Protein AF-0000000078900947 (afdb_homodimer)

Radius of gyration: 26.21 Å; Cα contacts (8 Å, |Δi|>4): 707; chains: 2; bounding box: 52×112×57 Å

Secondary structure (DSSP, 8-state):
-------S--TT-----S-TTEEEEEEEEEEEEEPPGGGTGGGGTTTTTGGGHHHHHHHHHHHHTTSEEEEEEEETTEEEEEEEEESSSSSSTTEEEEEEEEE-GGGTTSSHHHHHHHHHHHHHHHTT--EEEEEEETT-HHHHHHHHHTT-EEEEEEEEEEEEE-TT--EEEEEEEEEEEEEEPP---S--TTSGGGSTT---/-------S--TT-----S-TTEEEEEEEEEEEEEPPGGGTGGGGTTTTTGGGHHHHHHHHHHHHTTSEEEEEEEETTEEEEEEEEESSSSSSTTEEEEEEEEE-GGGTTSSHHHHHHHHHHHHHHHTT--EEEEEEETT-HHHHHHHHHTT-EEEEEEEEEEEEE-TT--EEEEEEEEEEEEEEPP---S--TTSGGGSTT---

Solvent-accessible surface area (backbone atoms only — not comparable to full-atom values): 23082 Å² total; per-residue (Å²): 132,80,78,76,80,76,78,56,84,63,91,57,53,64,60,78,55,66,71,83,63,38,54,49,73,44,82,44,64,34,32,47,42,61,68,52,83,86,42,57,74,52,70,20,52,63,54,70,34,51,76,41,48,65,58,53,51,51,47,49,57,34,25,66,49,38,41,26,48,46,38,24,37,28,33,90,84,33,62,47,26,35,35,32,38,33,56,64,71,41,84,49,93,40,27,28,33,47,44,72,74,47,50,44,74,76,57,51,94,68,55,56,63,59,53,52,49,52,50,50,49,50,45,41,30,75,70,64,28,40,30,40,34,36,70,41,52,68,88,39,62,68,60,51,52,52,41,41,76,73,60,34,39,83,73,48,72,43,79,42,65,50,70,47,61,38,92,83,62,46,74,41,66,43,73,32,59,21,37,27,29,33,30,76,49,69,79,70,68,86,70,69,80,54,67,66,71,72,60,74,73,60,78,125,131,80,79,75,80,76,78,57,84,66,91,58,54,63,60,78,56,66,70,85,63,39,53,50,74,45,82,44,64,35,32,46,41,60,68,51,81,87,43,56,75,54,70,19,51,64,54,70,35,53,76,40,48,65,58,54,50,51,48,50,56,34,26,65,49,39,42,25,48,47,38,23,37,28,32,89,86,33,62,46,26,34,38,34,37,34,56,62,70,42,82,49,94,40,29,28,33,46,45,73,75,45,52,43,74,74,58,49,93,68,54,56,64,60,52,51,48,53,50,49,50,50,47,41,29,75,69,62,27,41,30,38,34,35,71,40,54,68,87,39,63,67,59,51,52,53,41,41,75,73,59,34,39,83,72,46,71,44,79,42,63,52,69,46,62,38,92,83,62,46,73,40,67,43,73,31,59,21,37,28,30,35,31,77,47,68,79,70,67,86,70,69,77,54,68,68,71,74,62,73,72,60,78,126

Organism: Rhodospirillum centenum (strain ATCC 51521 / SW) (NCBI:txid414684)

Sequence (408 aa):
MAAQDPSGPRPGAAIPGPAPGCRFRLDLELAIRRTGEADLDRLEWFGLYSDHREIIRAAFERQRLGEVAMLVADLDGFPVGQVWIDFRRSGEADSASLWAVRVLPPLQGQGIGARLMRAAERLAAARGREMLTLTVERSNPDARRFYERLGYRTSGAAQDCYSYRTPRGELRQIPLDQWVMTKRLAPEHAESPCEAATRGGGRAMAAQDPSGPRPGAAIPGPAPGCRFRLDLELAIRRTGEADLDRLEWFGLYSDHREIIRAAFERQRLGEVAMLVADLDGFPVGQVWIDFRRSGEADSASLWAVRVLPPLQGQGIGARLMRAAERLAAARGREMLTLTVERSNPDARRFYERLGYRTSGAAQDCYSYRTPRGELRQIPLDQWVMTKRLAPEHAESPCEAATRGGGRA

Foldseek 3Di:
DPDPPPVDPDPPPDDPPPPPDPDDDDDFDKDKDWDDPVQLVLLCPVPVNVQCSVVSVVQVVVVVVVQKTKIFIDTVNHGQWIKMWGCPPPVPNQEIEIDPGDGHVVCPPVCRSVLNVLVVLVVSLVVRHFKYKYKAAPPCVVVVVVVVVSPKDFDDFDQAWDWDQTVVGDTHTDRRRITMIMHTRDNDPPPDSPPPVVPPVPDD/DPDPPPVDPDPPPDDPPPPPDPDDDDDFDKDKDWDDPVQLVLLCPVPVNVQCSVVSVVQVVVVVVVQKTKIFIDTVNHGQWIKMWGCPPPPPNQEIEIDPGDGHVVCPPVCRSVLNVLVVLVVSLVVRHFKYKYKAAPVCVVVVVVVVVSPKDFDDFDQAWDWDQTVVGDTHTRRRRITMIMHTRDNDPPDDSPPPPVPPVPDD

Nearest PDB structures (foldseek):
  7kwj-assembly1_B  TM=7.670E-01  e=1.339E-08  Vibrio cholerae O1 biovar El Tor str. N16961
  8iym-assembly1_A  TM=7.409E-01  e=1.813E-08  Helicobacter pylori 26695
  7kwq-assembly1_A  TM=7.625E-01  e=6.889E-08  Vibrio cholerae O1 biovar El Tor str. N16961
  4ua3-assembly1_A  TM=6.741E-01  e=9.886E-09  Schizosaccharomyces pombe 972h-
  6c37-assembly1_A  TM=7.191E-01  e=1.516E-07  Mycolicibacterium smegmatis MC2 155

InterPro domains:
  IPR000182 GNAT domain [PF00583] (43-152)
  IPR000182 GNAT domain [PS51186] (30-186)
  IPR016181 Acyl-CoA N-acyltransferase [SSF55729] (44-162)
  IPR050680 YpeA/RimI acetyltransferase [PTHR43420] (48-164)

Structure (mmCIF, N/CA/C/O backbone):
data_AF-0000000078900947-model_v1
#
loop_
_entity.id
_entity.type
_entity.pdbx_description
1 polymer 'Acetyltransferase, GNAT family'
#
loop_
_atom_site.group_PDB
_atom_site.id
_atom_site.type_symbol
_atom_site.label_atom_id
_atom_site.label_alt_id
_atom_site.label_comp_id
_atom_site.label_asym_id
_atom_site.label_entity_id
_atom_site.label_seq_id
_atom_site.pdbx_PDB_ins_code
_atom_site.Cartn_x
_atom_site.Cartn_y
_atom_site.Cartn_z
_atom_site.occupancy
_atom_site.B_iso_or_equiv
_atom_site.auth_seq_id
_atom_site.auth_comp_id
_atom_site.auth_asym_id
_atom_site.auth_atom_id
_atom_site.pdbx_PDB_model_num
ATOM 1 N N . MET A 1 1 ? 8.359 -56.344 -18.969 1 22.61 1 MET A N 1
ATOM 2 C CA . MET A 1 1 ? 7.348 -55.75 -18.094 1 22.61 1 MET A CA 1
ATOM 3 C C . MET A 1 1 ? 7.957 -54.656 -17.219 1 22.61 1 MET A C 1
ATOM 5 O O . MET A 1 1 ? 8.586 -54.969 -16.203 1 22.61 1 MET A O 1
ATOM 9 N N . ALA A 1 2 ? 8.547 -53.594 -17.812 1 31.48 2 ALA A N 1
ATOM 10 C CA . ALA A 1 2 ? 9.336 -52.562 -17.125 1 31.48 2 ALA A CA 1
ATOM 11 C C . ALA A 1 2 ? 8.523 -51.906 -16.016 1 31.48 2 ALA A C 1
ATOM 13 O O . ALA A 1 2 ? 7.383 -51.5 -16.234 1 31.48 2 ALA A O 1
ATOM 14 N N . ALA A 1 3 ? 8.883 -52.25 -14.773 1 35.06 3 ALA A N 1
ATOM 15 C CA . ALA A 1 3 ? 8.312 -51.719 -13.547 1 35.06 3 ALA A CA 1
ATOM 16 C C . ALA A 1 3 ? 8.195 -50.188 -13.617 1 35.06 3 ALA A C 1
ATOM 18 O O . ALA A 1 3 ? 9.172 -49.5 -13.906 1 35.06 3 ALA A O 1
ATOM 19 N N . GLN A 1 4 ? 7.031 -49.656 -13.961 1 32.28 4 GLN A N 1
ATOM 20 C CA . GLN A 1 4 ? 6.754 -48.219 -13.977 1 32.28 4 GLN A CA 1
ATOM 21 C C . GLN A 1 4 ? 7.098 -47.562 -12.641 1 32.28 4 GLN A C 1
ATOM 23 O O . GLN A 1 4 ? 6.711 -48.062 -11.586 1 32.28 4 GLN A O 1
ATOM 28 N N . ASP A 1 5 ? 8.25 -46.938 -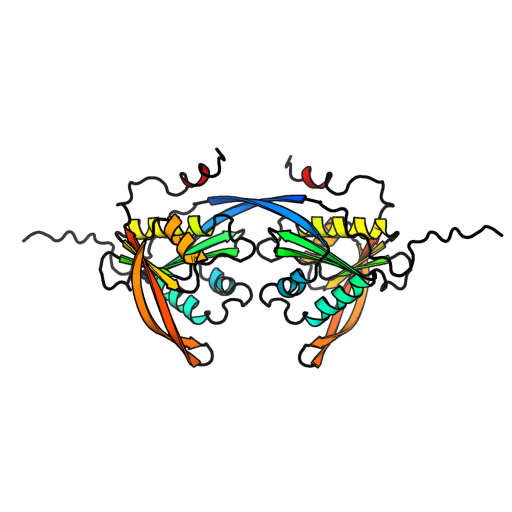12.523 1 34.62 5 ASP A N 1
ATOM 29 C CA . ASP A 1 5 ? 8.766 -46.281 -11.312 1 34.62 5 ASP A CA 1
ATOM 30 C C . ASP A 1 5 ? 7.703 -45.375 -10.68 1 34.62 5 ASP A C 1
ATOM 32 O O . ASP A 1 5 ? 7.195 -44.469 -11.328 1 34.62 5 ASP A O 1
ATOM 36 N N . PRO A 1 6 ? 6.871 -45.75 -9.703 1 37.66 6 PRO A N 1
ATOM 37 C CA . PRO A 1 6 ? 5.777 -45.156 -8.961 1 37.66 6 PRO A CA 1
ATOM 38 C C . PRO A 1 6 ? 6.176 -43.812 -8.32 1 37.66 6 PRO A C 1
ATOM 40 O O . PRO A 1 6 ? 5.395 -43.219 -7.562 1 37.66 6 PRO A O 1
ATOM 43 N N . SER A 1 7 ? 7.379 -43.469 -8.383 1 36.81 7 SER A N 1
ATOM 44 C CA . SER A 1 7 ? 7.855 -42.375 -7.512 1 36.81 7 SER A CA 1
ATOM 45 C C . SER A 1 7 ? 7.238 -41.062 -7.895 1 36.81 7 SER A C 1
ATOM 47 O O . SER A 1 7 ? 7.906 -40 -7.852 1 36.81 7 SER A O 1
ATOM 49 N N . GLY A 1 8 ? 6.301 -41.031 -8.805 1 37.44 8 GLY A N 1
ATOM 50 C CA . GLY A 1 8 ? 5.723 -39.719 -9.07 1 37.44 8 GLY A CA 1
ATOM 51 C C . GLY A 1 8 ? 5.168 -39.062 -7.828 1 37.44 8 GLY A C 1
ATOM 52 O O . GLY A 1 8 ? 4.93 -39.719 -6.816 1 37.44 8 GLY A O 1
ATOM 53 N N . PRO A 1 9 ? 5.477 -37.812 -7.531 1 40.44 9 PRO A N 1
ATOM 54 C CA . PRO A 1 9 ? 4.961 -37.25 -6.285 1 40.44 9 PRO A CA 1
ATOM 55 C C . PRO A 1 9 ? 3.512 -37.656 -6.016 1 40.44 9 PRO A C 1
ATOM 57 O O . PRO A 1 9 ? 2.738 -37.844 -6.953 1 40.44 9 PRO A O 1
ATOM 60 N N . ARG A 1 10 ? 3.158 -38.469 -4.98 1 41.22 10 ARG A N 1
ATOM 61 C CA . ARG A 1 10 ? 1.858 -38.969 -4.551 1 41.22 10 ARG A CA 1
ATOM 62 C C . ARG A 1 10 ? 0.789 -37.875 -4.648 1 41.22 10 ARG A C 1
ATOM 64 O O . ARG A 1 10 ? 1.07 -36.719 -4.422 1 41.22 10 ARG A O 1
ATOM 71 N N . PRO A 1 11 ? -0.342 -38.094 -5.168 1 43.09 11 PRO A N 1
ATOM 72 C CA . PRO A 1 11 ? -1.564 -37.312 -5.055 1 43.09 11 PRO A CA 1
ATOM 73 C C . PRO A 1 11 ? -1.904 -36.938 -3.609 1 43.09 11 PRO A C 1
ATOM 75 O O . PRO A 1 11 ? -1.88 -37.812 -2.734 1 43.09 11 PRO A O 1
ATOM 78 N N . GLY A 1 12 ? -1.691 -35.656 -3.229 1 47.19 12 GLY A N 1
ATOM 79 C CA . GLY A 1 12 ? -2.094 -35.188 -1.91 1 47.19 12 GLY A CA 1
ATOM 80 C C . GLY A 1 12 ? -0.975 -34.5 -1.151 1 47.19 12 GLY A C 1
ATOM 81 O O . GLY A 1 12 ? -1.151 -34.094 0.003 1 47.19 12 GLY A O 1
ATOM 82 N N . ALA A 1 13 ? 0.295 -34.781 -1.531 1 48.34 13 ALA A N 1
ATOM 83 C CA . ALA A 1 13 ? 1.351 -34.219 -0.696 1 48.34 13 ALA A CA 1
ATOM 84 C C . ALA A 1 13 ? 1.386 -32.688 -0.815 1 48.34 13 ALA A C 1
ATOM 86 O O . ALA A 1 13 ? 1.177 -32.156 -1.898 1 48.34 13 ALA A O 1
ATOM 87 N N . ALA A 1 14 ? 1.354 -32.062 0.377 1 52.44 14 ALA A N 1
ATOM 88 C CA . ALA A 1 14 ? 1.538 -30.625 0.476 1 52.44 14 ALA A CA 1
ATOM 89 C C . ALA A 1 14 ? 2.66 -30.156 -0.443 1 52.44 14 ALA A C 1
ATOM 91 O O . ALA A 1 14 ? 3.717 -30.781 -0.52 1 52.44 14 ALA A O 1
ATOM 92 N N . ILE A 1 15 ? 2.346 -29.594 -1.526 1 54.78 15 ILE A N 1
ATOM 93 C CA . ILE A 1 15 ? 3.318 -28.984 -2.432 1 54.78 15 ILE A CA 1
ATOM 94 C C . ILE A 1 15 ? 4.359 -28.219 -1.628 1 54.78 15 ILE A C 1
ATOM 96 O O . ILE A 1 15 ? 4.012 -27.359 -0.811 1 54.78 15 ILE A O 1
ATOM 100 N N . PRO A 1 16 ? 5.586 -28.734 -1.596 1 51.31 16 PRO A N 1
ATOM 101 C CA . PRO A 1 16 ? 6.559 -27.906 -0.881 1 51.31 16 PRO A CA 1
ATOM 102 C C . PRO A 1 16 ? 6.586 -26.453 -1.38 1 51.31 16 PRO A C 1
ATOM 104 O O . PRO A 1 16 ? 6.348 -26.203 -2.564 1 51.31 16 PRO A O 1
ATOM 107 N N . GLY A 1 17 ? 6.223 -25.516 -0.678 1 51.47 17 GLY A N 1
ATOM 108 C CA . GLY A 1 17 ? 6.336 -24.109 -1.038 1 51.47 17 GLY A CA 1
ATOM 109 C C . GLY A 1 17 ? 7.688 -23.75 -1.626 1 51.47 17 GLY A C 1
ATOM 110 O O . GLY A 1 17 ? 8.594 -24.594 -1.657 1 51.47 17 GLY A O 1
ATOM 111 N N . PRO A 1 18 ? 7.723 -22.75 -2.588 1 52.94 18 PRO A N 1
ATOM 112 C CA . PRO A 1 18 ? 9.062 -22.344 -3.01 1 52.94 18 PRO A CA 1
ATOM 113 C C . PRO A 1 18 ? 10.078 -22.391 -1.87 1 52.94 18 PRO A C 1
ATOM 115 O O . PRO A 1 18 ? 9.703 -22.281 -0.7 1 52.94 18 PRO A O 1
ATOM 118 N N . ALA A 1 19 ? 11.281 -22.891 -2.15 1 50.12 19 ALA A N 1
ATOM 119 C CA . ALA A 1 19 ? 12.328 -22.844 -1.126 1 50.12 19 ALA A CA 1
ATOM 120 C C . ALA A 1 19 ? 12.25 -21.547 -0.323 1 50.12 19 ALA A C 1
ATOM 122 O O . ALA A 1 19 ? 11.922 -20.5 -0.867 1 50.12 19 ALA A O 1
ATOM 123 N N . PRO A 1 20 ? 12.023 -21.672 0.916 1 49.75 20 PRO A N 1
ATOM 124 C CA . PRO A 1 20 ? 12.055 -20.578 1.883 1 49.75 20 PRO A CA 1
ATOM 125 C C . PRO A 1 20 ? 13.078 -19.5 1.521 1 49.75 20 PRO A C 1
ATOM 127 O O . PRO A 1 20 ? 14.211 -19.828 1.152 1 49.75 20 PRO A O 1
ATOM 130 N N . GLY A 1 21 ? 12.719 -18.312 1.103 1 59.88 21 GLY A N 1
ATOM 131 C CA . GLY A 1 21 ? 13.766 -17.344 1.396 1 59.88 21 GLY A CA 1
ATOM 132 C C . GLY A 1 21 ? 14.117 -16.469 0.21 1 59.88 21 GLY A C 1
ATOM 133 O O . GLY A 1 21 ? 15.219 -15.914 0.142 1 59.88 21 GLY A O 1
ATOM 134 N N . CYS A 1 22 ? 13.328 -16.594 -1.025 1 81.19 22 CYS A N 1
ATOM 135 C CA . CYS A 1 22 ? 13.844 -15.602 -1.96 1 81.19 22 CYS A CA 1
ATOM 136 C C . CYS A 1 22 ? 13.531 -14.188 -1.485 1 81.19 22 CYS A C 1
ATOM 138 O O . CYS A 1 22 ? 12.375 -13.758 -1.518 1 81.19 22 CYS A O 1
ATOM 140 N N . ARG A 1 23 ? 14.484 -13.742 -0.83 1 91.69 23 ARG A N 1
ATOM 141 C CA . ARG A 1 23 ? 14.398 -12.367 -0.342 1 91.69 23 ARG A CA 1
ATOM 142 C C . ARG A 1 23 ? 15 -11.391 -1.346 1 91.69 23 ARG A C 1
ATOM 144 O O . ARG A 1 23 ? 15.883 -11.758 -2.123 1 91.69 23 ARG A O 1
ATOM 151 N N . PHE A 1 24 ? 14.391 -10.297 -1.372 1 93.31 24 PHE A N 1
ATOM 152 C CA . PHE A 1 24 ? 14.922 -9.227 -2.203 1 93.31 24 PHE A CA 1
ATOM 153 C C . PHE A 1 24 ? 14.633 -7.867 -1.58 1 93.31 24 PHE A C 1
ATOM 155 O O . PHE A 1 24 ? 13.859 -7.766 -0.625 1 93.31 24 PHE A O 1
ATOM 162 N N . ARG A 1 25 ? 15.312 -6.898 -2.053 1 95.06 25 ARG A N 1
ATOM 163 C CA . ARG A 1 25 ? 15.164 -5.562 -1.488 1 95.06 25 ARG A CA 1
ATOM 164 C C . ARG A 1 25 ? 14.625 -4.582 -2.527 1 95.06 25 ARG A C 1
ATOM 166 O O . ARG A 1 25 ? 14.883 -4.734 -3.723 1 95.06 25 ARG A O 1
ATOM 173 N N . LEU A 1 26 ? 13.844 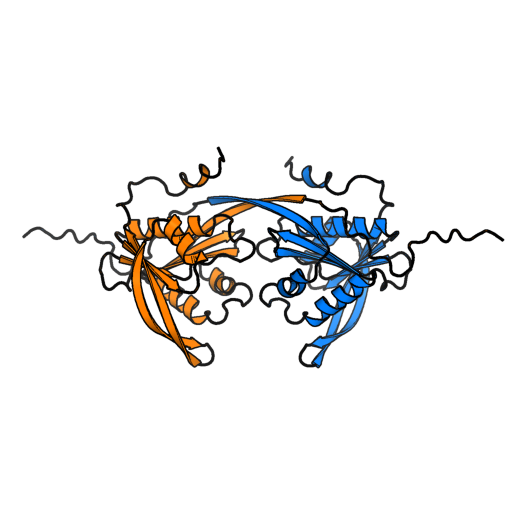-3.66 -2.086 1 95.38 26 LEU A N 1
ATOM 174 C CA . LEU A 1 26 ? 13.344 -2.559 -2.904 1 95.38 26 LEU A CA 1
ATOM 175 C C . LEU A 1 26 ? 13.898 -1.225 -2.418 1 95.38 26 LEU A C 1
ATOM 177 O O . LEU A 1 26 ? 13.938 -0.966 -1.212 1 95.38 26 LEU A O 1
ATOM 181 N N . ASP A 1 27 ? 14.375 -0.513 -3.32 1 95.31 27 ASP A N 1
ATOM 182 C CA . ASP A 1 27 ? 14.789 0.865 -3.07 1 95.31 27 ASP A CA 1
ATOM 183 C C . ASP A 1 27 ? 13.758 1.854 -3.613 1 95.31 27 ASP A C 1
ATOM 185 O O . ASP A 1 27 ? 13.711 2.109 -4.82 1 95.31 27 ASP A O 1
ATOM 189 N N . LEU A 1 28 ? 12.984 2.467 -2.713 1 96 28 LEU A N 1
ATOM 190 C CA . LEU A 1 28 ? 11.891 3.332 -3.141 1 96 28 LEU A CA 1
ATOM 191 C C . LEU A 1 28 ? 12.188 4.789 -2.816 1 96 28 LEU A C 1
ATOM 193 O O . LEU A 1 28 ? 12.719 5.098 -1.745 1 96 28 LEU A O 1
ATOM 197 N N . GLU A 1 29 ? 11.914 5.617 -3.711 1 95.75 29 GLU A N 1
ATOM 198 C CA . GLU A 1 29 ? 12.047 7.051 -3.471 1 95.75 29 GLU A CA 1
ATOM 199 C C . GLU A 1 29 ? 10.688 7.691 -3.188 1 95.75 29 GLU A C 1
ATOM 201 O O . GLU A 1 29 ? 9.742 7.512 -3.953 1 95.75 29 GLU A O 1
ATOM 206 N N . LEU A 1 30 ? 10.578 8.469 -2.1 1 96.88 30 LEU A N 1
ATOM 207 C CA . LEU A 1 30 ? 9.367 9.188 -1.733 1 96.88 30 LEU A CA 1
ATOM 208 C C . LEU A 1 30 ? 9.625 10.688 -1.639 1 96.88 30 LEU A C 1
ATOM 210 O O . LEU A 1 30 ? 10.773 11.117 -1.47 1 96.88 30 LEU A O 1
ATOM 214 N N . ALA A 1 31 ? 8.594 11.406 -1.838 1 96.31 31 ALA A N 1
ATOM 215 C CA . ALA A 1 31 ? 8.648 12.852 -1.674 1 96.31 31 ALA A CA 1
ATOM 216 C C . ALA A 1 31 ? 7.5 13.352 -0.803 1 96.31 31 ALA A C 1
ATOM 218 O O . ALA A 1 31 ? 6.367 12.883 -0.93 1 96.31 31 ALA A O 1
ATOM 219 N N . ILE A 1 32 ? 7.82 14.273 0.109 1 96.88 32 ILE A N 1
ATOM 220 C CA . ILE A 1 32 ? 6.766 14.961 0.84 1 96.88 32 ILE A CA 1
ATOM 221 C C . ILE A 1 32 ? 6.312 16.188 0.054 1 96.88 32 ILE A C 1
ATOM 223 O O . ILE A 1 32 ? 7.133 17.031 -0.329 1 96.88 32 ILE A O 1
ATOM 227 N N . ARG A 1 33 ? 5.047 16.25 -0.172 1 95.69 33 ARG A N 1
ATOM 228 C CA . ARG A 1 33 ? 4.52 17.375 -0.949 1 95.69 33 ARG A CA 1
ATOM 229 C C . ARG A 1 33 ? 3.1 17.719 -0.516 1 95.69 33 ARG A C 1
ATOM 231 O O . ARG A 1 33 ? 2.471 16.969 0.232 1 95.69 33 ARG A O 1
ATOM 238 N N . ARG A 1 34 ? 2.645 18.812 -1.017 1 95.75 34 ARG A N 1
ATOM 239 C CA . ARG A 1 34 ? 1.265 19.219 -0.767 1 95.75 34 ARG A CA 1
ATOM 240 C C . ARG A 1 34 ? 0.292 18.375 -1.588 1 95.75 34 ARG A C 1
ATOM 242 O O . ARG A 1 34 ? 0.626 17.922 -2.686 1 95.75 34 ARG A O 1
ATOM 249 N N . THR A 1 35 ? -0.883 18.281 -1.01 1 96.81 35 THR A N 1
ATOM 250 C CA . THR A 1 35 ? -1.938 17.531 -1.683 1 96.81 35 THR A CA 1
ATOM 251 C C . THR A 1 35 ? -2.488 18.312 -2.869 1 96.81 35 THR A C 1
ATOM 253 O O . THR A 1 35 ? -2.707 19.516 -2.773 1 96.81 35 THR A O 1
ATOM 256 N N . GLY A 1 36 ? -2.564 17.656 -4.023 1 95.94 36 GLY A N 1
ATOM 257 C CA . GLY A 1 36 ? -3.271 18.203 -5.172 1 95.94 36 GLY A CA 1
ATOM 258 C C . GLY A 1 36 ? -4.641 17.578 -5.379 1 95.94 36 GLY A C 1
ATOM 259 O O . GLY A 1 36 ? -4.988 16.594 -4.723 1 95.94 36 GLY A O 1
ATOM 260 N N . GLU A 1 37 ? -5.422 18.188 -6.289 1 96.12 37 GLU A N 1
ATOM 261 C CA . GLU A 1 37 ? -6.781 17.719 -6.543 1 96.12 37 GLU A CA 1
ATOM 262 C C . GLU A 1 37 ? -6.789 16.281 -7.031 1 96.12 37 GLU A C 1
ATOM 264 O O . GLU A 1 37 ? -7.684 15.508 -6.684 1 96.12 37 GLU A O 1
ATOM 269 N N . ALA A 1 38 ? -5.816 15.938 -7.746 1 95.56 38 ALA A N 1
ATOM 270 C CA . ALA A 1 38 ? -5.742 14.602 -8.336 1 95.56 38 ALA A CA 1
ATOM 271 C C . ALA A 1 38 ? -5.508 13.539 -7.262 1 95.56 38 ALA A C 1
ATOM 273 O O . ALA A 1 38 ? -5.684 12.344 -7.512 1 95.56 38 ALA A O 1
ATOM 274 N N . ASP A 1 39 ? -5.109 13.969 -6.059 1 96.94 39 ASP A N 1
ATOM 275 C CA . ASP A 1 39 ? -4.785 13.039 -4.98 1 96.94 39 ASP A CA 1
ATOM 276 C C . ASP A 1 39 ? -6.039 12.641 -4.199 1 96.94 39 ASP A C 1
ATOM 278 O O . ASP A 1 39 ? -6.023 11.664 -3.449 1 96.94 39 ASP A O 1
ATOM 282 N N . LEU A 1 40 ? -7.086 13.383 -4.336 1 96.62 40 LEU A N 1
ATOM 283 C CA . LEU A 1 40 ? -8.188 13.336 -3.385 1 96.62 40 LEU A CA 1
ATOM 284 C C . LEU A 1 40 ? -8.812 11.945 -3.338 1 96.62 40 LEU A C 1
ATOM 286 O O . LEU A 1 40 ? -9.008 11.383 -2.256 1 96.62 40 LEU A O 1
ATOM 290 N N . ASP A 1 41 ? -9.031 11.359 -4.477 1 93.62 41 ASP A N 1
ATOM 291 C CA . ASP A 1 41 ? -9.633 10.031 -4.504 1 93.62 41 ASP A CA 1
ATOM 292 C C . ASP A 1 41 ? -8.695 8.992 -3.889 1 93.62 41 ASP A C 1
ATOM 294 O O . ASP A 1 41 ? -9.148 8.047 -3.236 1 93.62 41 ASP A O 1
ATOM 298 N N . ARG A 1 42 ? -7.438 9.188 -4.059 1 94.88 42 ARG A N 1
ATOM 299 C CA . ARG A 1 42 ? -6.441 8.219 -3.611 1 94.88 42 ARG A CA 1
ATOM 300 C C . ARG A 1 42 ? -6.195 8.336 -2.111 1 94.88 42 ARG A C 1
ATOM 302 O O . ARG A 1 42 ? -5.629 7.434 -1.495 1 94.88 42 ARG A O 1
ATOM 309 N N . LEU A 1 43 ? -6.621 9.398 -1.566 1 96.12 43 LEU A N 1
ATOM 310 C CA . LEU A 1 43 ? -6.414 9.602 -0.136 1 96.12 43 LEU A CA 1
ATOM 311 C C . LEU A 1 43 ? -7.32 8.688 0.678 1 96.12 43 LEU A C 1
ATOM 313 O O . LEU A 1 43 ? -7.109 8.5 1.878 1 96.12 43 LEU A O 1
ATOM 317 N N . GLU A 1 44 ? -8.266 8.086 -0.006 1 92.75 44 GLU A N 1
ATOM 318 C CA . GLU A 1 44 ? -9.172 7.164 0.674 1 92.75 44 GLU A CA 1
ATOM 319 C C . GLU A 1 44 ? -8.562 5.77 0.782 1 92.75 44 GLU A C 1
ATOM 321 O O . GLU A 1 44 ? -9.055 4.93 1.542 1 92.75 44 GLU A O 1
ATOM 326 N N . TRP A 1 45 ? -7.52 5.543 0.104 1 92.56 45 TRP A N 1
ATOM 327 C CA . TRP A 1 45 ? -6.785 4.285 0.078 1 92.56 45 TRP A CA 1
ATOM 328 C C . TRP A 1 45 ? -7.727 3.109 -0.17 1 92.56 45 TRP A C 1
ATOM 330 O O . TRP A 1 45 ? -7.902 2.254 0.701 1 92.56 45 TRP A O 1
ATOM 340 N N . PHE A 1 46 ? -8.172 2.869 -1.302 1 86.75 46 PHE A N 1
ATOM 341 C CA . PHE A 1 46 ? -8.961 1.744 -1.786 1 86.75 46 PHE A CA 1
ATOM 342 C C . PHE A 1 46 ? -10.211 1.555 -0.937 1 86.75 46 PHE A C 1
ATOM 344 O O . PHE A 1 46 ? -10.609 0.423 -0.652 1 86.75 46 PHE A O 1
ATOM 351 N N . GLY A 1 47 ? -10.656 2.549 -0.35 1 83.31 47 GLY A N 1
ATOM 352 C CA . GLY A 1 47 ? -11.914 2.49 0.369 1 83.31 47 GLY A CA 1
ATOM 353 C C . GLY A 1 47 ? -11.742 2.453 1.876 1 83.31 47 GLY A C 1
ATOM 354 O O . GLY A 1 47 ? -12.727 2.527 2.621 1 83.31 47 GLY A O 1
ATOM 355 N N . LEU A 1 48 ? -10.609 2.316 2.418 1 86.75 48 LEU A N 1
ATOM 356 C CA . LEU A 1 48 ? -10.344 2.285 3.852 1 86.75 48 LEU A CA 1
ATOM 357 C C . LEU A 1 48 ? -10.922 3.516 4.539 1 86.75 48 LEU A C 1
ATOM 359 O O . LEU A 1 48 ? -11.406 3.43 5.672 1 86.75 48 LEU A O 1
ATOM 363 N N . TYR A 1 49 ? -10.922 4.609 3.799 1 88.5 49 TYR A N 1
ATOM 364 C CA . TYR A 1 49 ? -11.367 5.863 4.398 1 88.5 49 TYR A CA 1
ATOM 365 C C . TYR A 1 49 ? -12.469 6.504 3.562 1 88.5 49 TYR A C 1
ATOM 367 O O . TYR A 1 49 ? -12.539 7.73 3.453 1 88.5 49 TYR A O 1
ATOM 375 N N . SER A 1 50 ? -13.258 5.688 3.018 1 85.56 50 SER A N 1
ATOM 376 C CA . SER A 1 50 ? -14.352 6.184 2.193 1 85.56 50 SER A CA 1
ATOM 377 C C . SER A 1 50 ? -15.312 7.047 3.008 1 85.56 50 SER A C 1
ATOM 379 O O . SER A 1 50 ? -15.898 7.996 2.484 1 85.56 50 SER A O 1
ATOM 381 N N . ASP A 1 51 ? -15.406 6.699 4.281 1 85.06 51 ASP A N 1
ATOM 382 C CA . ASP A 1 51 ? -16.281 7.453 5.168 1 85.06 51 ASP A CA 1
ATOM 383 C C . ASP A 1 51 ? -15.773 8.875 5.371 1 85.06 51 ASP A C 1
ATOM 385 O O . ASP A 1 51 ? -16.516 9.75 5.84 1 85.06 51 ASP A O 1
ATOM 389 N N . HIS A 1 52 ? -14.57 9.117 4.996 1 89.81 52 HIS A N 1
ATOM 390 C CA . HIS A 1 52 ? -13.961 10.422 5.211 1 89.81 52 HIS A CA 1
ATOM 391 C C . HIS A 1 52 ? -13.922 11.227 3.918 1 89.81 52 HIS A C 1
ATOM 393 O O . HIS A 1 52 ? -13.273 12.273 3.854 1 89.81 52 HIS A O 1
ATOM 399 N N . ARG A 1 53 ? -14.609 10.82 2.936 1 91.56 53 ARG A N 1
ATOM 400 C CA . ARG A 1 53 ? -14.562 11.445 1.621 1 91.56 53 ARG A CA 1
ATOM 401 C C . ARG A 1 53 ? -14.914 12.93 1.713 1 91.56 53 ARG A C 1
ATOM 403 O O . ARG A 1 53 ? -14.18 13.781 1.201 1 91.56 53 ARG A O 1
ATOM 410 N N . GLU A 1 54 ? -15.938 13.234 2.393 1 91.19 54 GLU A N 1
ATOM 411 C CA . GLU A 1 54 ? -16.391 14.617 2.488 1 91.19 54 GLU A CA 1
ATOM 412 C C . GLU A 1 54 ? -15.43 15.453 3.342 1 91.19 54 GLU A C 1
ATOM 414 O O . GLU A 1 54 ? -15.203 16.625 3.057 1 91.19 54 GLU A O 1
ATOM 419 N N . ILE A 1 55 ? -14.945 14.812 4.328 1 91.88 55 ILE A N 1
ATOM 420 C CA . ILE A 1 55 ? -13.992 15.492 5.199 1 91.88 55 ILE A CA 1
ATOM 421 C C . ILE A 1 55 ? -12.719 15.812 4.414 1 91.88 55 ILE A C 1
ATOM 423 O O . ILE A 1 55 ? -12.164 16.906 4.547 1 91.88 55 ILE A O 1
ATOM 427 N N . ILE A 1 56 ? -12.281 14.977 3.58 1 95.75 56 ILE A N 1
ATOM 428 C CA . ILE A 1 56 ? -11.094 15.156 2.744 1 95.75 56 ILE A CA 1
ATOM 429 C C . ILE A 1 56 ? -11.328 16.312 1.769 1 95.75 56 ILE A C 1
ATOM 431 O O . ILE A 1 56 ? -10.477 17.203 1.631 1 95.75 56 ILE A O 1
ATOM 435 N N . ARG A 1 57 ? -12.484 16.344 1.229 1 95.81 57 ARG A N 1
ATOM 436 C CA . ARG A 1 57 ? -12.812 17.391 0.27 1 95.81 57 ARG A CA 1
ATOM 437 C C . ARG A 1 57 ? -12.898 18.75 0.955 1 95.81 57 ARG A C 1
ATOM 439 O O . ARG A 1 57 ? -12.398 19.75 0.43 1 95.81 57 ARG A O 1
ATOM 446 N N . ALA A 1 58 ? -13.5 18.75 2.055 1 94.75 58 ALA A N 1
ATOM 447 C CA . ALA A 1 58 ? -13.617 19.984 2.814 1 94.75 58 ALA A CA 1
ATOM 448 C C . ALA A 1 58 ? -12.242 20.516 3.217 1 94.75 58 ALA A C 1
ATOM 450 O O . ALA A 1 58 ? -11.977 21.719 3.141 1 94.75 58 ALA A O 1
ATOM 451 N N . ALA A 1 59 ? -11.414 19.625 3.656 1 95.38 59 ALA A N 1
ATOM 452 C CA . ALA A 1 59 ? -10.055 20.016 4.02 1 95.38 59 ALA A CA 1
ATOM 453 C C . ALA A 1 59 ? -9.312 20.609 2.822 1 95.38 59 ALA A C 1
ATOM 455 O O . ALA A 1 59 ? -8.578 21.594 2.959 1 95.38 59 ALA A O 1
ATOM 456 N N . PHE A 1 60 ? -9.547 20.031 1.703 1 97.19 60 PHE A N 1
ATOM 457 C CA . PHE A 1 60 ? -8.883 20.516 0.499 1 97.19 60 PHE A CA 1
ATOM 458 C C . PHE A 1 60 ? -9.359 21.922 0.151 1 97.19 60 PHE A C 1
ATOM 460 O O . PHE A 1 60 ? -8.562 22.766 -0.248 1 97.19 60 PHE A O 1
ATOM 467 N N . GLU A 1 61 ? -10.625 22.125 0.256 1 96.56 61 GLU A N 1
ATOM 468 C CA . GLU A 1 61 ? -11.156 23.469 0.02 1 96.56 61 GLU A CA 1
ATOM 469 C C . GLU A 1 61 ? -10.555 24.469 0.993 1 96.56 61 GLU A C 1
ATOM 471 O O . GLU A 1 61 ? -10.219 25.594 0.603 1 96.56 61 GLU A O 1
ATOM 476 N N . ARG A 1 62 ? -10.422 24.109 2.178 1 95.25 62 ARG A N 1
ATOM 477 C CA . ARG A 1 62 ? -9.82 24.984 3.182 1 95.25 62 ARG A CA 1
ATOM 478 C C . ARG A 1 62 ? -8.336 25.188 2.914 1 95.25 62 ARG A C 1
ATOM 480 O O . ARG A 1 62 ? -7.781 26.234 3.26 1 95.25 62 ARG A O 1
ATOM 487 N N . GLN A 1 63 ? -7.703 24.188 2.336 1 95.25 63 GLN A N 1
ATOM 488 C CA . GLN A 1 63 ? -6.316 24.375 1.916 1 95.25 63 GLN A CA 1
ATOM 489 C C . GLN A 1 63 ? -6.199 25.469 0.865 1 95.25 63 GLN A C 1
ATOM 491 O O . GLN A 1 63 ? -5.27 26.281 0.91 1 95.25 63 GLN A O 1
ATOM 496 N N . ARG A 1 64 ? -7.09 25.453 0.014 1 94 64 ARG A N 1
ATOM 497 C CA . ARG A 1 64 ? -7.09 26.469 -1.038 1 94 64 ARG A CA 1
ATOM 498 C C . ARG A 1 64 ? -7.25 27.859 -0.454 1 94 64 ARG A C 1
ATOM 500 O O . ARG A 1 64 ? -6.754 28.844 -1.023 1 94 64 ARG A O 1
ATOM 507 N N . LEU A 1 65 ? -7.812 27.906 0.686 1 92.5 65 LEU A N 1
ATOM 508 C CA . LEU A 1 65 ? -8.047 29.172 1.363 1 92.5 65 LEU A CA 1
ATOM 509 C C . LEU A 1 65 ? -6.891 29.516 2.301 1 92.5 65 LEU A C 1
ATOM 511 O O . LEU A 1 65 ? -6.895 30.562 2.945 1 92.5 65 LEU A O 1
ATOM 515 N N . GLY A 1 66 ? -5.973 28.594 2.451 1 90.88 66 GLY A N 1
ATOM 516 C CA . GLY A 1 66 ? -4.812 28.828 3.293 1 90.88 66 GLY A CA 1
ATOM 517 C C . GLY A 1 66 ? -5.062 28.516 4.758 1 90.88 66 GLY A C 1
ATOM 518 O O . GLY A 1 66 ? -4.246 28.859 5.617 1 90.88 66 GLY A O 1
ATOM 519 N N . GLU A 1 67 ? -6.09 27.875 5.047 1 92.12 67 GLU A N 1
ATOM 520 C CA . GLU A 1 67 ? -6.477 27.578 6.422 1 92.12 67 GLU A CA 1
ATOM 521 C C . GLU A 1 67 ? -5.93 26.234 6.883 1 92.12 67 GLU A C 1
ATOM 523 O O . GLU A 1 67 ? -5.734 26.016 8.078 1 92.12 67 GLU A O 1
ATOM 528 N N . VAL A 1 68 ? -5.793 25.406 5.898 1 94.56 68 VAL A N 1
ATOM 529 C CA . VAL A 1 68 ? -5.324 24.047 6.152 1 94.56 68 VAL A CA 1
ATOM 530 C C . VAL A 1 68 ? -4.18 23.719 5.199 1 94.56 68 VAL A C 1
ATOM 532 O O . VAL A 1 68 ? -4.109 24.25 4.09 1 94.56 68 VAL A O 1
ATOM 535 N N . ALA A 1 69 ? -3.254 22.969 5.664 1 95.38 69 ALA A N 1
ATOM 536 C CA . ALA A 1 69 ? -2.252 22.375 4.789 1 95.38 69 ALA A CA 1
ATOM 537 C C . ALA A 1 69 ? -2.33 20.844 4.84 1 95.38 69 ALA A C 1
ATOM 539 O O . ALA A 1 69 ? -2.324 20.25 5.918 1 95.38 69 ALA A O 1
ATOM 540 N N . MET A 1 70 ? -2.449 20.281 3.668 1 97.5 70 MET A N 1
ATOM 541 C CA . MET A 1 70 ? -2.457 18.828 3.539 1 97.5 70 MET A CA 1
ATOM 542 C C . MET A 1 70 ? -1.162 18.328 2.908 1 97.5 70 MET A C 1
ATOM 544 O O . MET A 1 70 ? -0.896 18.594 1.734 1 97.5 70 MET A O 1
ATOM 548 N N . LEU A 1 71 ? -0.364 17.609 3.709 1 96.88 71 LEU A N 1
ATOM 549 C CA . LEU A 1 71 ? 0.88 17.031 3.211 1 96.88 71 LEU A CA 1
ATOM 550 C C . LEU A 1 71 ? 0.729 15.531 2.98 1 96.88 71 LEU A C 1
ATOM 552 O O . LEU A 1 71 ? 0.06 14.844 3.754 1 96.88 71 LEU A O 1
ATOM 556 N N . VAL A 1 72 ? 1.421 15.078 1.919 1 97.94 72 VAL A N 1
ATOM 557 C CA . VAL A 1 72 ? 1.421 13.648 1.621 1 97.94 72 VAL A CA 1
ATOM 558 C C . VAL A 1 72 ? 2.852 13.172 1.389 1 97.94 72 VAL A C 1
ATOM 560 O O . VAL A 1 72 ? 3.729 13.961 1.029 1 97.94 72 VAL A O 1
ATOM 563 N N . ALA A 1 73 ? 3.113 11.945 1.747 1 97.81 73 ALA A N 1
ATOM 564 C CA . ALA A 1 73 ? 4.273 11.219 1.244 1 97.81 73 ALA A CA 1
ATOM 565 C C . ALA A 1 73 ? 3.961 10.531 -0.085 1 97.81 73 ALA A C 1
ATOM 567 O O . ALA A 1 73 ? 3.168 9.594 -0.134 1 97.81 73 ALA A O 1
ATOM 568 N N . ASP A 1 74 ? 4.59 10.992 -1.075 1 97.5 74 ASP A N 1
ATOM 569 C CA . ASP A 1 74 ? 4.277 10.594 -2.445 1 97.5 74 ASP A CA 1
ATOM 570 C C . ASP A 1 74 ? 5.23 9.508 -2.932 1 97.5 74 ASP A C 1
ATOM 572 O O . ASP A 1 74 ? 6.449 9.68 -2.898 1 97.5 74 ASP A O 1
ATOM 576 N N . LEU A 1 75 ? 4.672 8.375 -3.264 1 96.88 75 LEU A N 1
ATOM 577 C CA . LEU A 1 75 ? 5.406 7.285 -3.9 1 96.88 75 LEU A CA 1
ATOM 578 C C . LEU A 1 75 ? 4.953 7.098 -5.344 1 96.88 75 LEU A C 1
ATOM 580 O O . LEU A 1 75 ? 3.908 6.492 -5.598 1 96.88 75 LEU A O 1
ATOM 584 N N . ASP A 1 76 ? 5.738 7.598 -6.273 1 93.62 76 ASP A N 1
ATOM 585 C CA . ASP A 1 76 ? 5.473 7.484 -7.707 1 93.62 76 ASP A CA 1
ATOM 586 C C . ASP A 1 76 ? 4.062 7.965 -8.039 1 93.62 76 ASP A C 1
ATOM 588 O O . ASP A 1 76 ? 3.305 7.266 -8.719 1 93.62 76 ASP A O 1
ATOM 592 N N . GLY A 1 77 ? 3.711 9.039 -7.434 1 94.12 77 GLY A N 1
ATOM 593 C CA . GLY A 1 77 ? 2.439 9.672 -7.75 1 94.12 77 GLY A CA 1
ATOM 594 C C . GLY A 1 77 ? 1.305 9.211 -6.855 1 94.12 77 GLY A C 1
ATOM 595 O O . GLY A 1 77 ? 0.177 9.688 -6.977 1 94.12 77 GLY A O 1
ATOM 596 N N . PHE A 1 78 ? 1.555 8.32 -5.992 1 96.31 78 PHE A N 1
ATOM 597 C CA . PHE A 1 78 ? 0.533 7.801 -5.09 1 96.31 78 PHE A CA 1
ATOM 598 C C . PHE A 1 78 ? 0.809 8.234 -3.654 1 96.31 78 PHE A C 1
ATOM 600 O O . PHE A 1 78 ? 1.889 7.973 -3.119 1 96.31 78 PHE A O 1
ATOM 607 N N . PRO A 1 79 ? -0.159 8.859 -2.982 1 97.69 79 PRO A N 1
ATOM 608 C CA . PRO A 1 79 ? 0.033 9.242 -1.58 1 97.69 79 PRO A CA 1
ATOM 609 C C . PRO A 1 79 ? -0.05 8.047 -0.63 1 97.69 79 PRO A C 1
ATOM 611 O O . PRO A 1 79 ? -1.143 7.535 -0.368 1 97.69 79 PRO A O 1
ATOM 614 N N . VAL A 1 80 ? 1.143 7.703 -0.087 1 98.19 80 VAL A N 1
ATOM 615 C CA . VAL A 1 80 ? 1.173 6.535 0.786 1 98.19 80 VAL A CA 1
ATOM 616 C C . VAL A 1 80 ? 1.136 6.98 2.246 1 98.19 80 VAL A C 1
ATOM 618 O O . VAL A 1 80 ? 1.061 6.148 3.154 1 98.19 80 VAL A O 1
ATOM 621 N N . GLY A 1 81 ? 1.211 8.18 2.539 1 98.12 81 GLY A N 1
ATOM 622 C CA . GLY A 1 81 ? 1.076 8.82 3.84 1 98.12 81 GLY A CA 1
ATOM 623 C C . GLY A 1 81 ? 0.445 10.195 3.766 1 98.12 81 GLY A C 1
ATOM 624 O O . GLY A 1 81 ? 0.456 10.836 2.711 1 98.12 81 GLY A O 1
ATOM 625 N N . GLN A 1 82 ? -0.104 10.57 4.879 1 98.19 82 GLN A N 1
ATOM 626 C CA . GLN A 1 82 ? -0.765 11.867 4.883 1 98.19 82 GLN A CA 1
ATOM 627 C C . GLN A 1 82 ? -0.768 12.477 6.281 1 98.19 82 GLN A C 1
ATOM 629 O O . GLN A 1 82 ? -0.73 11.758 7.277 1 98.19 82 GLN A O 1
ATOM 634 N N . VAL A 1 83 ? -0.765 13.797 6.395 1 97.5 83 VAL A N 1
ATOM 635 C CA . VAL A 1 83 ? -0.949 14.586 7.609 1 97.5 83 VAL A CA 1
ATOM 636 C C . VAL A 1 83 ? -1.558 15.945 7.254 1 97.5 83 VAL A C 1
ATOM 638 O O . VAL A 1 83 ? -1.186 16.547 6.25 1 97.5 83 VAL A O 1
ATOM 641 N N . TRP A 1 84 ? -2.482 16.375 8.078 1 96.81 84 TRP A N 1
ATOM 642 C CA . TRP A 1 84 ? -3.129 17.656 7.863 1 96.81 84 TRP A CA 1
ATOM 643 C C . TRP A 1 84 ? -2.844 18.609 9.023 1 96.81 84 TRP A C 1
ATOM 645 O O . TRP A 1 84 ? -2.779 18.188 10.18 1 96.81 84 TRP A O 1
ATOM 655 N N . ILE A 1 85 ? -2.654 19.859 8.664 1 94.88 85 ILE A N 1
ATOM 656 C CA . ILE A 1 85 ? -2.422 20.922 9.633 1 94.88 85 ILE A CA 1
ATOM 657 C C . ILE A 1 85 ? -3.564 21.938 9.57 1 94.88 85 ILE A C 1
ATOM 659 O O . ILE A 1 85 ? -3.838 22.516 8.516 1 94.88 85 ILE A O 1
ATOM 663 N N . ASP A 1 86 ? -4.219 22.125 10.609 1 93.38 86 ASP A N 1
ATOM 664 C CA . ASP A 1 86 ? -5.246 23.156 10.711 1 93.38 86 ASP A CA 1
ATOM 665 C C . ASP A 1 86 ? -4.707 24.391 11.422 1 93.38 86 ASP A C 1
ATOM 667 O O . ASP A 1 86 ? -4.34 24.328 12.602 1 93.38 86 ASP A O 1
ATOM 671 N N . PHE A 1 87 ? -4.703 25.547 10.773 1 90.44 87 PHE A N 1
ATOM 672 C CA . PHE A 1 87 ? -4.117 26.766 11.312 1 90.44 87 PHE A CA 1
ATOM 673 C C . PHE A 1 87 ? -5.184 27.625 11.992 1 90.44 87 PHE A C 1
ATOM 675 O O . PHE A 1 87 ? -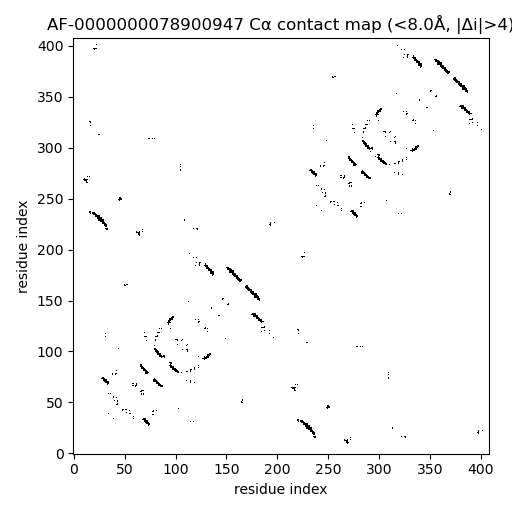4.871 28.656 12.609 1 90.44 87 PHE A O 1
ATOM 682 N N . ARG A 1 88 ? -6.391 27.438 11.789 1 76.12 88 ARG A N 1
ATOM 683 C CA . ARG A 1 88 ? -7.441 28.297 12.328 1 76.12 88 ARG A CA 1
ATOM 684 C C . ARG A 1 88 ? -7.992 27.734 13.633 1 76.12 88 ARG A C 1
ATOM 686 O O . ARG A 1 88 ? -8.594 28.453 14.43 1 76.12 88 ARG A O 1
ATOM 693 N N . ARG A 1 89 ? -8.016 26.531 13.781 1 56.41 89 ARG A N 1
ATOM 694 C CA . ARG A 1 89 ? -8.852 25.969 14.844 1 56.41 89 ARG A CA 1
ATOM 695 C C . ARG A 1 89 ? -8.367 26.438 16.219 1 56.41 89 ARG A C 1
ATOM 697 O O . ARG A 1 89 ? -9.156 26.5 17.172 1 56.41 89 ARG A O 1
ATOM 704 N N . SER A 1 90 ? -7.082 26.406 16.375 1 50.62 90 SER A N 1
ATOM 705 C CA . SER A 1 90 ? -6.77 26.531 17.797 1 50.62 90 SER A CA 1
ATOM 706 C C . SER A 1 90 ? -6.938 27.969 18.266 1 50.62 90 SER A C 1
ATOM 708 O O . SER A 1 90 ? -6.672 28.906 17.516 1 50.62 90 SER A O 1
ATOM 710 N N . GLY A 1 91 ? -8.18 28.297 18.609 1 50.09 91 GLY A N 1
ATOM 711 C CA . GLY A 1 91 ? -8.492 29.531 19.281 1 50.09 91 GLY A CA 1
ATOM 712 C C . GLY A 1 91 ? -7.258 30.344 19.625 1 50.09 91 GLY A C 1
ATOM 713 O O . GLY A 1 91 ? -7.359 31.547 19.938 1 50.09 91 GLY A O 1
ATOM 714 N N . GLU A 1 92 ? -6.254 29.75 19.906 1 54.22 92 GLU A N 1
ATOM 715 C CA . GLU A 1 92 ? -5.086 30.531 20.312 1 54.22 92 GLU A CA 1
ATOM 716 C C . GLU A 1 92 ? -4.18 30.828 19.125 1 54.22 92 GLU A C 1
ATOM 718 O O . GLU A 1 92 ? -3.891 29.953 18.312 1 54.22 92 GLU A O 1
ATOM 723 N N . ALA A 1 93 ? -3.98 32.062 18.688 1 61.03 93 ALA A N 1
ATOM 724 C CA . ALA A 1 93 ? -3.256 32.688 17.578 1 61.03 93 ALA A CA 1
ATOM 725 C C . ALA A 1 93 ? -1.913 31.984 17.344 1 61.03 93 ALA A C 1
ATOM 727 O O . ALA A 1 93 ? -1.414 31.938 16.219 1 61.03 93 ALA A O 1
ATOM 728 N N . ASP A 1 94 ? -1.429 31.141 18.188 1 81.38 94 ASP A N 1
ATOM 729 C CA . ASP A 1 94 ? -0.043 30.703 18.062 1 81.38 94 ASP A CA 1
ATOM 730 C C . ASP A 1 94 ? 0.042 29.188 17.938 1 81.38 94 ASP A C 1
ATOM 732 O O . ASP A 1 94 ? 1.127 28.609 18.047 1 81.38 94 ASP A O 1
ATOM 736 N N . SER A 1 95 ? -1.185 28.609 17.719 1 87.38 95 SER A N 1
ATOM 737 C CA . SER A 1 95 ? -1.158 27.156 17.703 1 87.38 95 SER A CA 1
ATOM 738 C C . SER A 1 95 ? -1.812 26.594 16.453 1 87.38 95 SER A C 1
ATOM 740 O O . SER A 1 95 ? -2.682 27.25 15.859 1 87.38 95 SER A O 1
ATOM 742 N N . ALA A 1 96 ? -1.345 25.531 15.984 1 92.5 96 ALA A N 1
ATOM 743 C CA . ALA A 1 96 ? -1.965 24.766 14.906 1 92.5 96 ALA A CA 1
ATOM 744 C C . ALA A 1 96 ? -2.271 23.344 15.352 1 92.5 96 ALA A C 1
ATOM 746 O O . ALA A 1 96 ? -1.645 22.828 16.281 1 92.5 96 ALA A O 1
ATOM 747 N N . SER A 1 97 ? -3.254 22.781 14.719 1 92.69 97 SER A N 1
ATOM 748 C CA . SER A 1 97 ? -3.662 21.438 15.078 1 92.69 97 SER A CA 1
ATOM 749 C C . SER A 1 97 ? -3.316 20.438 13.969 1 92.69 97 SER A C 1
ATOM 751 O O . SER A 1 97 ? -3.504 20.734 12.789 1 92.69 97 SER A O 1
ATOM 753 N N . LEU A 1 98 ? -2.803 19.281 14.422 1 94.62 98 LEU A N 1
ATOM 754 C CA . LEU A 1 98 ? -2.492 18.203 13.492 1 94.62 98 LEU A CA 1
ATOM 755 C C . LEU A 1 98 ? -3.553 17.109 13.555 1 94.62 98 LEU A C 1
ATOM 757 O O . LEU A 1 98 ? -4.004 16.734 14.641 1 94.62 98 LEU A O 1
ATOM 761 N N . TRP A 1 99 ? -3.916 16.625 12.406 1 92.12 99 TRP A N 1
ATOM 762 C CA . TRP A 1 99 ? -4.832 15.484 12.336 1 92.12 99 TRP A CA 1
ATOM 763 C C . TRP A 1 99 ? -4.605 14.68 11.07 1 92.12 99 TRP A C 1
ATOM 765 O O . TRP A 1 99 ? -3.723 14.992 10.266 1 92.12 99 TRP A O 1
ATOM 775 N N . ALA A 1 100 ? -5.316 13.5 10.938 1 94.25 100 ALA A N 1
ATOM 776 C CA . ALA A 1 100 ? -5.254 12.609 9.789 1 94.25 100 ALA A CA 1
ATOM 777 C C . ALA A 1 100 ? -3.826 12.133 9.539 1 94.25 100 ALA A C 1
ATOM 779 O O . ALA A 1 100 ? -3.375 12.078 8.391 1 94.25 100 ALA A O 1
ATOM 780 N N . VAL A 1 101 ? -3.104 11.945 10.586 1 96.06 101 VAL A N 1
ATOM 781 C CA . VAL A 1 101 ? -1.77 11.359 10.484 1 96.06 101 VAL A CA 1
ATOM 782 C C . VAL A 1 101 ? -1.881 9.867 10.195 1 96.06 101 VAL A C 1
ATOM 784 O O . VAL A 1 101 ? -2.189 9.07 11.094 1 96.06 101 VAL A O 1
ATOM 787 N N . ARG A 1 102 ? -1.553 9.508 8.93 1 96.06 102 ARG A N 1
ATOM 788 C CA . ARG A 1 102 ? -1.76 8.125 8.492 1 96.06 102 ARG A CA 1
ATOM 789 C C . ARG A 1 102 ? -0.676 7.699 7.508 1 96.06 102 ARG A C 1
ATOM 791 O O . ARG A 1 102 ? -0.181 8.508 6.727 1 96.06 102 ARG A O 1
ATOM 798 N N . VAL A 1 103 ? -0.318 6.477 7.57 1 97.38 103 VAL A N 1
ATOM 799 C CA . VAL A 1 103 ? 0.547 5.82 6.598 1 97.38 103 VAL A CA 1
ATOM 800 C C . VAL A 1 103 ? -0.095 4.512 6.133 1 97.38 103 VAL A C 1
ATOM 802 O O . VAL A 1 103 ? -0.674 3.779 6.938 1 97.38 103 VAL A O 1
ATOM 805 N N . LEU A 1 104 ? -0.014 4.285 4.836 1 96.5 104 LEU A N 1
ATOM 806 C CA . LEU A 1 104 ? -0.527 3.023 4.316 1 96.5 104 LEU A CA 1
ATOM 807 C C . LEU A 1 104 ? 0.018 1.845 5.113 1 96.5 104 LEU A C 1
ATOM 809 O O . LEU A 1 104 ? 1.219 1.774 5.383 1 96.5 104 LEU A O 1
ATOM 813 N N . PRO A 1 105 ? -0.749 0.84 5.453 1 94.06 105 PRO A N 1
ATOM 814 C CA . PRO A 1 105 ? -0.408 -0.183 6.445 1 94.06 105 PRO A CA 1
ATOM 815 C C . PRO A 1 105 ? 0.867 -0.946 6.09 1 94.06 105 PRO A C 1
ATOM 817 O O . PRO A 1 105 ? 1.759 -1.087 6.93 1 94.06 105 PRO A O 1
ATOM 820 N N . PRO A 1 106 ? 1.051 -1.399 4.867 1 94.12 106 PRO A N 1
ATOM 821 C CA . PRO A 1 106 ? 2.27 -2.164 4.598 1 94.12 106 PRO A CA 1
ATOM 822 C C . PRO A 1 106 ? 3.533 -1.312 4.691 1 94.12 106 PRO A C 1
ATOM 824 O O . PRO A 1 106 ? 4.641 -1.852 4.75 1 94.12 106 PRO A O 1
ATOM 827 N N . LEU A 1 107 ? 3.367 -0.051 4.727 1 96.56 107 LEU A N 1
ATOM 828 C CA . LEU A 1 107 ? 4.527 0.833 4.727 1 96.56 107 LEU A CA 1
ATOM 829 C C . LEU A 1 107 ? 4.695 1.513 6.082 1 96.56 107 LEU A C 1
ATOM 831 O O . LEU A 1 107 ? 5.496 2.438 6.223 1 96.56 107 LEU A O 1
ATOM 835 N N . GLN A 1 108 ? 3.953 1.045 7.027 1 95.31 108 GLN A N 1
ATOM 836 C CA . GLN A 1 108 ? 4.105 1.57 8.383 1 95.31 108 GLN A CA 1
ATOM 837 C C . GLN A 1 108 ? 5.391 1.059 9.023 1 95.31 108 GLN A C 1
ATOM 839 O O . GLN A 1 108 ? 5.961 0.061 8.578 1 95.31 108 GLN A O 1
ATOM 844 N N . GLY A 1 109 ? 5.883 1.863 9.961 1 93.69 109 GLY A N 1
ATOM 845 C CA . GLY A 1 109 ? 7.074 1.461 10.688 1 93.69 109 GLY A CA 1
ATOM 846 C C . GLY A 1 109 ? 8.359 1.692 9.914 1 93.69 109 GLY A C 1
ATOM 847 O O . GLY A 1 109 ? 9.422 1.199 10.297 1 93.69 109 GLY A O 1
ATOM 848 N N . GLN A 1 110 ? 8.203 2.424 8.82 1 94.06 110 GLN A N 1
ATOM 849 C CA . GLN A 1 110 ? 9.352 2.652 7.953 1 94.06 110 GLN A CA 1
ATOM 850 C C . GLN A 1 110 ? 9.844 4.094 8.062 1 94.06 110 GLN A C 1
ATOM 852 O O . GLN A 1 110 ? 10.672 4.535 7.262 1 94.06 110 GLN A O 1
ATOM 857 N N . GLY A 1 111 ? 9.258 4.855 8.969 1 94.88 111 GLY A N 1
ATOM 858 C CA . GLY A 1 111 ? 9.719 6.219 9.195 1 94.88 111 GLY A CA 1
ATOM 859 C C . GLY A 1 111 ? 8.945 7.25 8.406 1 94.88 111 GLY A C 1
ATOM 860 O O . GLY A 1 111 ? 9.203 8.453 8.523 1 94.88 111 GLY A O 1
ATOM 861 N N . ILE A 1 112 ? 8.031 6.875 7.621 1 96.69 112 ILE A N 1
ATOM 862 C CA . ILE A 1 112 ? 7.266 7.785 6.777 1 96.69 112 ILE A CA 1
ATOM 863 C C . ILE A 1 112 ? 6.488 8.766 7.652 1 96.69 112 ILE A C 1
ATOM 865 O O . ILE A 1 112 ? 6.5 9.977 7.398 1 96.69 112 ILE A O 1
ATOM 869 N N . GLY A 1 113 ? 5.879 8.234 8.703 1 97.12 113 GLY A N 1
ATOM 870 C CA . GLY A 1 113 ? 5.105 9.07 9.602 1 97.12 113 GLY A CA 1
ATOM 871 C C . GLY A 1 113 ? 5.926 10.164 10.258 1 97.12 113 GLY A C 1
ATOM 872 O O . GLY A 1 113 ? 5.504 11.32 10.312 1 97.12 113 GLY A O 1
ATOM 873 N N . ALA A 1 114 ? 7.051 9.797 10.703 1 95.88 114 ALA A N 1
ATOM 874 C CA . ALA A 1 114 ? 7.938 10.75 11.367 1 95.88 114 ALA A CA 1
ATOM 875 C C . ALA A 1 114 ? 8.367 11.852 10.398 1 95.88 114 ALA A C 1
ATOM 877 O O . ALA A 1 114 ? 8.414 13.023 10.773 1 95.88 114 ALA A O 1
ATOM 878 N N . ARG A 1 115 ? 8.609 11.484 9.219 1 95 115 ARG A N 1
ATOM 879 C CA . ARG A 1 115 ? 9.031 12.461 8.219 1 95 115 ARG A CA 1
ATOM 880 C C . ARG A 1 115 ? 7.891 13.414 7.871 1 95 115 ARG A C 1
ATOM 882 O O . ARG A 1 115 ? 8.109 14.609 7.703 1 95 115 ARG A O 1
ATOM 889 N N . LEU A 1 116 ? 6.754 12.867 7.781 1 96.44 116 LEU A N 1
ATOM 890 C CA . LEU A 1 116 ? 5.578 13.703 7.551 1 96.44 116 LEU A CA 1
ATOM 891 C C . LEU A 1 116 ? 5.391 14.703 8.688 1 96.44 116 LEU A C 1
ATOM 893 O O . LEU A 1 116 ? 5.172 15.891 8.438 1 96.44 116 LEU A O 1
ATOM 897 N N . MET A 1 117 ? 5.508 14.242 9.891 1 95.94 117 MET A N 1
ATOM 898 C CA . MET A 1 117 ? 5.328 15.078 11.07 1 95.94 117 MET A CA 1
ATOM 899 C C . MET A 1 117 ? 6.375 16.188 11.117 1 95.94 117 MET A C 1
ATOM 901 O O . MET A 1 117 ? 6.047 17.344 11.391 1 95.94 117 MET A O 1
ATOM 905 N N . ARG A 1 118 ? 7.582 15.859 10.805 1 93.56 118 ARG A N 1
ATOM 906 C CA . ARG A 1 118 ? 8.641 16.875 10.797 1 93.56 118 ARG A CA 1
ATOM 907 C C . ARG A 1 118 ? 8.375 17.922 9.734 1 93.56 118 ARG A C 1
ATOM 909 O O . ARG A 1 118 ? 8.617 19.109 9.961 1 93.56 118 ARG A O 1
ATOM 916 N N . ALA A 1 119 ? 7.926 17.5 8.633 1 93.62 119 ALA A N 1
ATOM 917 C CA . ALA A 1 119 ? 7.574 18.453 7.586 1 93.62 119 ALA A CA 1
ATOM 918 C C . ALA A 1 119 ? 6.434 19.359 8.031 1 93.62 119 ALA A C 1
ATOM 920 O O . ALA A 1 119 ? 6.457 20.562 7.773 1 93.62 119 ALA A O 1
ATOM 921 N N . ALA A 1 120 ? 5.461 18.766 8.664 1 94.5 120 ALA A N 1
ATOM 922 C CA . ALA A 1 120 ? 4.336 19.531 9.188 1 94.5 120 ALA A CA 1
ATOM 923 C C . ALA A 1 120 ? 4.801 20.562 10.219 1 94.5 120 ALA A C 1
ATOM 925 O O . ALA A 1 120 ? 4.348 21.703 10.203 1 94.5 120 ALA A O 1
ATOM 926 N N . GLU A 1 121 ? 5.676 20.125 11.055 1 93.38 121 GLU A N 1
ATOM 927 C CA . GLU A 1 121 ? 6.23 21.016 12.07 1 93.38 121 GLU A CA 1
ATOM 928 C C . GLU A 1 121 ? 6.953 22.203 11.43 1 93.38 121 GLU A C 1
ATOM 930 O O . GLU A 1 121 ? 6.773 23.344 11.852 1 93.38 121 GLU A O 1
ATOM 935 N N . ARG A 1 122 ? 7.691 21.906 10.492 1 90.75 122 ARG A N 1
ATOM 936 C CA . ARG A 1 122 ? 8.43 22.969 9.797 1 90.75 122 ARG A CA 1
ATOM 937 C C . ARG A 1 122 ? 7.477 23.953 9.133 1 90.75 122 ARG A C 1
ATOM 939 O O . ARG A 1 122 ? 7.688 25.156 9.195 1 90.75 122 ARG A O 1
ATOM 946 N N . LEU A 1 123 ? 6.551 23.422 8.523 1 90.56 123 LEU A N 1
ATOM 947 C CA . LEU A 1 123 ? 5.574 24.266 7.844 1 90.56 123 LEU A CA 1
ATOM 948 C C . LEU A 1 123 ? 4.836 25.156 8.844 1 90.56 123 LEU A C 1
ATOM 950 O O . LEU A 1 123 ? 4.633 26.344 8.594 1 90.56 123 LEU A O 1
ATOM 954 N N . ALA A 1 124 ? 4.414 24.578 9.914 1 91.5 124 ALA A N 1
ATOM 955 C CA . ALA A 1 124 ? 3.721 25.344 10.953 1 91.5 124 ALA A CA 1
ATOM 956 C C . ALA A 1 124 ? 4.613 26.438 11.516 1 91.5 124 ALA A C 1
ATOM 958 O O . ALA A 1 124 ? 4.172 27.578 11.703 1 91.5 124 ALA A O 1
ATOM 959 N N . ALA A 1 125 ? 5.828 26.078 11.773 1 89.56 125 ALA A N 1
ATOM 960 C CA . ALA A 1 125 ? 6.785 27.047 12.281 1 89.56 125 ALA A CA 1
ATOM 961 C C . ALA A 1 125 ? 6.992 28.188 11.281 1 89.56 125 ALA A C 1
ATOM 963 O O . ALA A 1 125 ? 7.059 29.359 11.664 1 89.56 125 ALA A O 1
ATOM 964 N N . ALA A 1 126 ? 7.105 27.812 10.086 1 85.75 126 ALA A N 1
ATOM 965 C CA . ALA A 1 126 ? 7.301 28.812 9.023 1 85.75 126 ALA A CA 1
ATOM 966 C C . ALA A 1 126 ? 6.125 29.781 8.961 1 85.75 126 ALA A C 1
ATOM 968 O O . ALA A 1 126 ? 6.273 30.906 8.484 1 85.75 126 ALA A O 1
ATOM 969 N N . ARG A 1 127 ? 5.039 29.328 9.516 1 87 127 ARG A N 1
ATOM 970 C CA . ARG A 1 127 ? 3.844 30.172 9.523 1 87 127 ARG A CA 1
ATOM 971 C C . ARG A 1 127 ? 3.691 30.906 10.852 1 87 127 ARG A C 1
ATOM 973 O O . ARG A 1 127 ? 2.627 31.453 11.141 1 87 127 ARG A O 1
ATOM 980 N N . GLY A 1 128 ? 4.664 30.781 11.602 1 86 128 GLY A N 1
ATOM 981 C CA . GLY A 1 128 ? 4.707 31.562 12.82 1 86 128 GLY A CA 1
ATOM 982 C C . GLY A 1 128 ? 4.035 30.875 14 1 86 128 GLY A C 1
ATOM 983 O O . GLY A 1 128 ? 3.777 31.5 15.023 1 86 128 GLY A O 1
ATOM 984 N N . ARG A 1 129 ? 3.678 29.672 13.773 1 89.19 129 ARG A N 1
ATOM 985 C CA . ARG A 1 129 ? 3.08 28.953 14.891 1 89.19 129 ARG A CA 1
ATOM 986 C C . ARG A 1 129 ? 4.145 28.516 15.891 1 89.19 129 ARG A C 1
ATOM 988 O O . ARG A 1 129 ? 5.246 28.109 15.5 1 89.19 129 ARG A O 1
ATOM 995 N N . GLU A 1 130 ? 3.744 28.547 17.141 1 90.5 130 GLU A N 1
ATOM 996 C CA . GLU A 1 130 ? 4.691 28.219 18.203 1 90.5 130 GLU A CA 1
ATOM 997 C C . GLU A 1 130 ? 4.363 26.875 18.844 1 90.5 130 GLU A C 1
ATOM 999 O O . GLU A 1 130 ? 5.188 26.312 19.547 1 90.5 130 GLU A O 1
ATOM 1004 N N . MET A 1 131 ? 3.145 26.484 18.578 1 91.56 131 MET A N 1
ATOM 1005 C CA . MET A 1 131 ? 2.68 25.266 19.219 1 91.56 131 MET A CA 1
ATOM 1006 C C . MET A 1 131 ? 1.883 24.406 18.25 1 91.56 131 MET A C 1
ATOM 1008 O O . MET A 1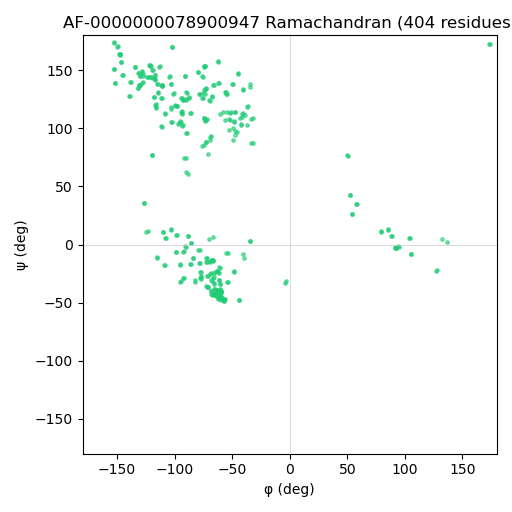 131 ? 1.066 24.922 17.484 1 91.56 131 MET A O 1
ATOM 1012 N N . LEU A 1 132 ? 2.158 23.109 18.391 1 93.62 132 LEU A N 1
ATOM 1013 C CA . LEU A 1 132 ? 1.336 22.141 17.672 1 93.62 132 LEU A CA 1
ATOM 1014 C C . LEU A 1 132 ? 0.548 21.266 18.656 1 93.62 132 LEU A C 1
ATOM 1016 O O . LEU A 1 132 ? 1.068 20.875 19.703 1 93.62 132 LEU A O 1
ATOM 1020 N N . THR A 1 133 ? -0.679 21.062 18.266 1 91.38 133 THR A N 1
ATOM 1021 C CA . THR A 1 133 ? -1.557 20.234 19.078 1 91.38 133 THR A CA 1
ATOM 1022 C C . THR A 1 133 ? -2.115 19.062 18.266 1 91.38 133 THR A C 1
ATOM 1024 O O . THR A 1 133 ? -2.352 19.188 17.062 1 91.38 133 THR A O 1
ATOM 1027 N N . LEU A 1 134 ? -2.262 17.906 18.953 1 92.5 134 LEU A N 1
ATOM 1028 C CA . LEU A 1 134 ? -2.947 16.766 18.344 1 92.5 134 LEU A CA 1
ATOM 1029 C C . LEU A 1 134 ? -3.693 15.961 19.391 1 92.5 134 LEU A C 1
ATOM 1031 O O . LEU A 1 134 ? -3.508 16.172 20.594 1 92.5 134 LEU A O 1
ATOM 1035 N N . THR A 1 135 ? -4.57 15.156 18.875 1 87.75 135 THR A N 1
ATOM 1036 C CA . THR A 1 135 ? -5.359 14.32 19.766 1 87.75 135 THR A CA 1
ATOM 1037 C C . THR A 1 135 ? -5.164 12.844 19.438 1 87.75 135 THR A C 1
ATOM 1039 O O . THR A 1 135 ? -4.996 12.477 18.281 1 87.75 135 THR A O 1
ATOM 1042 N N . VAL A 1 136 ? -5.16 12.008 20.531 1 89.12 136 VAL A N 1
ATOM 1043 C CA . VAL A 1 136 ? -5.004 10.562 20.391 1 89.12 136 VAL A CA 1
ATOM 1044 C C . VAL A 1 136 ? -6.07 9.844 21.219 1 89.12 136 VAL A C 1
ATOM 1046 O O . VAL A 1 136 ? -6.336 10.227 22.359 1 89.12 136 VAL A O 1
ATOM 1049 N N . GLU A 1 137 ? -6.633 8.867 20.547 1 83.56 137 GLU A N 1
ATOM 1050 C CA . GLU A 1 137 ? -7.555 8.039 21.312 1 83.56 137 GLU A CA 1
ATOM 1051 C C . GLU A 1 137 ? -6.836 7.34 22.469 1 83.56 137 GLU A C 1
ATOM 1053 O O . GLU A 1 137 ? -5.734 6.812 22.281 1 83.56 137 GLU A O 1
ATOM 1058 N N . ARG A 1 138 ? -7.469 7.305 23.562 1 81.19 138 ARG A N 1
ATOM 1059 C CA . ARG A 1 138 ? -6.855 6.711 24.75 1 81.19 138 ARG A CA 1
ATOM 1060 C C . ARG A 1 138 ? -6.586 5.227 24.547 1 81.19 138 ARG A C 1
ATOM 1062 O O . ARG A 1 138 ? -5.668 4.668 25.141 1 81.19 138 ARG A O 1
ATOM 1069 N N . SER A 1 139 ? -7.277 4.656 23.672 1 80.06 139 SER A N 1
ATOM 1070 C CA . SER A 1 139 ? -7.172 3.221 23.422 1 80.06 139 SER A CA 1
ATOM 1071 C C . SER A 1 139 ? -6.098 2.914 22.391 1 80.06 139 SER A C 1
ATOM 1073 O O . SER A 1 139 ? -5.91 1.758 22 1 80.06 139 SER A O 1
ATOM 1075 N N . ASN A 1 140 ? -5.348 3.928 22.016 1 84.75 140 ASN A N 1
ATOM 1076 C CA . ASN A 1 140 ? -4.312 3.74 21 1 84.75 140 ASN A CA 1
ATOM 1077 C C . ASN A 1 140 ? -2.928 4.066 21.547 1 84.75 140 ASN A C 1
ATOM 1079 O O . ASN A 1 140 ? -2.318 5.066 21.156 1 84.75 140 ASN A O 1
ATOM 1083 N N . PRO A 1 141 ? -2.367 3.166 22.328 1 85.31 141 PRO A N 1
ATOM 1084 C CA . PRO A 1 141 ? -1.066 3.441 22.938 1 85.31 141 PRO A CA 1
ATOM 1085 C C . PRO A 1 141 ? 0.061 3.541 21.922 1 85.31 141 PRO A C 1
ATOM 1087 O O . PRO A 1 141 ? 1.036 4.266 22.141 1 85.31 141 PRO A O 1
ATOM 1090 N N . ASP A 1 142 ? -0.032 2.893 20.844 1 89 142 ASP A N 1
ATOM 1091 C CA . ASP A 1 142 ? 1.006 2.934 19.812 1 89 142 ASP A CA 1
ATOM 1092 C C . ASP A 1 142 ? 1.129 4.332 19.219 1 89 142 ASP A C 1
ATOM 1094 O O . ASP A 1 142 ? 2.238 4.828 19.016 1 89 142 ASP A O 1
ATOM 1098 N N . ALA A 1 143 ? -0.018 4.883 18.984 1 91.12 143 ALA A N 1
ATOM 1099 C CA . ALA A 1 143 ? -0.001 6.25 18.469 1 91.12 143 ALA A CA 1
ATOM 1100 C C . ALA A 1 143 ? 0.604 7.211 19.484 1 91.12 143 ALA A C 1
ATOM 1102 O O . ALA A 1 143 ? 1.41 8.07 19.141 1 91.12 143 ALA A O 1
ATOM 1103 N N . ARG A 1 144 ? 0.264 7.086 20.719 1 90.56 144 ARG A N 1
ATOM 1104 C CA . ARG A 1 144 ? 0.796 7.949 21.766 1 90.56 144 ARG A CA 1
ATOM 1105 C C . ARG A 1 144 ? 2.316 7.844 21.844 1 90.56 144 ARG A C 1
ATOM 1107 O O . ARG A 1 144 ? 3.01 8.859 21.906 1 90.56 144 ARG A O 1
ATOM 1114 N N . ARG A 1 145 ? 2.795 6.676 21.859 1 92.94 145 ARG A N 1
ATOM 1115 C CA . ARG A 1 145 ? 4.238 6.449 21.906 1 92.94 145 ARG A CA 1
ATOM 1116 C C . ARG A 1 145 ? 4.93 7.074 20.703 1 92.94 145 ARG A C 1
ATOM 1118 O O . ARG A 1 145 ? 6.012 7.648 20.828 1 92.94 145 ARG A O 1
ATOM 1125 N N . PHE A 1 146 ? 4.312 6.93 19.625 1 95 146 PHE A N 1
ATOM 1126 C CA . PHE A 1 146 ? 4.828 7.523 18.391 1 95 146 PHE A CA 1
ATOM 1127 C C . PHE A 1 146 ? 5.012 9.023 18.547 1 95 146 PHE A C 1
ATOM 1129 O O . PHE A 1 146 ? 6.082 9.562 18.266 1 95 146 PHE A O 1
ATOM 1136 N N . TYR A 1 147 ? 4.027 9.688 19.047 1 96.12 147 TYR A N 1
ATOM 1137 C CA . TYR A 1 147 ? 4.074 11.141 19.188 1 96.12 147 TYR A CA 1
ATOM 1138 C C . TYR A 1 147 ? 5.031 11.555 20.297 1 96.12 147 TYR A C 1
ATOM 1140 O O . TYR A 1 147 ? 5.719 12.57 20.188 1 96.12 147 TYR A O 1
ATOM 1148 N N . GLU A 1 148 ? 5.074 10.766 21.359 1 94.44 148 GLU A N 1
ATOM 1149 C CA . GLU A 1 148 ? 6.016 11.031 22.438 1 94.44 148 GLU A CA 1
ATOM 1150 C C . GLU A 1 148 ? 7.457 11 21.953 1 94.44 148 GLU A C 1
ATOM 1152 O O . GLU A 1 148 ? 8.273 11.836 22.328 1 94.44 148 GLU A O 1
ATOM 1157 N N . ARG A 1 149 ? 7.711 10.078 21.109 1 94.88 149 ARG A N 1
ATOM 1158 C CA . ARG A 1 149 ? 9.047 9.953 20.547 1 94.88 149 ARG A CA 1
ATOM 1159 C C . ARG A 1 149 ? 9.383 11.164 19.672 1 94.88 149 ARG A C 1
ATOM 1161 O O . ARG A 1 149 ? 10.555 11.508 19.516 1 94.88 149 ARG A O 1
ATOM 1168 N N . LEU A 1 150 ? 8.406 11.812 19.172 1 95.44 150 LEU A N 1
ATOM 1169 C CA . LEU A 1 150 ? 8.602 12.984 18.328 1 95.44 150 LEU A CA 1
ATOM 1170 C C . LEU A 1 150 ? 8.641 14.258 19.172 1 95.44 150 LEU A C 1
ATOM 1172 O O . LEU A 1 150 ? 8.758 15.359 18.625 1 95.44 150 LEU A O 1
ATOM 1176 N N . GLY A 1 151 ? 8.453 14.125 20.453 1 95.44 151 GLY A N 1
ATOM 1177 C CA . GLY A 1 151 ? 8.602 15.273 21.344 1 95.44 151 GLY A CA 1
ATOM 1178 C C . GLY A 1 151 ? 7.273 15.836 21.812 1 95.44 151 GLY A C 1
ATOM 1179 O O . GLY A 1 151 ? 7.238 16.875 22.484 1 95.44 151 GLY A O 1
ATOM 1180 N N . TYR A 1 152 ? 6.168 15.18 21.469 1 95.81 152 TYR A N 1
ATOM 1181 C CA . TYR A 1 152 ? 4.867 15.625 21.953 1 95.81 152 TYR A CA 1
ATOM 1182 C C . TYR A 1 152 ? 4.637 15.156 23.391 1 95.81 152 TYR A C 1
ATOM 1184 O O . TYR A 1 152 ? 5.113 14.094 23.797 1 95.81 152 TYR A O 1
ATOM 1192 N N . ARG A 1 153 ? 3.887 15.992 24.125 1 93.81 153 ARG A N 1
ATOM 1193 C CA . ARG A 1 153 ? 3.566 15.68 25.516 1 93.81 153 ARG A CA 1
ATOM 1194 C C . ARG A 1 153 ? 2.066 15.781 25.766 1 93.81 153 ARG A C 1
ATOM 1196 O O . ARG A 1 153 ? 1.391 16.625 25.188 1 93.81 153 ARG A O 1
ATOM 1203 N N . THR A 1 154 ? 1.655 14.922 26.703 1 89.38 154 THR A N 1
ATOM 1204 C CA . THR A 1 154 ? 0.244 14.984 27.078 1 89.38 154 THR A CA 1
ATOM 1205 C C . THR A 1 154 ? -0.064 16.266 27.828 1 89.38 154 THR A C 1
ATOM 1207 O O . THR A 1 154 ? 0.637 16.625 28.781 1 89.38 154 THR A O 1
ATOM 1210 N N . SER A 1 155 ? -1.014 16.984 27.281 1 82 155 SER A N 1
ATOM 1211 C CA . SER A 1 155 ? -1.344 18.266 27.906 1 82 155 SER A CA 1
ATOM 1212 C C . SER A 1 155 ? -2.764 18.25 28.453 1 82 155 SER A C 1
ATOM 1214 O O . SER A 1 155 ? -3.17 19.203 29.141 1 82 155 SER A O 1
ATOM 1216 N N . GLY A 1 156 ? -3.492 17.375 28.188 1 78.75 156 GLY A N 1
ATOM 1217 C CA . GLY A 1 156 ? -4.848 17.328 28.719 1 78.75 156 GLY A CA 1
ATOM 1218 C C . GLY A 1 156 ? -5.672 16.203 28.125 1 78.75 156 GLY A C 1
ATOM 1219 O O . GLY A 1 156 ? -5.129 15.297 27.484 1 78.75 156 GLY A O 1
ATOM 1220 N N . ALA A 1 157 ? -6.855 16.047 28.719 1 69.75 157 ALA A N 1
ATOM 1221 C CA . ALA A 1 157 ? -7.801 15.062 28.188 1 69.75 157 ALA A CA 1
ATOM 1222 C C . ALA A 1 157 ? -9.07 15.742 27.672 1 69.75 157 ALA A C 1
ATOM 1224 O O . ALA A 1 157 ? -9.5 16.75 28.219 1 69.75 157 ALA A O 1
ATOM 1225 N N . ALA A 1 158 ? -9.25 15.555 26.406 1 63.25 158 ALA A N 1
ATOM 1226 C CA . ALA A 1 158 ? -10.516 16.062 25.891 1 63.25 158 ALA A CA 1
ATOM 1227 C C . ALA A 1 158 ? -11.578 14.961 25.859 1 63.25 158 ALA A C 1
ATOM 1229 O O . ALA A 1 158 ? -11.312 13.844 25.422 1 63.25 158 ALA A O 1
ATOM 1230 N N . GLN A 1 159 ? -12.508 15.062 26.812 1 57.84 159 GLN A N 1
ATOM 1231 C CA . GLN A 1 159 ? -13.695 14.219 26.781 1 57.84 159 GLN A CA 1
ATOM 1232 C C . GLN A 1 159 ? -14.812 14.875 25.969 1 57.84 159 GLN A C 1
ATOM 1234 O O . GLN A 1 159 ? -15.328 15.922 26.359 1 57.84 159 GLN A O 1
ATOM 1239 N N . ASP A 1 160 ? -14.523 15.102 24.703 1 57.31 160 ASP A N 1
ATOM 1240 C CA . ASP A 1 160 ? -15.594 15.727 23.953 1 57.31 160 ASP A CA 1
ATOM 1241 C C . ASP A 1 160 ? -16.156 14.766 22.906 1 57.31 160 ASP A C 1
ATOM 1243 O O . ASP A 1 160 ? -15.805 13.586 22.875 1 57.31 160 ASP A O 1
ATOM 1247 N N . CYS A 1 161 ? -17.469 14.945 22.5 1 53.84 161 CYS A N 1
ATOM 1248 C CA . CYS A 1 161 ? -18.141 14.18 21.453 1 53.84 161 CYS A CA 1
ATOM 1249 C C . CYS A 1 161 ? -18.109 14.938 20.125 1 53.84 161 CYS A C 1
ATOM 1251 O O . CYS A 1 161 ? -18.219 16.172 20.109 1 53.84 161 CYS A O 1
ATOM 1253 N N . TYR A 1 162 ? -17.266 14.562 19.203 1 55.44 162 TYR A N 1
ATOM 1254 C CA . TYR A 1 162 ? -17.406 15.203 17.906 1 55.44 162 TYR A CA 1
ATOM 1255 C C . TYR A 1 162 ? -18.375 14.438 17.016 1 55.44 162 TYR A C 1
ATOM 1257 O O . TYR A 1 162 ? -18.469 13.203 17.094 1 55.44 162 TYR A O 1
ATOM 1265 N N . SER A 1 163 ? -19.391 15.281 16.406 1 56.69 163 SER A N 1
ATOM 1266 C CA . SER A 1 163 ? -20.406 14.672 15.531 1 56.69 163 SER A CA 1
ATOM 1267 C C . SER A 1 163 ? -20.094 14.938 14.062 1 56.69 163 SER A C 1
ATOM 1269 O O . SER A 1 163 ? -19.547 15.984 13.719 1 56.69 163 SER A O 1
ATOM 1271 N N . TYR A 1 164 ? -19.859 13.922 13.375 1 57.88 164 TYR A N 1
ATOM 1272 C CA . TYR A 1 164 ? -19.844 14.133 11.93 1 57.88 164 TYR A CA 1
ATOM 1273 C C . TYR A 1 164 ? -20.922 13.297 11.242 1 57.88 164 TYR A C 1
ATOM 1275 O O . TYR A 1 164 ? -21.438 12.344 11.828 1 57.88 164 TYR A O 1
ATOM 1283 N N . ARG A 1 165 ? -21.406 13.883 10.094 1 57.19 165 ARG A N 1
ATOM 1284 C CA . ARG A 1 165 ? -22.422 13.156 9.336 1 57.19 165 ARG A CA 1
ATOM 1285 C C . ARG A 1 165 ? -21.781 12.289 8.258 1 57.19 165 ARG A C 1
ATOM 1287 O O . ARG A 1 165 ? -20.922 12.766 7.5 1 57.19 165 ARG A O 1
ATOM 1294 N N . THR A 1 166 ? -22.016 11.07 8.234 1 56.97 166 THR A N 1
ATOM 1295 C CA . THR A 1 166 ? -21.594 10.148 7.188 1 56.97 166 THR A CA 1
ATOM 1296 C C . THR A 1 166 ? -22.219 10.531 5.848 1 56.97 166 THR A C 1
ATOM 1298 O O . THR A 1 166 ? -23.172 11.32 5.801 1 56.97 166 THR A O 1
ATOM 1301 N N . PRO A 1 167 ? -21.578 10.086 4.789 1 55.06 167 PRO A N 1
ATOM 1302 C CA . PRO A 1 167 ? -22.234 10.359 3.51 1 55.06 167 PRO A CA 1
ATOM 1303 C C . PRO A 1 167 ? -23.719 9.992 3.516 1 55.06 167 PRO A C 1
ATOM 1305 O O . PRO A 1 167 ? -24.5 10.531 2.725 1 55.06 167 PRO A O 1
ATOM 1308 N N . ARG A 1 168 ? -24.047 9.141 4.375 1 58.88 168 ARG A N 1
ATOM 1309 C CA . ARG A 1 168 ? -25.438 8.719 4.453 1 58.88 168 ARG A CA 1
ATOM 1310 C C . ARG A 1 168 ? -26.25 9.664 5.344 1 58.88 168 ARG A C 1
ATOM 1312 O O . ARG A 1 168 ? -27.438 9.461 5.547 1 58.88 168 ARG A O 1
ATOM 1319 N N . GLY A 1 169 ? -25.688 10.594 5.828 1 59.78 169 GLY A N 1
ATOM 1320 C CA . GLY A 1 169 ? -26.391 11.602 6.605 1 59.78 169 GLY A CA 1
ATOM 1321 C C . GLY A 1 169 ? -26.422 11.289 8.086 1 59.78 169 GLY A C 1
ATOM 1322 O O . GLY A 1 169 ? -27.094 11.992 8.859 1 59.78 169 GLY A O 1
ATOM 1323 N N . GLU A 1 170 ? -25.891 10.203 8.359 1 60.81 170 GLU A N 1
ATOM 1324 C CA . GLU A 1 170 ? -25.953 9.805 9.766 1 60.81 170 GLU A CA 1
ATOM 1325 C C . GLU A 1 170 ? -24.953 10.594 10.609 1 60.81 170 GLU A C 1
ATOM 1327 O O . GLU A 1 170 ? -23.797 10.758 10.219 1 60.81 170 GLU A O 1
ATOM 1332 N N . LEU A 1 171 ? -25.578 11.188 11.656 1 58.34 171 LEU A N 1
ATOM 1333 C CA . LEU A 1 171 ? -24.734 11.922 12.602 1 58.34 171 LEU A CA 1
ATOM 1334 C C . LEU A 1 171 ? -23.922 10.969 13.461 1 58.34 171 LEU A C 1
ATOM 1336 O O . LEU A 1 171 ? -24.484 10.07 14.102 1 58.34 171 LEU A O 1
ATOM 1340 N N . ARG A 1 172 ? -22.688 10.812 13.312 1 58.78 172 ARG A N 1
ATOM 1341 C CA . ARG A 1 172 ? -21.828 10.023 14.18 1 58.78 172 ARG A CA 1
ATOM 1342 C C . ARG A 1 172 ? -21.188 10.898 15.258 1 58.78 172 ARG A C 1
ATOM 1344 O O . ARG A 1 172 ? -20.719 12.008 14.977 1 58.78 172 ARG A O 1
ATOM 1351 N N . GLN A 1 173 ? -21.672 10.594 16.531 1 56.41 173 GLN A N 1
ATOM 1352 C CA . GLN A 1 173 ? -21.047 11.25 17.672 1 56.41 173 GLN A CA 1
ATOM 1353 C C . GLN A 1 173 ? -19.922 10.406 18.25 1 56.41 173 GLN A C 1
ATOM 1355 O O . GLN A 1 173 ? -20.109 9.242 18.594 1 56.41 173 GLN A O 1
ATOM 1360 N N . ILE A 1 174 ? -18.812 10.68 18.016 1 54.41 174 ILE A N 1
ATOM 1361 C CA . ILE A 1 174 ? -17.672 9.93 18.531 1 54.41 174 ILE A CA 1
ATOM 1362 C C . ILE A 1 174 ? -17.234 10.508 19.875 1 54.41 174 ILE A C 1
ATOM 1364 O O . ILE A 1 174 ? -16.828 11.672 19.953 1 54.41 174 ILE A O 1
ATOM 1368 N N . PRO A 1 175 ? -17.797 9.812 20.922 1 56.81 175 PRO A N 1
ATOM 1369 C CA . PRO A 1 175 ? -17.219 10.266 22.203 1 56.81 175 PRO A CA 1
ATOM 1370 C C . PRO A 1 175 ? -15.695 10.336 22.172 1 56.81 175 PRO A C 1
ATOM 1372 O O . PRO A 1 175 ? -15.055 9.477 21.562 1 56.81 175 PRO A O 1
ATOM 1375 N N . LEU A 1 176 ? -15.172 11.492 22.281 1 60.28 176 LEU A N 1
ATOM 1376 C CA . LEU A 1 176 ? -13.727 11.648 22.141 1 60.28 176 LEU A CA 1
ATOM 1377 C C . LEU A 1 176 ? -13.031 11.5 23.5 1 60.28 176 LEU A C 1
ATOM 1379 O O . LEU A 1 176 ? -13.273 12.297 24.406 1 60.28 176 LEU A O 1
ATOM 1383 N N . ASP A 1 177 ? -12.953 10.266 23.969 1 70.31 177 ASP A N 1
ATOM 1384 C CA . ASP A 1 177 ? -11.945 10.062 25 1 70.31 177 ASP A CA 1
ATOM 1385 C C . ASP A 1 177 ? -10.539 10.078 24.406 1 70.31 177 ASP A C 1
ATOM 1387 O O . ASP A 1 177 ? -10.039 9.039 23.953 1 70.31 177 ASP A O 1
ATOM 1391 N N . GLN A 1 178 ? -10.078 11.352 24.375 1 83 178 GLN A N 1
ATOM 1392 C CA . GLN A 1 178 ? -8.812 11.508 23.672 1 83 178 GLN A CA 1
ATOM 1393 C C . GLN A 1 178 ? -7.789 12.258 24.531 1 83 178 GLN A C 1
ATOM 1395 O O . GLN A 1 178 ? -8.164 13.047 25.391 1 83 178 GLN A O 1
ATOM 1400 N N . TRP A 1 179 ? -6.633 11.82 24.484 1 83.94 179 TRP A N 1
ATOM 1401 C CA . TRP A 1 179 ? -5.527 12.633 24.969 1 83.94 179 TRP A CA 1
ATOM 1402 C C . TRP A 1 179 ? -5.234 13.789 24.016 1 83.94 179 TRP A C 1
ATOM 1404 O O . TRP A 1 179 ? -5.258 13.625 22.797 1 83.94 179 TRP A O 1
ATOM 1414 N N . VAL A 1 180 ? -5.07 14.938 24.656 1 88.5 180 VAL A N 1
ATOM 1415 C CA . VAL A 1 180 ? -4.531 16.062 23.891 1 88.5 180 VAL A CA 1
ATOM 1416 C C . VAL A 1 180 ? -3.016 16.125 24.062 1 88.5 180 VAL A C 1
ATOM 1418 O O . VAL A 1 180 ? -2.52 16.109 25.203 1 88.5 180 VAL A O 1
ATOM 1421 N N . MET A 1 181 ? -2.346 16.141 22.969 1 93.81 181 MET A N 1
ATOM 1422 C CA . MET A 1 181 ? -0.89 16.234 23 1 93.81 181 MET A CA 1
ATOM 1423 C C . MET A 1 181 ? -0.408 17.5 22.297 1 93.81 181 MET A C 1
ATOM 1425 O O . MET A 1 181 ? -1.019 17.953 21.328 1 93.81 181 MET A O 1
ATOM 1429 N N . THR A 1 182 ? 0.689 18.078 22.906 1 93 182 THR A N 1
ATOM 1430 C CA . THR A 1 182 ? 1.208 19.328 22.359 1 93 182 THR A CA 1
ATOM 1431 C C . THR A 1 182 ? 2.729 19.281 22.25 1 93 182 THR A C 1
ATOM 1433 O O . THR A 1 182 ? 3.383 18.5 22.938 1 93 182 THR A O 1
ATOM 1436 N N . LYS A 1 183 ? 3.203 20.016 21.359 1 94.88 183 LYS A N 1
ATOM 1437 C CA . LYS A 1 183 ? 4.641 20.219 21.188 1 94.88 183 LYS A CA 1
ATOM 1438 C C . LYS A 1 183 ? 4.953 21.672 20.859 1 94.88 183 LYS A C 1
ATOM 1440 O O . LYS A 1 183 ? 4.352 22.266 19.953 1 94.88 183 LYS A O 1
ATOM 1445 N N . ARG A 1 184 ? 5.852 22.234 21.625 1 92.81 184 ARG A N 1
ATOM 1446 C CA . ARG A 1 184 ? 6.328 23.578 21.328 1 92.81 184 ARG A CA 1
ATOM 1447 C C . ARG A 1 184 ? 7.332 23.578 20.188 1 92.81 184 ARG A C 1
ATOM 1449 O O . ARG A 1 184 ? 8.227 22.719 20.141 1 92.81 184 ARG A O 1
ATOM 1456 N N . LEU A 1 185 ? 7.078 24.406 19.266 1 91 185 LEU A N 1
ATOM 1457 C CA . LEU A 1 185 ? 7.969 24.5 18.109 1 91 185 LEU A CA 1
ATOM 1458 C C . LEU A 1 185 ? 9.062 25.531 18.359 1 91 185 LEU A C 1
ATOM 1460 O O . LEU A 1 185 ? 8.82 26.578 18.953 1 91 185 LEU A O 1
ATOM 1464 N N . ALA A 1 186 ? 10.359 25.078 18.203 1 75 186 ALA A N 1
ATOM 1465 C CA . ALA A 1 186 ? 11.445 26.047 18.25 1 75 186 ALA A CA 1
ATOM 1466 C C . ALA A 1 186 ? 11.391 27 17.062 1 75 186 ALA A C 1
ATOM 1468 O O . ALA A 1 186 ? 10.977 26.609 15.969 1 75 186 ALA A O 1
ATOM 1469 N N . PRO A 1 187 ? 11.609 28.281 17.297 1 61.38 187 PRO A N 1
ATOM 1470 C CA . PRO A 1 187 ? 11.633 29.219 16.156 1 61.38 187 PRO A CA 1
ATOM 1471 C C . PRO A 1 187 ? 12.594 28.766 15.055 1 61.38 187 PRO A C 1
ATOM 1473 O O . PRO A 1 187 ? 13.625 28.156 15.344 1 61.38 187 PRO A O 1
ATOM 1476 N N . GLU A 1 188 ? 12.102 28.312 13.93 1 55.72 188 GLU A N 1
ATOM 1477 C CA . GLU A 1 188 ? 12.836 27.734 12.797 1 55.72 188 GLU A CA 1
ATOM 1478 C C . GLU A 1 188 ? 14.203 28.391 12.641 1 55.72 188 GLU A C 1
ATOM 1480 O O . GLU A 1 188 ? 14.305 29.609 12.531 1 55.72 188 GLU A O 1
ATOM 1485 N N . HIS A 1 189 ? 15.312 27.938 13.328 1 47.22 189 HIS A N 1
ATOM 1486 C CA . HIS A 1 189 ? 16.531 28.281 12.602 1 47.22 189 HIS A CA 1
ATOM 1487 C C . HIS A 1 189 ? 16.484 27.766 11.172 1 47.22 189 HIS A C 1
ATOM 1489 O O . HIS A 1 189 ? 15.828 26.75 10.891 1 47.22 189 HIS A O 1
ATOM 1495 N N . ALA A 1 190 ? 16.75 28.531 10.133 1 42.66 190 ALA A N 1
ATOM 1496 C CA . ALA A 1 190 ? 16.781 28.406 8.68 1 42.66 190 ALA A CA 1
ATOM 1497 C C . ALA A 1 190 ? 17.25 27.016 8.266 1 42.66 190 ALA A C 1
ATOM 1499 O O . ALA A 1 190 ? 17.578 26.781 7.102 1 42.66 190 ALA A O 1
ATOM 1500 N N . GLU A 1 191 ? 17.547 26 9.133 1 44.84 191 GLU A N 1
ATOM 1501 C CA . GLU A 1 191 ? 18.266 24.906 8.508 1 44.84 191 GLU A CA 1
ATOM 1502 C C . GLU A 1 191 ? 17.344 24.062 7.629 1 44.84 191 GLU A C 1
ATOM 1504 O O . GLU A 1 191 ? 16.156 23.969 7.895 1 44.84 191 GLU A O 1
ATOM 1509 N N . SER A 1 192 ? 17.781 23.781 6.469 1 46.53 192 SER A N 1
ATOM 1510 C CA . SER A 1 192 ? 17.109 23.141 5.336 1 46.53 192 SER A CA 1
ATOM 1511 C C . SER A 1 192 ? 16.516 21.797 5.73 1 46.53 192 SER A C 1
ATOM 1513 O O . SER A 1 192 ? 17.188 20.984 6.375 1 46.53 192 SER A O 1
ATOM 1515 N N . PRO A 1 193 ? 15.328 21.531 5.77 1 45.91 193 PRO A N 1
ATOM 1516 C CA . PRO A 1 193 ? 14.453 20.453 6.211 1 45.91 193 PRO A CA 1
ATOM 1517 C C . PRO A 1 193 ? 14.969 19.062 5.809 1 45.91 193 PRO A C 1
ATOM 1519 O O . PRO A 1 193 ? 14.766 18.094 6.535 1 45.91 193 PRO A O 1
ATOM 1522 N N . CYS A 1 194 ? 15.383 18.812 4.527 1 47.97 194 CYS A N 1
ATOM 1523 C CA . CYS A 1 194 ? 15.648 17.516 3.906 1 47.97 194 CYS A CA 1
ATOM 1524 C C . CYS A 1 194 ? 16.938 16.906 4.453 1 47.97 194 CYS A C 1
ATOM 1526 O O . CYS A 1 194 ? 17.188 15.711 4.262 1 47.97 194 CYS A O 1
ATOM 1528 N N . GLU A 1 195 ? 17.938 17.609 4.93 1 43.53 195 GLU A N 1
ATOM 1529 C CA . GLU A 1 195 ? 19.297 17.172 5.238 1 43.53 195 GLU A CA 1
ATOM 1530 C C . GLU A 1 195 ? 19.344 16.422 6.562 1 43.53 195 GLU A C 1
ATOM 1532 O O . GLU A 1 195 ? 20.203 15.547 6.754 1 43.53 195 GLU A O 1
ATOM 1537 N N . ALA A 1 196 ? 18.562 16.641 7.48 1 42.28 196 ALA A N 1
ATOM 1538 C CA . ALA A 1 196 ? 18.734 16.031 8.789 1 42.28 196 ALA A CA 1
ATOM 1539 C C . ALA A 1 196 ? 18.281 14.57 8.773 1 42.28 196 ALA A C 1
ATOM 1541 O O . ALA A 1 196 ? 18.703 13.773 9.625 1 42.28 196 ALA A O 1
ATOM 1542 N N . ALA A 1 197 ? 17.406 14.117 7.984 1 42.03 197 ALA A N 1
ATOM 1543 C CA . ALA A 1 197 ? 16.766 12.805 8.055 1 42.03 197 ALA A CA 1
ATOM 1544 C C . ALA A 1 197 ? 17.703 11.711 7.535 1 42.03 197 ALA A C 1
ATOM 1546 O O . ALA A 1 197 ? 17.422 10.523 7.695 1 42.03 197 ALA A O 1
ATOM 1547 N N . THR A 1 198 ? 18.734 11.961 6.668 1 39.94 198 THR A N 1
ATOM 1548 C CA . THR A 1 198 ? 19.672 10.977 6.117 1 39.94 198 THR A CA 1
ATOM 1549 C C . THR A 1 198 ? 20.594 10.445 7.207 1 39.94 198 THR A C 1
ATOM 1551 O O . THR A 1 198 ? 21.219 9.391 7.039 1 39.94 198 THR A O 1
ATOM 1554 N N . ARG A 1 199 ? 20.828 11.141 8.273 1 40.38 199 ARG A N 1
ATOM 1555 C CA . ARG A 1 199 ? 21.891 10.711 9.188 1 40.38 199 ARG A CA 1
ATOM 1556 C C . ARG A 1 199 ? 21.375 9.625 10.133 1 40.38 199 ARG A C 1
ATOM 1558 O O . ARG A 1 199 ? 22.172 8.914 10.758 1 40.38 199 ARG A O 1
ATOM 1565 N N . GLY A 1 200 ? 20.188 9.609 10.508 1 37.56 200 GLY A N 1
ATOM 1566 C CA . GLY A 1 200 ? 19.781 8.758 11.617 1 37.56 200 GLY A CA 1
ATOM 1567 C C . GLY A 1 200 ? 19.766 7.281 11.258 1 37.56 200 GLY A C 1
ATOM 1568 O O . GLY A 1 200 ? 19.406 6.441 12.094 1 37.56 200 GLY A O 1
ATOM 1569 N N . GLY A 1 201 ? 19.812 6.938 10.055 1 35.03 201 GLY A N 1
ATOM 1570 C CA . GLY A 1 201 ? 19.766 5.504 9.82 1 35.03 201 GLY A CA 1
ATOM 1571 C C . GLY A 1 201 ? 21.094 4.824 10.078 1 35.03 201 GLY A C 1
ATOM 1572 O O . GLY A 1 201 ? 21.297 3.666 9.695 1 35.03 201 GLY A O 1
ATOM 1573 N N . GLY A 1 202 ? 22.172 5.605 10.398 1 30.58 202 GLY A N 1
ATOM 1574 C CA . GLY A 1 202 ? 23.391 4.859 10.695 1 30.58 202 GLY A CA 1
ATOM 1575 C C . GLY A 1 202 ? 23.312 4.082 12 1 30.58 202 GLY A C 1
ATOM 1576 O O . GLY A 1 202 ? 23.047 4.66 13.055 1 30.58 202 GLY A O 1
ATOM 1577 N N . ARG A 1 203 ? 22.875 2.891 12.031 1 27.66 203 ARG A N 1
ATOM 1578 C CA . ARG A 1 203 ? 23.188 2.064 13.195 1 27.66 203 ARG A CA 1
ATOM 1579 C C . ARG A 1 203 ? 24.594 2.344 13.703 1 27.66 203 ARG A C 1
ATOM 1581 O O . ARG A 1 203 ? 25.562 2.23 12.961 1 27.66 203 ARG A O 1
ATOM 1588 N N . ALA A 1 204 ? 24.516 3.15 14.852 1 21.88 204 ALA A N 1
ATOM 1589 C CA . ALA A 1 204 ? 25.594 2.762 15.758 1 21.88 204 ALA A CA 1
ATOM 1590 C C . ALA A 1 204 ? 25.469 1.295 16.156 1 21.88 204 ALA A C 1
ATOM 1592 O O . ALA A 1 204 ? 24.359 0.798 16.375 1 21.88 204 ALA A O 1
ATOM 1593 N N . MET B 1 1 ? 2.359 56.781 18.25 1 31.17 1 MET B N 1
ATOM 1594 C CA . MET B 1 1 ? 1.476 56.125 17.281 1 31.17 1 MET B CA 1
ATOM 1595 C C . MET B 1 1 ? 2.23 55.094 16.484 1 31.17 1 MET B C 1
ATOM 1597 O O . MET B 1 1 ? 2.965 55.406 15.555 1 31.17 1 MET B O 1
ATOM 1601 N N . ALA B 1 2 ? 2.711 54.094 17.172 1 38.88 2 ALA B N 1
ATOM 1602 C CA . ALA B 1 2 ? 3.65 53.156 16.562 1 38.88 2 ALA B CA 1
ATOM 1603 C C . ALA B 1 2 ? 3.016 52.469 15.367 1 38.88 2 ALA B C 1
ATOM 1605 O O . ALA B 1 2 ? 1.876 52 15.445 1 38.88 2 ALA B O 1
ATOM 1606 N N . ALA B 1 3 ? 3.432 52.688 14.148 1 40.47 3 ALA B N 1
ATOM 1607 C CA . ALA B 1 3 ? 3.053 52.062 12.875 1 40.47 3 ALA B CA 1
ATOM 1608 C C . ALA B 1 3 ? 3.082 50.531 12.969 1 40.47 3 ALA B C 1
ATOM 1610 O O . ALA B 1 3 ? 4.113 49.969 13.305 1 40.47 3 ALA B O 1
ATOM 1611 N N . GLN B 1 4 ? 1.983 49.875 13.344 1 32.03 4 GLN B N 1
ATOM 1612 C CA . GLN B 1 4 ? 1.865 48.438 13.359 1 32.03 4 GLN B CA 1
ATOM 1613 C C . GLN B 1 4 ? 2.328 47.812 12.039 1 32.03 4 GLN B C 1
ATOM 1615 O O . GLN B 1 4 ? 1.933 48.281 10.969 1 32.03 4 GLN B O 1
ATOM 1620 N N . ASP B 1 5 ? 3.553 47.281 11.984 1 35.97 5 ASP B N 1
ATOM 1621 C CA . ASP B 1 5 ? 4.137 46.688 10.781 1 35.97 5 ASP B CA 1
ATOM 1622 C C . ASP B 1 5 ? 3.164 45.719 10.117 1 35.97 5 ASP B C 1
ATOM 1624 O O . ASP B 1 5 ? 2.701 44.75 10.75 1 35.97 5 ASP B O 1
ATOM 1628 N N . PRO B 1 6 ? 2.35 46 9.078 1 38.62 6 PRO B N 1
ATOM 1629 C CA . PRO B 1 6 ? 1.329 45.281 8.305 1 38.62 6 PRO B CA 1
ATOM 1630 C C . PRO B 1 6 ? 1.849 44 7.711 1 38.62 6 PRO B C 1
ATOM 1632 O O . PRO B 1 6 ? 1.133 43.312 6.957 1 38.62 6 PRO B O 1
ATOM 1635 N N . SER B 1 7 ? 3.068 43.75 7.793 1 37.5 7 SER B N 1
ATOM 1636 C CA . SER B 1 7 ? 3.645 42.719 6.941 1 37.5 7 SER B CA 1
ATOM 1637 C C . SER B 1 7 ? 3.172 41.312 7.367 1 37.5 7 SER B C 1
ATOM 1639 O O . SER B 1 7 ? 3.91 40.344 7.242 1 37.5 7 SER B O 1
ATOM 1641 N N . GLY B 1 8 ? 2.293 41.219 8.312 1 37.62 8 GLY B N 1
ATOM 1642 C CA . GLY B 1 8 ? 1.861 39.875 8.633 1 37.62 8 GLY B CA 1
ATOM 1643 C C . GLY B 1 8 ? 1.323 39.125 7.438 1 37.62 8 GLY B C 1
ATOM 1644 O O . GLY B 1 8 ? 0.969 39.719 6.422 1 37.62 8 GLY B O 1
ATOM 1645 N N . PRO B 1 9 ? 1.747 37.906 7.18 1 40.41 9 PRO B N 1
ATOM 1646 C CA . PRO B 1 9 ? 1.233 37.25 5.969 1 40.41 9 PRO B CA 1
ATOM 1647 C C . PRO B 1 9 ? -0.26 37.5 5.762 1 40.41 9 PRO B C 1
ATOM 1649 O O . PRO B 1 9 ? -1.01 37.625 6.734 1 40.41 9 PRO B O 1
ATOM 1652 N N . ARG B 1 10 ? -0.739 38.25 4.723 1 41.03 10 ARG B N 1
ATOM 1653 C CA . ARG B 1 10 ? -2.105 38.594 4.355 1 41.03 10 ARG B CA 1
ATOM 1654 C C . ARG B 1 10 ? -3.049 37.406 4.535 1 41.03 10 ARG B C 1
ATOM 1656 O O . ARG B 1 10 ? -2.66 36.281 4.316 1 41.03 10 ARG B O 1
ATOM 1663 N N . PRO B 1 11 ? -4.148 37.5 5.105 1 42.09 11 PRO B N 1
ATOM 1664 C CA . PRO B 1 11 ? -5.285 36.594 5.07 1 42.09 11 PRO B CA 1
ATOM 1665 C C . PRO B 1 11 ? -5.672 36.156 3.652 1 42.09 11 PRO B C 1
ATOM 1667 O O . PRO B 1 11 ? -5.777 37.031 2.768 1 42.09 11 PRO B O 1
ATOM 1670 N N . GLY B 1 12 ? -5.375 34.906 3.289 1 46.44 12 GLY B N 1
ATOM 1671 C CA . GLY B 1 12 ? -5.805 34.375 2.004 1 46.44 12 GLY B CA 1
ATOM 1672 C C . GLY B 1 12 ? -4.664 33.781 1.188 1 46.44 12 GLY B C 1
ATOM 1673 O O . GLY B 1 12 ? -4.863 33.375 0.043 1 46.44 12 GLY B O 1
ATOM 1674 N N . ALA B 1 13 ? -3.402 34.219 1.467 1 48.09 13 ALA B N 1
ATOM 1675 C CA . ALA B 1 13 ? -2.344 33.781 0.57 1 48.09 13 ALA B CA 1
ATOM 1676 C C . ALA B 1 13 ? -2.123 32.25 0.699 1 48.09 13 ALA B C 1
ATOM 1678 O O . ALA B 1 13 ? -2.176 31.719 1.803 1 48.09 13 ALA B O 1
ATOM 1679 N N . ALA B 1 14 ? -2.172 31.594 -0.476 1 52.09 14 ALA B N 1
ATOM 1680 C CA . ALA B 1 14 ? -1.839 30.172 -0.588 1 52.09 14 ALA B CA 1
ATOM 1681 C C . ALA B 1 14 ? -0.601 29.844 0.238 1 52.09 14 ALA B C 1
ATOM 1683 O O . ALA B 1 14 ? 0.383 30.578 0.227 1 52.09 14 ALA B O 1
ATOM 1684 N N . ILE B 1 15 ? -0.757 29.234 1.359 1 54.12 15 ILE B N 1
ATOM 1685 C CA . ILE B 1 15 ? 0.347 28.75 2.18 1 54.12 15 ILE B CA 1
ATOM 1686 C C . ILE B 1 15 ? 1.394 28.078 1.291 1 54.12 15 ILE B C 1
ATOM 1688 O O . ILE B 1 15 ? 1.067 27.203 0.497 1 54.12 15 ILE B O 1
ATOM 1692 N N . PRO B 1 16 ? 2.543 28.734 1.143 1 51.22 16 PRO B N 1
ATOM 1693 C CA . PRO B 1 16 ? 3.537 28 0.347 1 51.22 16 PRO B CA 1
ATOM 1694 C C . PRO B 1 16 ? 3.758 26.578 0.836 1 51.22 16 PRO B C 1
ATOM 1696 O O . PRO B 1 16 ? 3.639 26.297 2.033 1 51.22 16 PRO B O 1
ATOM 1699 N N . GLY B 1 17 ? 3.451 25.594 0.168 1 51.5 17 GLY B N 1
ATOM 1700 C CA . GLY B 1 17 ? 3.74 24.203 0.508 1 51.5 17 GLY B CA 1
ATOM 1701 C C . GLY B 1 17 ? 5.164 24 0.986 1 51.5 17 GLY B C 1
ATOM 1702 O O . GLY B 1 17 ? 5.98 24.922 0.949 1 51.5 17 GLY B O 1
ATOM 1703 N N . PRO B 1 18 ? 5.379 23.016 1.951 1 52.97 18 PRO B N 1
ATOM 1704 C CA . PRO B 1 18 ? 6.785 22.75 2.258 1 52.97 18 PRO B CA 1
ATOM 1705 C C . PRO B 1 18 ? 7.695 22.891 1.039 1 52.97 18 PRO B C 1
ATOM 1707 O O . PRO B 1 18 ? 7.234 22.75 -0.097 1 52.97 18 PRO B O 1
ATOM 1710 N N . ALA B 1 19 ? 8.836 23.547 1.216 1 50.41 19 ALA B N 1
ATOM 1711 C CA . ALA B 1 19 ? 9.789 23.625 0.111 1 50.41 19 ALA B CA 1
ATOM 1712 C C . ALA B 1 19 ? 9.797 22.312 -0.69 1 50.41 19 ALA B C 1
ATOM 1714 O O . ALA B 1 19 ? 9.641 21.234 -0.127 1 50.41 19 ALA B O 1
ATOM 1715 N N . PRO B 1 20 ? 9.469 22.422 -1.913 1 49.81 20 PRO B N 1
ATOM 1716 C CA . PRO B 1 20 ? 9.562 21.328 -2.889 1 49.81 20 PRO B CA 1
ATOM 1717 C C . PRO B 1 20 ? 10.742 20.391 -2.619 1 49.81 20 PRO B C 1
ATOM 1719 O O . PRO B 1 20 ? 11.852 20.859 -2.334 1 49.81 20 PRO B O 1
ATOM 1722 N N . GLY B 1 21 ? 10.578 19.172 -2.146 1 59.78 21 GLY B N 1
ATOM 1723 C CA . GLY B 1 21 ? 11.742 18.375 -2.49 1 59.78 21 GLY B CA 1
ATOM 1724 C C . GLY B 1 21 ? 12.227 17.516 -1.346 1 59.78 21 GLY B C 1
ATOM 1725 O O . GLY B 1 21 ? 13.375 17.062 -1.347 1 59.78 21 GLY B O 1
ATOM 1726 N N . CYS B 1 22 ? 11.5 17.531 -0.08 1 81.12 22 CYS B N 1
ATOM 1727 C CA . CYS B 1 22 ? 12.172 16.594 0.809 1 81.12 22 CYS B CA 1
ATOM 1728 C C . CYS B 1 22 ? 11.969 15.164 0.341 1 81.12 22 CYS B C 1
ATOM 1730 O O . CYS B 1 22 ? 10.875 14.609 0.47 1 81.12 22 CYS B O 1
ATOM 1732 N N . ARG B 1 23 ? 12.906 14.82 -0.402 1 91.81 23 ARG B N 1
ATOM 1733 C CA . ARG B 1 23 ? 12.93 13.445 -0.892 1 91.81 23 ARG B CA 1
ATOM 1734 C C . ARG B 1 23 ? 13.719 12.539 0.05 1 91.81 23 ARG B C 1
ATOM 1736 O O . ARG B 1 23 ? 14.617 13.008 0.755 1 91.81 23 ARG B O 1
ATOM 1743 N N . PHE B 1 24 ? 13.242 11.391 0.116 1 93.31 24 PHE B N 1
ATOM 1744 C CA . PHE B 1 24 ? 13.953 10.391 0.895 1 93.31 24 PHE B CA 1
ATOM 1745 C C . PHE B 1 24 ? 13.766 9 0.293 1 93.31 24 PHE B C 1
ATOM 1747 O O . PHE B 1 24 ? 12.93 8.812 -0.591 1 93.31 24 PHE B O 1
ATOM 1754 N N . ARG B 1 25 ? 14.602 8.109 0.707 1 95.12 25 ARG B N 1
ATOM 1755 C CA . ARG B 1 25 ? 14.555 6.762 0.149 1 95.12 25 ARG B CA 1
ATOM 1756 C C . ARG B 1 25 ? 14.211 5.738 1.225 1 95.12 25 ARG B C 1
ATOM 1758 O O . ARG B 1 25 ? 14.555 5.922 2.396 1 95.12 25 ARG B O 1
ATOM 1765 N N . LEU B 1 26 ? 13.5 4.723 0.842 1 95.38 26 LEU B N 1
ATOM 1766 C CA . LEU B 1 26 ? 13.195 3.578 1.694 1 95.38 26 LEU B CA 1
ATOM 1767 C C . LEU B 1 26 ? 13.844 2.311 1.153 1 95.38 26 LEU B C 1
ATOM 1769 O O . LEU B 1 26 ? 13.797 2.047 -0.05 1 95.38 26 LEU B O 1
ATOM 1773 N N . ASP B 1 27 ? 14.484 1.668 2.016 1 95.25 27 ASP B N 1
ATOM 1774 C CA . ASP B 1 27 ? 15.023 0.345 1.727 1 95.25 27 ASP B CA 1
ATOM 1775 C C . ASP B 1 27 ? 14.164 -0.751 2.35 1 95.25 27 ASP B C 1
ATOM 1777 O O . ASP B 1 27 ? 14.242 -1.004 3.553 1 95.25 27 ASP B O 1
ATOM 1781 N N . LEU B 1 28 ? 13.391 -1.459 1.516 1 96 28 LEU B N 1
ATOM 1782 C CA . LEU B 1 28 ? 12.438 -2.436 2.029 1 96 28 LEU B CA 1
ATOM 1783 C C . LEU B 1 28 ? 12.867 -3.855 1.673 1 96 28 LEU B C 1
ATOM 1785 O O . LEU B 1 28 ? 13.328 -4.105 0.557 1 96 28 LEU B O 1
ATOM 1789 N N . GLU B 1 29 ? 12.758 -4.691 2.584 1 95.81 29 GLU B N 1
ATOM 1790 C CA . GLU B 1 29 ? 13.023 -6.105 2.326 1 95.81 29 GLU B CA 1
ATOM 1791 C C . GLU B 1 29 ? 11.727 -6.891 2.15 1 95.81 29 GLU B C 1
ATOM 1793 O O . GLU B 1 29 ? 10.828 -6.812 2.992 1 95.81 29 GLU B O 1
ATOM 1798 N N . LEU B 1 30 ? 11.617 -7.695 1.067 1 96.88 30 LEU B N 1
ATOM 1799 C CA . LEU B 1 30 ? 10.461 -8.539 0.797 1 96.88 30 LEU B CA 1
ATOM 1800 C C . LEU B 1 30 ? 10.883 -10.008 0.672 1 96.88 30 LEU B C 1
ATOM 1802 O O . LEU B 1 30 ? 12.047 -10.305 0.409 1 96.88 30 LEU B O 1
ATOM 1806 N N . ALA B 1 31 ? 9.938 -10.82 0.957 1 96.38 31 ALA B N 1
ATOM 1807 C CA . ALA B 1 31 ? 10.141 -12.25 0.78 1 96.38 31 ALA B CA 1
ATOM 1808 C C . ALA B 1 31 ? 8.984 -12.875 0.002 1 96.38 31 ALA B C 1
ATOM 1810 O O . ALA B 1 31 ? 7.82 -12.531 0.222 1 96.38 31 ALA B O 1
ATOM 1811 N N . ILE B 1 32 ? 9.328 -13.766 -0.935 1 96.88 32 ILE B N 1
ATOM 1812 C CA . ILE B 1 32 ? 8.297 -14.57 -1.579 1 96.88 32 ILE B CA 1
ATOM 1813 C C . ILE B 1 32 ? 8.047 -15.836 -0.764 1 96.88 32 ILE B C 1
ATOM 1815 O O . ILE B 1 32 ? 8.984 -16.578 -0.453 1 96.88 32 ILE B O 1
ATOM 1819 N N . ARG B 1 33 ? 6.816 -16.047 -0.438 1 95.75 33 ARG B N 1
ATOM 1820 C CA . ARG B 1 33 ? 6.484 -17.203 0.376 1 95.75 33 ARG B CA 1
ATOM 1821 C C . ARG B 1 33 ? 5.078 -17.703 0.064 1 95.75 33 ARG B C 1
ATOM 1823 O O . ARG B 1 33 ? 4.309 -17.031 -0.625 1 95.75 33 ARG B O 1
ATOM 1830 N N . ARG B 1 34 ? 4.789 -18.844 0.592 1 95.75 34 ARG B N 1
ATOM 1831 C CA . ARG B 1 34 ? 3.445 -19.391 0.46 1 95.75 34 ARG B CA 1
ATOM 1832 C C . ARG B 1 34 ? 2.461 -18.656 1.363 1 95.75 34 ARG B C 1
ATOM 1834 O O . ARG B 1 34 ? 2.838 -18.156 2.424 1 95.75 34 ARG B O 1
ATOM 1841 N N . THR B 1 35 ? 1.241 -18.703 0.903 1 96.88 35 THR B N 1
ATOM 1842 C CA . THR B 1 35 ? 0.172 -18.062 1.666 1 96.88 35 THR B CA 1
ATOM 1843 C C . THR B 1 35 ? -0.185 -18.906 2.893 1 96.88 35 THR B C 1
ATOM 1845 O O . THR B 1 35 ? -0.284 -20.125 2.809 1 96.88 35 THR B O 1
ATOM 1848 N N . GLY B 1 36 ? -0.23 -18.25 4.043 1 96 36 GLY B N 1
ATOM 1849 C CA . GLY B 1 36 ? -0.771 -18.859 5.242 1 96 36 GLY B CA 1
ATOM 1850 C C . GLY B 1 36 ? -2.18 -18.391 5.566 1 96 36 GLY B C 1
ATOM 1851 O O . GLY B 1 36 ? -2.689 -17.453 4.949 1 96 36 GLY B O 1
ATOM 1852 N N . GLU B 1 37 ? -2.811 -19.078 6.543 1 96.19 37 GLU B N 1
ATOM 1853 C CA . GLU B 1 37 ? -4.188 -18.766 6.914 1 96.19 37 GLU B CA 1
ATOM 1854 C C . GLU B 1 37 ? -4.312 -17.328 7.41 1 96.19 37 GLU B C 1
ATOM 1856 O O . GLU B 1 37 ? -5.316 -16.656 7.145 1 96.19 37 GLU B O 1
ATOM 1861 N N . ALA B 1 38 ? -3.324 -16.875 8.047 1 95.56 38 ALA B N 1
ATOM 1862 C CA . ALA B 1 38 ? -3.346 -15.547 8.633 1 95.56 38 ALA B CA 1
ATOM 1863 C C . ALA B 1 38 ? -3.322 -14.469 7.551 1 95.56 38 ALA B C 1
ATOM 1865 O O . ALA B 1 38 ? -3.609 -13.305 7.824 1 95.56 38 ALA B O 1
ATOM 1866 N N . ASP B 1 39 ? -2.992 -14.852 6.305 1 96.88 39 ASP B N 1
ATOM 1867 C CA . ASP B 1 39 ? -2.865 -13.891 5.207 1 96.88 39 ASP B CA 1
ATOM 1868 C C . ASP B 1 39 ? -4.215 -13.641 4.535 1 96.88 39 ASP B C 1
ATOM 1870 O O . ASP B 1 39 ? -4.371 -12.672 3.789 1 96.88 39 ASP B O 1
ATOM 1874 N N . LEU B 1 40 ? -5.152 -14.492 4.762 1 96.62 40 LEU B N 1
ATOM 1875 C CA . LEU B 1 40 ? -6.328 -14.578 3.904 1 96.62 40 LEU B CA 1
ATOM 1876 C C . LEU B 1 40 ? -7.102 -13.258 3.912 1 96.62 40 LEU B C 1
ATOM 1878 O O . LEU B 1 40 ? -7.441 -12.727 2.854 1 96.62 40 LEU B O 1
ATOM 1882 N N . ASP B 1 41 ? -7.297 -12.703 5.062 1 93.62 41 ASP B N 1
ATOM 1883 C CA . ASP B 1 41 ? -8.039 -11.445 5.145 1 93.62 41 ASP B CA 1
ATOM 1884 C C . ASP B 1 41 ? -7.27 -10.312 4.461 1 93.62 41 ASP B C 1
ATOM 1886 O O . ASP B 1 41 ? -7.875 -9.43 3.848 1 93.62 41 ASP B O 1
ATOM 1890 N N . ARG B 1 42 ? -5.988 -10.367 4.535 1 94.94 42 ARG B N 1
ATOM 1891 C CA . ARG B 1 42 ? -5.141 -9.305 4.012 1 94.94 42 ARG B CA 1
ATOM 1892 C C . ARG B 1 42 ? -5.012 -9.398 2.494 1 94.94 42 ARG B C 1
ATOM 1894 O O . ARG B 1 42 ? -4.602 -8.438 1.839 1 94.94 42 ARG B O 1
ATOM 1901 N N . LEU B 1 43 ? -5.371 -10.5 1.978 1 96.12 43 LEU B N 1
ATOM 1902 C CA . LEU B 1 43 ? -5.266 -10.688 0.534 1 96.12 43 LEU B CA 1
ATOM 1903 C C . LEU B 1 43 ? -6.336 -9.883 -0.195 1 96.12 43 LEU B C 1
ATOM 1905 O O . LEU B 1 43 ? -6.25 -9.68 -1.408 1 96.12 43 LEU B O 1
ATOM 1909 N N . GLU B 1 44 ? -7.273 -9.383 0.575 1 92.88 44 GLU B N 1
ATOM 1910 C CA . GLU B 1 44 ? -8.336 -8.57 -0.021 1 92.88 44 GLU B CA 1
ATOM 1911 C C . GLU B 1 44 ? -7.895 -7.117 -0.175 1 92.88 44 GLU B C 1
ATOM 1913 O O . GLU B 1 44 ? -8.539 -6.344 -0.887 1 92.88 44 GLU B O 1
ATOM 1918 N N . TRP B 1 45 ? -6.828 -6.777 0.414 1 92.56 45 TRP B N 1
ATOM 1919 C CA . TRP B 1 45 ? -6.234 -5.445 0.375 1 92.56 45 TRP B CA 1
ATOM 1920 C C . TRP B 1 45 ? -7.27 -4.375 0.71 1 92.56 45 TRP B C 1
ATOM 1922 O O . TRP B 1 45 ? -7.613 -3.547 -0.137 1 92.56 45 TRP B O 1
ATOM 1932 N N . PHE B 1 46 ? -7.652 -4.18 1.865 1 86.75 46 PHE B N 1
ATOM 1933 C CA . PHE B 1 46 ? -8.516 -3.143 2.424 1 86.75 46 PHE B CA 1
ATOM 1934 C C . PHE B 1 46 ? -9.844 -3.088 1.682 1 86.75 46 PHE B C 1
ATOM 1936 O O . PHE B 1 46 ? -10.383 -2.004 1.438 1 86.75 46 PHE B O 1
ATOM 1943 N N . GLY B 1 47 ? -10.219 -4.129 1.139 1 83.44 47 GLY B N 1
ATOM 1944 C CA . GLY B 1 47 ? -11.539 -4.203 0.528 1 83.44 47 GLY B CA 1
ATOM 1945 C C . GLY B 1 47 ? -11.492 -4.16 -0.988 1 83.44 47 GLY B C 1
ATOM 1946 O O . GLY B 1 47 ? -12.516 -4.34 -1.648 1 83.44 47 GLY B O 1
ATOM 1947 N N . LEU B 1 48 ? -10.43 -3.916 -1.622 1 86.81 48 LEU B N 1
ATOM 1948 C CA . LEU B 1 48 ? -10.289 -3.867 -3.072 1 86.81 48 LEU B CA 1
ATOM 1949 C C . LEU B 1 48 ? -10.789 -5.16 -3.711 1 86.81 48 LEU B C 1
ATOM 1951 O O . LEU B 1 48 ? -11.375 -5.137 -4.797 1 86.81 48 LEU B O 1
ATOM 1955 N N . TYR B 1 49 ? -10.609 -6.246 -2.979 1 88.5 49 TYR B N 1
ATOM 1956 C CA . TYR B 1 49 ? -10.969 -7.543 -3.539 1 88.5 49 TYR B CA 1
ATOM 1957 C C . TYR B 1 49 ? -11.914 -8.297 -2.611 1 88.5 49 TYR B C 1
ATOM 1959 O O . TYR B 1 49 ? -11.836 -9.523 -2.5 1 88.5 49 TYR B O 1
ATOM 1967 N N . SER B 1 50 ? -12.727 -7.559 -2.01 1 85.44 50 SER B N 1
ATOM 1968 C CA . SER B 1 50 ? -13.688 -8.164 -1.095 1 85.44 50 SER B CA 1
ATOM 1969 C C . SER B 1 50 ? -14.617 -9.133 -1.827 1 85.44 50 SER B C 1
ATOM 1971 O O . SER B 1 50 ? -15.047 -10.133 -1.26 1 85.44 50 SER B O 1
ATOM 1973 N N . ASP B 1 51 ? -14.844 -8.812 -3.072 1 84.94 51 ASP B N 1
ATOM 1974 C CA . ASP B 1 51 ? -15.719 -9.664 -3.885 1 84.94 51 ASP B CA 1
ATOM 1975 C C . ASP B 1 51 ? -15.07 -11.023 -4.141 1 84.94 51 ASP B C 1
ATOM 1977 O O . ASP B 1 51 ? -15.75 -11.969 -4.555 1 84.94 51 ASP B O 1
ATOM 1981 N N . HIS B 1 52 ? -13.82 -11.125 -3.871 1 89.75 52 HIS B N 1
ATOM 1982 C CA . HIS B 1 52 ? -13.094 -12.359 -4.145 1 89.75 52 HIS B CA 1
ATOM 1983 C C . HIS B 1 52 ? -12.859 -13.156 -2.867 1 89.75 52 HIS B C 1
ATOM 1985 O O . HIS B 1 52 ? -12.094 -14.125 -2.867 1 89.75 52 HIS B O 1
ATOM 1991 N N . ARG B 1 53 ? -13.492 -12.812 -1.828 1 91.56 53 ARG B N 1
ATOM 1992 C CA . ARG B 1 53 ? -13.266 -13.43 -0.525 1 91.56 53 ARG B CA 1
ATOM 1993 C C . ARG B 1 53 ? -13.453 -14.945 -0.595 1 91.56 53 ARG B C 1
ATOM 1995 O O . ARG B 1 53 ? -12.594 -15.703 -0.154 1 91.56 53 ARG B O 1
ATOM 2002 N N . GLU B 1 54 ? -14.5 -15.359 -1.197 1 91.06 54 GLU B N 1
ATOM 2003 C CA . GLU B 1 54 ? -14.805 -16.797 -1.262 1 91.06 54 GLU B CA 1
ATOM 2004 C C . GLU B 1 54 ? -13.844 -17.516 -2.197 1 91.06 54 GLU B C 1
ATOM 2006 O O . GLU B 1 54 ? -13.461 -18.656 -1.938 1 91.06 54 GLU B O 1
ATOM 2011 N N . ILE B 1 55 ? -13.516 -16.828 -3.211 1 91.81 55 ILE B N 1
ATOM 2012 C CA . ILE B 1 55 ? -12.57 -17.406 -4.164 1 91.81 55 ILE B CA 1
ATOM 2013 C C . ILE B 1 55 ? -11.211 -17.578 -3.496 1 91.81 55 ILE B C 1
ATOM 2015 O O . ILE B 1 55 ? -10.555 -18.609 -3.678 1 91.81 55 ILE B O 1
ATOM 2019 N N . ILE B 1 56 ? -10.789 -16.688 -2.695 1 95.75 56 ILE B N 1
ATOM 2020 C CA . ILE B 1 56 ? -9.523 -16.734 -1.968 1 95.75 56 ILE B CA 1
ATOM 2021 C C . ILE B 1 56 ? -9.539 -17.906 -0.982 1 95.75 56 ILE B C 1
ATOM 2023 O O . ILE B 1 56 ? -8.594 -18.688 -0.922 1 95.75 56 ILE B O 1
ATOM 2027 N N . ARG B 1 57 ? -10.641 -18.047 -0.341 1 95.81 57 ARG B N 1
ATOM 2028 C CA . ARG B 1 57 ? -10.766 -19.125 0.637 1 95.81 57 ARG B CA 1
ATOM 2029 C C . ARG B 1 57 ? -10.758 -20.5 -0.045 1 95.81 57 ARG B C 1
ATOM 2031 O O . ARG B 1 57 ? -10.102 -21.422 0.427 1 95.81 57 ARG B O 1
ATOM 2038 N N . ALA B 1 58 ? -11.461 -20.562 -1.093 1 94.56 58 ALA B N 1
ATOM 2039 C CA . ALA B 1 58 ? -11.5 -21.812 -1.846 1 94.56 58 ALA B CA 1
ATOM 2040 C C . ALA B 1 58 ? -10.117 -22.188 -2.367 1 94.56 58 ALA B C 1
ATOM 2042 O O . ALA B 1 58 ? -9.719 -23.359 -2.322 1 94.56 58 ALA B O 1
ATOM 2043 N N . ALA B 1 59 ? -9.43 -21.219 -2.871 1 95.31 59 ALA B N 1
ATOM 2044 C CA . ALA B 1 59 ? -8.07 -21.453 -3.35 1 95.31 59 ALA B CA 1
ATOM 2045 C C . ALA B 1 59 ? -7.168 -21.953 -2.223 1 95.31 59 ALA B C 1
ATOM 2047 O O . ALA B 1 59 ? -6.348 -22.859 -2.426 1 95.31 59 ALA B O 1
ATOM 2048 N N . PHE B 1 60 ? -7.367 -21.391 -1.077 1 97.12 60 PHE B N 1
ATOM 2049 C CA . PHE B 1 60 ? -6.555 -21.797 0.063 1 97.12 60 PHE B CA 1
ATOM 2050 C C . PHE B 1 60 ? -6.84 -23.25 0.441 1 97.12 60 PHE B C 1
ATOM 2052 O O . PHE B 1 60 ? -5.922 -24 0.767 1 97.12 60 PHE B O 1
ATOM 2059 N N . GLU B 1 61 ? -8.078 -23.594 0.43 1 96.5 61 GLU B N 1
ATOM 2060 C CA . GLU B 1 61 ? -8.438 -24.984 0.704 1 96.5 61 GLU B CA 1
ATOM 2061 C C . GLU B 1 61 ? -7.816 -25.922 -0.321 1 96.5 61 GLU B C 1
ATOM 2063 O O . GLU B 1 61 ? -7.324 -27 0.034 1 96.5 61 GLU B O 1
ATOM 2068 N N . ARG B 1 62 ? -7.824 -25.562 -1.514 1 95.19 62 ARG B N 1
ATOM 2069 C CA . ARG B 1 62 ? -7.223 -26.359 -2.57 1 95.19 62 ARG B CA 1
ATOM 2070 C C . ARG B 1 62 ? -5.707 -26.406 -2.43 1 95.19 62 ARG B C 1
ATOM 2072 O O . ARG B 1 62 ? -5.066 -27.391 -2.824 1 95.19 62 ARG B O 1
ATOM 2079 N N . GLN B 1 63 ? -5.141 -25.344 -1.9 1 95.19 63 GLN B N 1
ATOM 2080 C CA . GLN B 1 63 ? -3.711 -25.375 -1.602 1 95.19 63 GLN B CA 1
ATOM 2081 C C . GLN B 1 63 ? -3.383 -26.453 -0.569 1 95.19 63 GLN B C 1
ATOM 2083 O O . GLN B 1 63 ? -2.379 -27.156 -0.697 1 95.19 63 GLN B O 1
ATOM 2088 N N . ARG B 1 64 ? -4.191 -26.516 0.351 1 94 64 ARG B N 1
ATOM 2089 C CA . ARG B 1 64 ? -3.99 -27.516 1.395 1 94 64 ARG B CA 1
ATOM 2090 C C . ARG B 1 64 ? -4.043 -28.922 0.819 1 94 64 ARG B C 1
ATOM 2092 O O . ARG B 1 64 ? -3.398 -29.844 1.337 1 94 64 ARG B O 1
ATOM 2099 N N . LEU B 1 65 ? -4.707 -29.031 -0.261 1 92.56 65 LEU B N 1
ATOM 2100 C CA . LEU B 1 65 ? -4.855 -30.328 -0.921 1 92.56 65 LEU B CA 1
ATOM 2101 C C . LEU B 1 65 ? -3.756 -30.531 -1.956 1 92.56 65 LEU B C 1
ATOM 2103 O O . LEU B 1 65 ? -3.699 -31.594 -2.6 1 92.56 65 LEU B O 1
ATOM 2107 N N . GLY B 1 66 ? -2.953 -29.531 -2.182 1 90.88 66 GLY B N 1
ATOM 2108 C CA . GLY B 1 66 ? -1.851 -29.656 -3.123 1 90.88 66 GLY B CA 1
ATOM 2109 C C . GLY B 1 66 ? -2.258 -29.375 -4.559 1 90.88 66 GLY B C 1
ATOM 2110 O O . GLY B 1 66 ? -1.488 -29.641 -5.484 1 90.88 66 GLY B O 1
ATOM 2111 N N . GLU B 1 67 ? -3.379 -28.844 -4.742 1 92.12 67 GLU B N 1
ATOM 2112 C CA . GLU B 1 67 ? -3.914 -28.609 -6.078 1 92.12 67 GLU B CA 1
ATOM 2113 C C . GLU B 1 67 ? -3.557 -27.203 -6.578 1 92.12 67 GLU B C 1
ATOM 2115 O O . GLU B 1 67 ? -3.49 -26.969 -7.789 1 92.12 67 GLU B O 1
ATOM 2120 N N . VAL B 1 68 ? -3.43 -26.359 -5.613 1 94.5 68 VAL B N 1
ATOM 2121 C CA . VAL B 1 68 ? -3.135 -24.969 -5.898 1 94.5 68 VAL B CA 1
ATOM 2122 C C . VAL B 1 68 ? -1.957 -24.5 -5.043 1 94.5 68 VAL B C 1
ATOM 2124 O O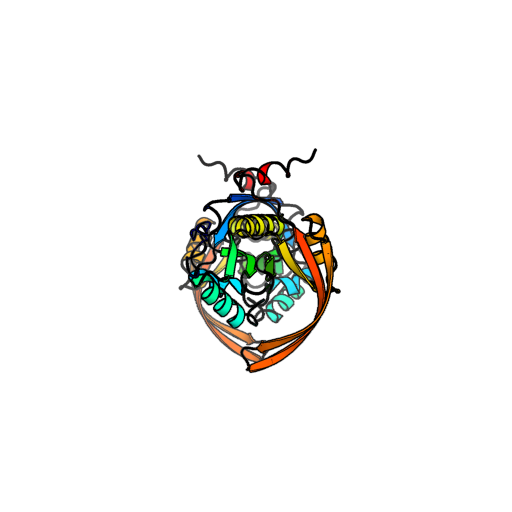 . VAL B 1 68 ? -1.729 -25.031 -3.951 1 94.5 68 VAL B O 1
ATOM 2127 N N . ALA B 1 69 ? -1.161 -23.656 -5.586 1 95.44 69 ALA B N 1
ATOM 2128 C CA . ALA B 1 69 ? -0.161 -22.953 -4.797 1 95.44 69 ALA B CA 1
ATOM 2129 C C . ALA B 1 69 ? -0.41 -21.438 -4.828 1 95.44 69 ALA B C 1
ATOM 2131 O O . ALA B 1 69 ? -0.573 -20.859 -5.902 1 95.44 69 ALA B O 1
ATOM 2132 N N . MET B 1 70 ? -0.488 -20.891 -3.648 1 97.5 70 MET B N 1
ATOM 2133 C CA . MET B 1 70 ? -0.642 -19.453 -3.51 1 97.5 70 MET B CA 1
ATOM 2134 C C . MET B 1 70 ? 0.642 -18.812 -2.99 1 97.5 70 MET B C 1
ATOM 2136 O O . MET B 1 70 ? 1.039 -19.047 -1.848 1 97.5 70 MET B O 1
ATOM 2140 N N . LEU B 1 71 ? 1.277 -18 -3.842 1 96.94 71 LEU B N 1
ATOM 2141 C CA . LEU B 1 71 ? 2.488 -17.281 -3.451 1 96.94 71 LEU B CA 1
ATOM 2142 C C . LEU B 1 71 ? 2.195 -15.805 -3.203 1 96.94 71 LEU B C 1
ATOM 2144 O O . LEU B 1 71 ? 1.39 -15.203 -3.912 1 96.94 71 LEU B O 1
ATOM 2148 N N . VAL B 1 72 ? 2.918 -15.273 -2.203 1 97.94 72 VAL B N 1
ATOM 2149 C CA . VAL B 1 72 ? 2.783 -13.852 -1.9 1 97.94 72 VAL B CA 1
ATOM 2150 C C . VAL B 1 72 ? 4.168 -13.219 -1.787 1 97.94 72 VAL B C 1
ATOM 2152 O O . VAL B 1 72 ? 5.152 -13.898 -1.507 1 97.94 72 VAL B O 1
ATOM 2155 N N . ALA B 1 73 ? 4.273 -11.977 -2.158 1 97.88 73 ALA B N 1
ATOM 2156 C CA . ALA B 1 73 ? 5.383 -11.117 -1.751 1 97.88 73 ALA B CA 1
ATOM 2157 C C . ALA B 1 73 ? 5.109 -10.469 -0.397 1 97.88 73 ALA B C 1
ATOM 2159 O O . ALA B 1 73 ? 4.223 -9.617 -0.275 1 97.88 73 ALA B O 1
ATOM 2160 N N . ASP B 1 74 ? 5.871 -10.852 0.523 1 97.56 74 ASP B N 1
ATOM 2161 C CA . ASP B 1 74 ? 5.633 -10.484 1.917 1 97.56 74 ASP B CA 1
ATOM 2162 C C . ASP B 1 74 ? 6.496 -9.297 2.33 1 97.56 74 ASP B C 1
ATOM 2164 O O . ASP B 1 74 ? 7.723 -9.336 2.193 1 97.56 74 ASP B O 1
ATOM 2168 N N . LEU B 1 75 ? 5.84 -8.234 2.717 1 96.88 75 LEU B N 1
ATOM 2169 C CA . LEU B 1 75 ? 6.5 -7.07 3.295 1 96.88 75 LEU B CA 1
ATOM 2170 C C . LEU B 1 75 ? 6.152 -6.922 4.77 1 96.88 75 LEU B C 1
ATOM 2172 O O . LEU B 1 75 ? 5.07 -6.438 5.113 1 96.88 75 LEU B O 1
ATOM 2176 N N . ASP B 1 76 ? 7.062 -7.324 5.629 1 93.56 76 ASP B N 1
ATOM 2177 C CA . ASP B 1 76 ? 6.906 -7.23 7.078 1 93.56 76 ASP B CA 1
ATOM 2178 C C . ASP B 1 76 ? 5.594 -7.863 7.527 1 93.56 76 ASP B C 1
ATOM 2180 O O . ASP B 1 76 ? 4.824 -7.25 8.266 1 93.56 76 ASP B O 1
ATOM 2184 N N . GLY B 1 77 ? 5.312 -8.977 6.945 1 94.06 77 GLY B N 1
ATOM 2185 C CA . GLY B 1 77 ? 4.152 -9.742 7.363 1 94.06 77 GLY B CA 1
ATOM 2186 C C . GLY B 1 77 ? 2.9 -9.414 6.566 1 94.06 77 GLY B C 1
ATOM 2187 O O . GLY B 1 77 ? 1.85 -10.023 6.777 1 94.06 77 GLY B O 1
ATOM 2188 N N . PHE B 1 78 ? 2.975 -8.5 5.699 1 96.25 78 PHE B N 1
ATOM 2189 C CA . PHE B 1 78 ? 1.829 -8.102 4.887 1 96.25 78 PHE B CA 1
ATOM 2190 C C . PHE B 1 78 ? 2.031 -8.508 3.434 1 96.25 78 PHE B C 1
ATOM 2192 O O . PHE B 1 78 ? 3.027 -8.133 2.811 1 96.25 78 PHE B O 1
ATOM 2199 N N . PRO B 1 79 ? 1.087 -9.25 2.84 1 97.69 79 PRO B N 1
ATOM 2200 C CA . PRO B 1 79 ? 1.201 -9.609 1.425 1 97.69 79 PRO B CA 1
ATOM 2201 C C . PRO B 1 79 ? 0.908 -8.438 0.492 1 97.69 79 PRO B C 1
ATOM 2203 O O . PRO B 1 79 ? -0.251 -8.047 0.326 1 97.69 79 PRO B O 1
ATOM 2206 N N . VAL B 1 80 ? 2.012 -7.965 -0.144 1 98.19 80 VAL B N 1
ATOM 2207 C CA . VAL B 1 80 ? 1.839 -6.805 -1.012 1 98.19 80 VAL B CA 1
ATOM 2208 C C . VAL B 1 80 ? 1.728 -7.258 -2.465 1 98.19 80 VAL B C 1
ATOM 2210 O O . VAL B 1 80 ? 1.485 -6.445 -3.359 1 98.19 80 VAL B O 1
ATOM 2213 N N . GLY B 1 81 ? 1.906 -8.445 -2.771 1 98.19 81 GLY B N 1
ATOM 2214 C CA . GLY B 1 81 ? 1.733 -9.102 -4.059 1 98.19 81 GLY B CA 1
ATOM 2215 C C . GLY B 1 81 ? 1.267 -10.539 -3.936 1 98.19 81 GLY B C 1
ATOM 2216 O O . GLY B 1 81 ? 1.433 -11.164 -2.887 1 98.19 81 GLY B O 1
ATOM 2217 N N . GLN B 1 82 ? 0.671 -10.977 -5.004 1 98.19 82 GLN B N 1
ATOM 2218 C CA . GLN B 1 82 ? 0.16 -12.344 -4.957 1 98.19 82 GLN B CA 1
ATOM 2219 C C . GLN B 1 82 ? 0.107 -12.961 -6.352 1 98.19 82 GLN B C 1
ATOM 2221 O O . GLN B 1 82 ? -0.02 -12.25 -7.348 1 98.19 82 GLN B O 1
ATOM 2226 N N . VAL B 1 83 ? 0.247 -14.273 -6.469 1 97.5 83 VAL B N 1
ATOM 2227 C CA . VAL B 1 83 ? 0.052 -15.086 -7.664 1 97.5 83 VAL B CA 1
ATOM 2228 C C . VAL B 1 83 ? -0.373 -16.5 -7.27 1 97.5 83 VAL B C 1
ATOM 2230 O O . VAL B 1 83 ? 0.145 -17.062 -6.301 1 97.5 83 VAL B O 1
ATOM 2233 N N . TRP B 1 84 ? -1.31 -17.031 -8.016 1 96.75 84 TRP B N 1
ATOM 2234 C CA . TRP B 1 84 ? -1.79 -18.375 -7.754 1 96.75 84 TRP B CA 1
ATOM 2235 C C . TRP B 1 84 ? -1.502 -19.297 -8.938 1 96.75 84 TRP B C 1
ATOM 2237 O O . TRP B 1 84 ? -1.576 -18.875 -10.094 1 96.75 84 TRP B O 1
ATOM 2247 N N . ILE B 1 85 ? -1.16 -20.516 -8.602 1 94.81 85 ILE B N 1
ATOM 2248 C CA . ILE B 1 85 ? -0.895 -21.547 -9.594 1 94.81 85 ILE B CA 1
ATOM 2249 C C . ILE B 1 85 ? -1.91 -22.688 -9.438 1 94.81 85 ILE B C 1
ATOM 2251 O O . ILE B 1 85 ? -2.031 -23.281 -8.367 1 94.81 85 ILE B O 1
ATOM 2255 N N . ASP B 1 86 ? -2.625 -22.938 -10.422 1 93.38 86 ASP B N 1
ATOM 2256 C CA . ASP B 1 86 ? -3.535 -24.078 -10.445 1 93.38 86 ASP B CA 1
ATOM 2257 C C . ASP B 1 86 ? -2.924 -25.266 -11.211 1 93.38 86 ASP B C 1
ATOM 2259 O O . ASP B 1 86 ? -2.668 -25.156 -12.414 1 93.38 86 ASP B O 1
ATOM 2263 N N . PHE B 1 87 ? -2.736 -26.406 -10.562 1 90.44 87 PHE B N 1
ATOM 2264 C CA . PHE B 1 87 ? -2.066 -27.562 -11.164 1 90.44 87 PHE B CA 1
ATOM 2265 C C . PHE B 1 87 ? -3.082 -28.531 -11.75 1 90.44 87 PHE B C 1
ATOM 2267 O O . PHE B 1 87 ? -2.709 -29.516 -12.398 1 90.44 87 PHE B O 1
ATOM 2274 N N . ARG B 1 88 ? -4.281 -28.5 -11.438 1 76.12 88 ARG B N 1
ATOM 2275 C CA . ARG B 1 88 ? -5.27 -29.469 -11.891 1 76.12 88 ARG B CA 1
ATOM 2276 C C . ARG B 1 88 ? -5.988 -28.969 -13.141 1 76.12 88 ARG B C 1
ATOM 2278 O O . ARG B 1 88 ? -6.551 -29.766 -13.898 1 76.12 88 ARG B O 1
ATOM 2285 N N . ARG B 1 89 ? -6.156 -27.766 -13.281 1 56.62 89 ARG B N 1
ATOM 2286 C CA . ARG B 1 89 ? -7.141 -27.328 -14.266 1 56.62 89 ARG B CA 1
ATOM 2287 C C . ARG B 1 89 ? -6.738 -27.766 -15.672 1 56.62 89 ARG B C 1
ATOM 2289 O O . ARG B 1 89 ? -7.594 -27.938 -16.547 1 56.62 89 ARG B O 1
ATOM 2296 N N . SER B 1 90 ? -5.48 -27.531 -15.969 1 50.81 90 SER B N 1
ATOM 2297 C CA . SER B 1 90 ? -5.312 -27.656 -17.422 1 50.81 90 SER B CA 1
ATOM 2298 C C . SER B 1 90 ? -5.332 -29.109 -17.859 1 50.81 90 SER B C 1
ATOM 2300 O O . SER B 1 90 ? -4.883 -30 -17.141 1 50.81 90 SER B O 1
ATOM 2302 N N . GLY B 1 91 ? -6.531 -29.594 -18.062 1 50.56 91 GLY B N 1
ATOM 2303 C CA . GLY B 1 91 ? -6.746 -30.875 -18.703 1 50.56 91 GLY B CA 1
ATOM 2304 C C . GLY B 1 91 ? -5.461 -31.531 -19.172 1 50.56 91 GLY B C 1
ATOM 2305 O O . GLY B 1 91 ? -5.441 -32.75 -19.469 1 50.56 91 GLY B O 1
ATOM 2306 N N . GLU B 1 92 ? -4.562 -30.812 -19.516 1 54.38 92 GLU B N 1
ATOM 2307 C CA . GLU B 1 92 ? -3.355 -31.438 -20.047 1 54.38 92 GLU B CA 1
ATOM 2308 C C . GLU B 1 92 ? -2.32 -31.641 -18.938 1 54.38 92 GLU B C 1
ATOM 2310 O O . GLU B 1 92 ? -2.059 -30.719 -18.156 1 54.38 92 GLU B O 1
ATOM 2315 N N . ALA B 1 93 ? -1.959 -32.875 -18.516 1 61.16 93 ALA B N 1
ATOM 2316 C CA . ALA B 1 93 ? -1.075 -33.375 -17.469 1 61.16 93 ALA B CA 1
ATOM 2317 C C . ALA B 1 93 ? 0.197 -32.562 -17.359 1 61.16 93 ALA B C 1
ATOM 2319 O O . ALA B 1 93 ? 0.79 -32.438 -16.281 1 61.16 93 ALA B O 1
ATOM 2320 N N . ASP B 1 94 ? 0.495 -31.656 -18.234 1 81.44 94 ASP B N 1
ATOM 2321 C CA . ASP B 1 94 ? 1.829 -31.062 -18.234 1 81.44 94 ASP B CA 1
ATOM 2322 C C . ASP B 1 94 ? 1.753 -29.547 -18.125 1 81.44 94 ASP B C 1
ATOM 2324 O O . ASP B 1 94 ? 2.758 -28.844 -18.297 1 81.44 94 ASP B O 1
ATOM 2328 N N . SER B 1 95 ? 0.503 -29.094 -17.812 1 87.44 95 SER B N 1
ATOM 2329 C CA . SER B 1 95 ? 0.366 -27.641 -17.797 1 87.44 95 SER B CA 1
ATOM 2330 C C . SER B 1 95 ? -0.235 -27.156 -16.484 1 87.44 95 SER B C 1
ATOM 2332 O O . SER B 1 95 ? -0.992 -27.891 -15.836 1 87.44 95 SER B O 1
ATOM 2334 N N . ALA B 1 96 ? 0.156 -26.062 -16.031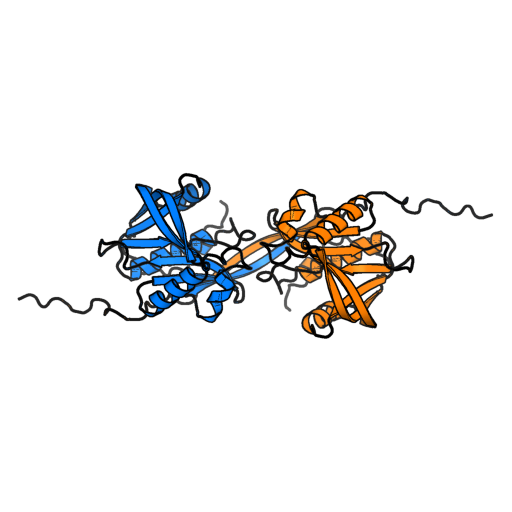 1 92.44 96 ALA B N 1
ATOM 2335 C CA . ALA B 1 96 ? -0.45 -25.359 -14.898 1 92.44 96 ALA B CA 1
ATOM 2336 C C . ALA B 1 96 ? -0.948 -23.984 -15.312 1 92.44 96 ALA B C 1
ATOM 2338 O O . ALA B 1 96 ? -0.462 -23.406 -16.281 1 92.44 96 ALA B O 1
ATOM 2339 N N . SER B 1 97 ? -1.931 -23.516 -14.602 1 92.69 97 SER B N 1
ATOM 2340 C CA . SER B 1 97 ? -2.514 -22.219 -14.914 1 92.69 97 SER B CA 1
ATOM 2341 C C . SER B 1 97 ? -2.188 -21.188 -13.836 1 92.69 97 SER B C 1
ATOM 2343 O O . SER B 1 97 ? -2.24 -21.5 -12.641 1 92.69 97 SER B O 1
ATOM 2345 N N . LEU B 1 98 ? -1.846 -19.984 -14.328 1 94.69 98 LEU B N 1
ATOM 2346 C CA . LEU B 1 98 ? -1.576 -18.875 -13.422 1 94.69 98 LEU B CA 1
ATOM 2347 C C . LEU B 1 98 ? -2.752 -17.906 -13.391 1 94.69 98 LEU B C 1
ATOM 2349 O O . LEU B 1 98 ? -3.334 -17.594 -14.43 1 94.69 98 LEU B O 1
ATOM 2353 N N . TRP B 1 99 ? -3.074 -17.453 -12.203 1 92.06 99 TRP B N 1
ATOM 2354 C CA . TRP B 1 99 ? -4.098 -16.422 -12.055 1 92.06 99 TRP B CA 1
ATOM 2355 C C . TRP B 1 99 ? -3.855 -15.594 -10.805 1 92.06 99 TRP B C 1
ATOM 2357 O O . TRP B 1 99 ? -2.883 -15.82 -10.078 1 92.06 99 TRP B O 1
ATOM 2367 N N . ALA B 1 100 ? -4.668 -14.492 -10.609 1 94.19 100 ALA B N 1
ATOM 2368 C CA . ALA B 1 100 ? -4.609 -13.594 -9.461 1 94.19 100 ALA B CA 1
ATOM 2369 C C . ALA B 1 100 ? -3.227 -12.961 -9.328 1 94.19 100 ALA B C 1
ATOM 2371 O O . ALA B 1 100 ? -2.693 -12.859 -8.219 1 94.19 100 ALA B O 1
ATOM 2372 N N . VAL B 1 101 ? -2.615 -12.695 -10.445 1 96 101 VAL B N 1
ATOM 2373 C CA . VAL B 1 101 ? -1.35 -11.969 -10.445 1 96 101 VAL B CA 1
ATOM 2374 C C . VAL B 1 101 ? -1.6 -10.5 -10.141 1 96 101 VAL B C 1
ATOM 2376 O O . VAL B 1 101 ? -2.064 -9.75 -11 1 96 101 VAL B O 1
ATOM 2379 N N . ARG B 1 102 ? -1.222 -10.102 -8.898 1 96.06 102 ARG B N 1
ATOM 2380 C CA . ARG B 1 102 ? -1.542 -8.758 -8.438 1 96.06 102 ARG B CA 1
ATOM 2381 C C . ARG B 1 102 ? -0.431 -8.203 -7.555 1 96.06 102 ARG B C 1
ATOM 2383 O O . ARG B 1 102 ? 0.218 -8.953 -6.82 1 96.06 102 ARG B O 1
ATOM 2390 N N . VAL B 1 103 ? -0.219 -6.949 -7.641 1 97.38 103 VAL B N 1
ATOM 2391 C CA . VAL B 1 103 ? 0.648 -6.195 -6.742 1 97.38 103 VAL B CA 1
ATOM 2392 C C . VAL B 1 103 ? -0.09 -4.961 -6.223 1 97.38 103 VAL B C 1
ATOM 2394 O O . VAL B 1 103 ? -0.811 -4.301 -6.973 1 97.38 103 VAL B O 1
ATOM 2397 N N . LEU B 1 104 ? 0.07 -4.723 -4.941 1 96.5 104 LEU B N 1
ATOM 2398 C CA . LEU B 1 104 ? -0.533 -3.52 -4.375 1 96.5 104 LEU B CA 1
ATOM 2399 C C . LEU B 1 104 ? -0.188 -2.293 -5.211 1 96.5 104 LEU B C 1
ATOM 2401 O O . LEU B 1 104 ? 0.972 -2.094 -5.578 1 96.5 104 LEU B O 1
ATOM 2405 N N . PRO B 1 105 ? -1.087 -1.376 -5.473 1 94.06 105 PRO B N 1
ATOM 2406 C CA . PRO B 1 105 ? -0.941 -0.327 -6.484 1 94.06 105 PRO B CA 1
ATOM 2407 C C . PRO B 1 105 ? 0.267 0.572 -6.234 1 94.06 105 PRO B C 1
ATOM 2409 O O . PRO B 1 105 ? 1.066 0.807 -7.141 1 94.06 105 PRO B O 1
ATOM 2412 N N . PRO B 1 106 ? 0.499 1.05 -5.023 1 94.19 106 PRO B N 1
ATOM 2413 C CA . PRO B 1 106 ? 1.646 1.943 -4.852 1 94.19 106 PRO B CA 1
ATOM 2414 C C . PRO B 1 106 ? 2.982 1.233 -5.059 1 94.19 106 PRO B C 1
ATOM 2416 O O . PRO B 1 106 ? 4.016 1.888 -5.207 1 94.19 106 PRO B O 1
ATOM 2419 N N . LEU B 1 107 ? 2.951 -0.038 -5.086 1 96.56 107 LEU B N 1
ATOM 2420 C CA . LEU B 1 107 ? 4.195 -0.791 -5.184 1 96.56 107 LEU B CA 1
ATOM 2421 C C . LEU B 1 107 ? 4.324 -1.458 -6.547 1 96.56 107 LEU B C 1
ATOM 2423 O O . LEU B 1 107 ? 5.207 -2.293 -6.758 1 96.56 107 LEU B O 1
ATOM 2427 N N . GLN B 1 108 ? 3.455 -1.087 -7.43 1 95.31 108 GLN B N 1
ATOM 2428 C CA . GLN B 1 108 ? 3.555 -1.599 -8.797 1 95.31 108 GLN B CA 1
ATOM 2429 C C . GLN B 1 108 ? 4.715 -0.949 -9.539 1 95.31 108 GLN B C 1
ATOM 2431 O O . GLN B 1 108 ? 5.215 0.101 -9.133 1 95.31 108 GLN B O 1
ATOM 2436 N N . GLY B 1 109 ? 5.227 -1.683 -10.523 1 93.81 109 GLY B N 1
ATOM 2437 C CA . GLY B 1 109 ? 6.301 -1.153 -11.344 1 93.81 109 GLY B CA 1
ATOM 2438 C C . GLY B 1 109 ? 7.66 -1.24 -10.672 1 93.81 109 GLY B C 1
ATOM 2439 O O . GLY B 1 109 ? 8.625 -0.634 -11.133 1 93.81 109 GLY B O 1
ATOM 2440 N N . GLN B 1 110 ? 7.676 -1.988 -9.586 1 94.12 110 GLN B N 1
ATOM 2441 C CA . GLN B 1 110 ? 8.914 -2.088 -8.812 1 94.12 110 GLN B CA 1
ATOM 2442 C C . GLN B 1 110 ? 9.547 -3.467 -8.969 1 94.12 110 GLN B C 1
ATOM 2444 O O . GLN B 1 110 ? 10.477 -3.812 -8.242 1 94.12 110 GLN B O 1
ATOM 2449 N N . GLY B 1 111 ? 8.984 -4.285 -9.828 1 95 111 GLY B N 1
ATOM 2450 C CA . GLY B 1 111 ? 9.57 -5.59 -10.102 1 95 111 GLY B CA 1
ATOM 2451 C C . GLY B 1 111 ? 8.984 -6.6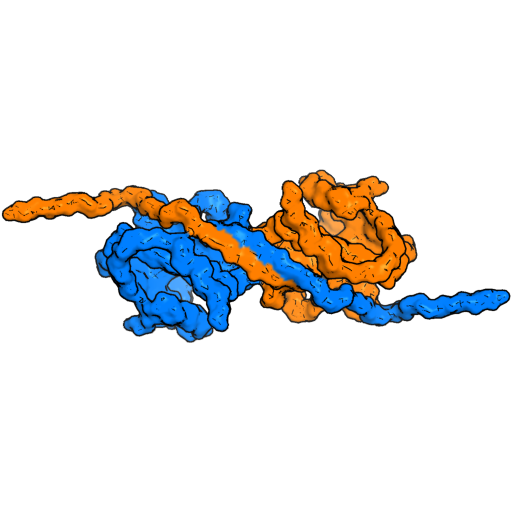99 -9.25 1 95 111 GLY B C 1
ATOM 2452 O O . GLY B 1 111 ? 9.352 -7.863 -9.398 1 95 111 GLY B O 1
ATOM 2453 N N . ILE B 1 112 ? 8.094 -6.422 -8.391 1 96.75 112 ILE B N 1
ATOM 2454 C CA . ILE B 1 112 ? 7.508 -7.406 -7.496 1 96.75 112 ILE B CA 1
ATOM 2455 C C . ILE B 1 112 ? 6.777 -8.477 -8.312 1 96.75 112 ILE B C 1
ATOM 2457 O O . ILE B 1 112 ? 6.938 -9.672 -8.062 1 96.75 112 ILE B O 1
ATOM 2461 N N . GLY B 1 113 ? 6.027 -8.008 -9.305 1 97.19 113 GLY B N 1
ATOM 2462 C CA . GLY B 1 113 ? 5.273 -8.93 -10.141 1 97.19 113 GLY B CA 1
ATOM 2463 C C . GLY B 1 113 ? 6.152 -9.93 -10.867 1 97.19 113 GLY B C 1
ATOM 2464 O O . GLY B 1 113 ? 5.855 -11.133 -10.883 1 97.19 113 GLY B O 1
ATOM 2465 N N . ALA B 1 114 ? 7.191 -9.445 -11.406 1 95.94 114 ALA B N 1
ATOM 2466 C CA . ALA B 1 114 ? 8.117 -10.305 -12.148 1 95.94 114 ALA B CA 1
ATOM 2467 C C . ALA B 1 114 ? 8.742 -11.352 -11.227 1 95.94 114 ALA B C 1
ATOM 2469 O O . ALA B 1 114 ? 8.891 -12.516 -11.609 1 95.94 114 ALA B O 1
ATOM 2470 N N . ARG B 1 115 ? 9.047 -10.953 -10.062 1 95.12 115 ARG B N 1
ATOM 2471 C CA . ARG B 1 115 ? 9.656 -11.875 -9.109 1 95.12 115 ARG B CA 1
ATOM 2472 C C . ARG B 1 115 ? 8.656 -12.945 -8.672 1 95.12 115 ARG B C 1
ATOM 2474 O O . ARG B 1 115 ? 9.023 -14.109 -8.523 1 95.12 115 ARG B O 1
ATOM 2481 N N . LEU B 1 116 ? 7.48 -12.531 -8.484 1 96.5 116 LEU B N 1
ATOM 2482 C CA . LEU B 1 116 ? 6.426 -13.484 -8.156 1 96.5 116 LEU B CA 1
ATOM 2483 C C . LEU B 1 116 ? 6.254 -14.508 -9.281 1 96.5 116 LEU B C 1
ATOM 2485 O O . LEU B 1 116 ? 6.188 -15.711 -9.023 1 96.5 116 LEU B O 1
ATOM 2489 N N . MET B 1 117 ? 6.215 -14.031 -10.484 1 96.06 117 MET B N 1
ATOM 2490 C CA . MET B 1 117 ? 6.027 -14.891 -11.648 1 96.06 117 MET B CA 1
ATOM 2491 C C . MET B 1 117 ? 7.184 -15.883 -11.781 1 96.06 117 MET B C 1
ATOM 2493 O O . MET B 1 117 ? 6.961 -17.062 -12.031 1 96.06 117 MET B O 1
ATOM 2497 N N . ARG B 1 118 ? 8.367 -15.422 -11.578 1 93.69 118 ARG B N 1
ATOM 2498 C CA . ARG B 1 118 ? 9.523 -16.312 -11.664 1 93.69 118 ARG B CA 1
ATOM 2499 C C . ARG B 1 118 ? 9.469 -17.391 -10.586 1 93.69 118 ARG B C 1
ATOM 2501 O O . ARG B 1 118 ? 9.82 -18.547 -10.844 1 93.69 118 ARG B O 1
ATOM 2508 N N . ALA B 1 119 ? 9.07 -17.016 -9.445 1 93.69 119 ALA B N 1
ATOM 2509 C CA . ALA B 1 119 ? 8.914 -17.984 -8.375 1 93.69 119 ALA B CA 1
ATOM 2510 C C . ALA B 1 119 ? 7.848 -19.016 -8.727 1 93.69 119 ALA B C 1
ATOM 2512 O O . ALA B 1 119 ? 8.023 -20.219 -8.477 1 93.69 119 ALA B O 1
ATOM 2513 N N . ALA B 1 120 ? 6.766 -18.531 -9.281 1 94.5 120 ALA B N 1
ATOM 2514 C CA . ALA B 1 120 ? 5.691 -19.422 -9.703 1 94.5 120 ALA B CA 1
ATOM 2515 C C . ALA B 1 120 ? 6.176 -20.406 -10.773 1 94.5 120 ALA B C 1
ATOM 2517 O O . ALA B 1 120 ? 5.855 -21.594 -10.734 1 94.5 120 ALA B O 1
ATOM 2518 N N . GLU B 1 121 ? 6.922 -19.875 -11.68 1 93.31 121 GLU B N 1
ATOM 2519 C CA . GLU B 1 121 ? 7.484 -20.703 -12.742 1 93.31 121 GLU B CA 1
ATOM 2520 C C . GLU B 1 121 ? 8.383 -21.797 -12.18 1 93.31 121 GLU B C 1
ATOM 2522 O O . GLU B 1 121 ? 8.297 -22.953 -12.586 1 93.31 121 GLU B O 1
ATOM 2527 N N . ARG B 1 122 ? 9.172 -21.422 -11.297 1 90.81 122 ARG B N 1
ATOM 2528 C CA . ARG B 1 122 ? 10.078 -22.391 -10.672 1 90.81 122 ARG B CA 1
ATOM 2529 C C . ARG B 1 122 ? 9.297 -23.469 -9.93 1 90.81 122 ARG B C 1
ATOM 2531 O O . ARG B 1 122 ? 9.633 -24.656 -10.016 1 90.81 122 ARG B O 1
ATOM 2538 N N . LEU B 1 123 ? 8.375 -23.062 -9.242 1 90.62 123 LEU B N 1
ATOM 2539 C CA . LEU B 1 123 ? 7.555 -24 -8.492 1 90.62 123 LEU B CA 1
ATOM 2540 C C . LEU B 1 123 ? 6.836 -24.969 -9.43 1 90.62 123 LEU B C 1
ATOM 2542 O O . LEU B 1 123 ? 6.785 -26.172 -9.172 1 90.62 123 LEU B O 1
ATOM 2546 N N . ALA B 1 124 ? 6.262 -24.438 -10.453 1 91.5 124 ALA B N 1
ATOM 2547 C CA . ALA B 1 124 ? 5.57 -25.266 -11.438 1 91.5 124 ALA B CA 1
ATOM 2548 C C . ALA B 1 124 ? 6.527 -26.266 -12.078 1 91.5 124 ALA B C 1
ATOM 2550 O O . ALA B 1 124 ? 6.199 -27.438 -12.227 1 91.5 124 ALA B O 1
ATOM 2551 N N . ALA B 1 125 ? 7.676 -25.781 -12.438 1 89.56 125 ALA B N 1
ATOM 2552 C CA . ALA B 1 125 ? 8.688 -26.656 -13.023 1 89.56 125 ALA B CA 1
ATOM 2553 C C . ALA B 1 125 ? 9.102 -27.75 -12.055 1 89.56 125 ALA B C 1
ATOM 2555 O O . ALA B 1 125 ? 9.258 -28.906 -12.445 1 89.56 125 ALA B O 1
ATOM 2556 N N . ALA B 1 126 ? 9.266 -27.359 -10.867 1 85.81 126 ALA B N 1
ATOM 2557 C CA . ALA B 1 126 ? 9.664 -28.328 -9.836 1 85.81 126 ALA B CA 1
ATOM 2558 C C . ALA B 1 126 ? 8.609 -29.422 -9.672 1 85.81 126 ALA B C 1
ATOM 2560 O O . ALA B 1 126 ? 8.914 -30.516 -9.227 1 85.81 126 ALA B O 1
ATOM 2561 N N . ARG B 1 127 ? 7.434 -29.094 -10.148 1 87.06 127 ARG B N 1
ATOM 2562 C CA . ARG B 1 127 ? 6.344 -30.062 -10.055 1 87.06 127 ARG B CA 1
ATOM 2563 C C . ARG B 1 127 ? 6.156 -30.812 -11.367 1 87.06 127 ARG B C 1
ATOM 2565 O O . ARG B 1 127 ? 5.137 -31.469 -11.578 1 87.06 127 ARG B O 1
ATOM 2572 N N . GLY B 1 128 ? 7.051 -30.578 -12.203 1 85.94 128 GLY B N 1
ATOM 2573 C CA . GLY B 1 128 ? 7.078 -31.344 -13.43 1 85.94 128 GLY B CA 1
ATOM 2574 C C . GLY B 1 128 ? 6.238 -30.75 -14.539 1 85.94 128 GLY B C 1
ATOM 2575 O O . GLY B 1 128 ? 5.961 -31.406 -15.539 1 85.94 128 GLY B O 1
ATOM 2576 N N . ARG B 1 129 ? 5.766 -29.594 -14.273 1 89.19 129 ARG B N 1
ATOM 2577 C CA . ARG B 1 129 ? 5 -28.953 -15.328 1 89.19 129 ARG B CA 1
ATOM 2578 C C . ARG B 1 129 ? 5.918 -28.406 -16.422 1 89.19 129 ARG B C 1
ATOM 2580 O O . ARG B 1 129 ? 7 -27.891 -16.125 1 89.19 129 ARG B O 1
ATOM 2587 N N . GLU B 1 130 ? 5.418 -28.5 -17.625 1 90.44 130 GLU B N 1
ATOM 2588 C CA . GLU B 1 130 ? 6.234 -28.078 -18.766 1 90.44 130 GLU B CA 1
ATOM 2589 C C . GLU B 1 130 ? 5.703 -26.781 -19.359 1 90.44 130 GLU B C 1
ATOM 2591 O O . GLU B 1 130 ? 6.398 -26.109 -20.141 1 90.44 130 GLU B O 1
ATOM 2596 N N . MET B 1 131 ? 4.477 -26.516 -19 1 91.56 131 MET B N 1
ATOM 2597 C CA . MET B 1 131 ? 3.826 -25.359 -19.594 1 91.56 131 MET B CA 1
ATOM 2598 C C . MET B 1 131 ? 3.025 -24.578 -18.547 1 91.56 131 MET B C 1
ATOM 2600 O O . MET B 1 131 ? 2.34 -25.172 -17.719 1 91.56 131 MET B O 1
ATOM 2604 N N . LEU B 1 132 ? 3.15 -23.266 -18.703 1 93.56 132 LEU B N 1
ATOM 2605 C CA . LEU B 1 132 ? 2.289 -22.375 -17.922 1 93.56 132 LEU B CA 1
ATOM 2606 C C . LEU B 1 132 ? 1.332 -21.609 -18.828 1 93.56 132 LEU B C 1
ATOM 2608 O O . LEU B 1 132 ? 1.718 -21.172 -19.922 1 93.56 132 LEU B O 1
ATOM 2612 N N . THR B 1 133 ? 0.128 -21.531 -18.328 1 91.38 133 THR B N 1
ATOM 2613 C CA . THR B 1 133 ? -0.9 -20.812 -19.062 1 91.38 133 THR B CA 1
ATOM 2614 C C . THR B 1 133 ? -1.514 -19.703 -18.203 1 91.38 133 THR B C 1
ATOM 2616 O O . THR B 1 133 ? -1.637 -19.859 -16.984 1 91.38 133 THR B O 1
ATOM 2619 N N . LEU B 1 134 ? -1.843 -18.578 -18.875 1 92.44 134 LEU B N 1
ATOM 2620 C CA . LEU B 1 134 ? -2.592 -17.516 -18.203 1 92.44 134 LEU B CA 1
ATOM 2621 C C . LEU B 1 134 ? -3.51 -16.797 -19.188 1 92.44 134 LEU B C 1
ATOM 2623 O O . LEU B 1 134 ? -3.404 -16.984 -20.391 1 92.44 134 LEU B O 1
ATOM 2627 N N . THR B 1 135 ? -4.434 -16.094 -18.578 1 87.75 135 THR B N 1
ATOM 2628 C CA . THR B 1 135 ? -5.383 -15.352 -19.406 1 87.75 135 THR B CA 1
ATOM 2629 C C . THR B 1 135 ? -5.32 -13.859 -19.094 1 87.75 135 THR B C 1
ATOM 2631 O O . THR B 1 135 ? -5.105 -13.469 -17.938 1 87.75 135 THR B O 1
ATOM 2634 N N . VAL B 1 136 ? -5.496 -13.039 -20.172 1 89.12 136 VAL B N 1
ATOM 2635 C CA . VAL B 1 136 ? -5.484 -11.578 -20.047 1 89.12 136 VAL B CA 1
ATOM 2636 C C . VAL B 1 136 ? -6.688 -10.992 -20.781 1 89.12 136 VAL B C 1
ATOM 2638 O O . VAL B 1 136 ? -7 -11.398 -21.906 1 89.12 136 VAL B O 1
ATOM 2641 N N . GLU B 1 137 ? -7.297 -10.07 -20.047 1 83.81 137 GLU B N 1
ATOM 2642 C CA . GLU B 1 137 ? -8.367 -9.359 -20.734 1 83.81 137 GLU B CA 1
ATOM 2643 C C . GLU B 1 137 ? -7.824 -8.586 -21.938 1 83.81 137 GLU B C 1
ATOM 2645 O O . GLU B 1 137 ? -6.777 -7.938 -21.844 1 83.81 137 GLU B O 1
ATOM 2650 N N . ARG B 1 138 ? -8.539 -8.617 -22.984 1 81.38 138 ARG B N 1
ATOM 2651 C CA . ARG B 1 138 ? -8.094 -7.961 -24.203 1 81.38 138 ARG B CA 1
ATOM 2652 C C . ARG B 1 138 ? -7.977 -6.453 -24 1 81.38 138 ARG B C 1
ATOM 2654 O O . ARG B 1 138 ? -7.172 -5.797 -24.672 1 81.38 138 ARG B O 1
ATOM 2661 N N . SER B 1 139 ? -8.656 -5.965 -23.078 1 80.25 139 SER B N 1
ATOM 2662 C CA . SER B 1 139 ? -8.688 -4.527 -22.828 1 80.25 139 SER B CA 1
ATOM 2663 C C . SER B 1 139 ? -7.57 -4.105 -21.891 1 80.25 139 SER B C 1
ATOM 2665 O O . SER B 1 139 ? -7.477 -2.936 -21.516 1 80.25 139 SER B O 1
ATOM 2667 N N . ASN B 1 140 ? -6.68 -5.027 -21.578 1 84.88 140 ASN B N 1
ATOM 2668 C CA . ASN B 1 140 ? -5.59 -4.723 -20.656 1 84.88 140 ASN B CA 1
ATOM 2669 C C . ASN B 1 140 ? -4.227 -4.898 -21.328 1 84.88 140 ASN B C 1
ATOM 2671 O O . ASN B 1 140 ? -3.48 -5.82 -21 1 84.88 140 ASN B O 1
ATOM 2675 N N . PRO B 1 141 ? -3.838 -3.943 -22.156 1 85.5 141 PRO B N 1
ATOM 2676 C CA . PRO B 1 141 ? -2.57 -4.074 -22.875 1 85.5 141 PRO B CA 1
ATOM 2677 C C . PRO B 1 141 ? -1.356 -4.047 -21.953 1 85.5 141 PRO B C 1
ATOM 2679 O O . PRO B 1 141 ? -0.329 -4.656 -22.25 1 85.5 141 PRO B O 1
ATOM 2682 N N . ASP B 1 142 ? -1.443 -3.414 -20.859 1 89.12 142 ASP B N 1
ATOM 2683 C CA . ASP B 1 142 ? -0.325 -3.338 -19.922 1 89.12 142 ASP B CA 1
ATOM 2684 C C . ASP B 1 142 ? 0.001 -4.711 -19.344 1 89.12 142 ASP B C 1
ATOM 2686 O O . ASP B 1 142 ? 1.172 -5.082 -19.234 1 89.12 142 ASP B O 1
ATOM 2690 N N . ALA B 1 143 ? -1.053 -5.387 -19.016 1 91.19 143 ALA B N 1
ATOM 2691 C CA . ALA B 1 143 ? -0.842 -6.742 -18.516 1 91.19 143 ALA B CA 1
ATOM 2692 C C . ALA B 1 143 ? -0.223 -7.633 -19.594 1 91.19 143 ALA B C 1
ATOM 2694 O O . ALA B 1 143 ? 0.701 -8.398 -19.312 1 91.19 143 ALA B O 1
ATOM 2695 N N . ARG B 1 144 ? -0.684 -7.547 -20.797 1 90.62 144 ARG B N 1
ATOM 2696 C CA . ARG B 1 144 ? -0.151 -8.352 -21.891 1 90.62 144 ARG B CA 1
ATOM 2697 C C . ARG B 1 144 ? 1.338 -8.086 -22.094 1 90.62 144 ARG B C 1
ATOM 2699 O O . ARG B 1 144 ? 2.131 -9.016 -22.219 1 90.62 144 ARG B O 1
ATOM 2706 N N . ARG B 1 145 ? 1.685 -6.871 -22.125 1 93.06 145 ARG B N 1
ATOM 2707 C CA . ARG B 1 145 ? 3.084 -6.488 -22.297 1 93.06 145 ARG B CA 1
ATOM 2708 C C . ARG B 1 145 ? 3.939 -7.027 -21.156 1 93.06 145 ARG B C 1
ATOM 2710 O O . ARG B 1 145 ? 5.066 -7.48 -21.375 1 93.06 145 ARG B O 1
ATOM 2717 N N . PHE B 1 146 ? 3.4 -6.953 -20.031 1 95.12 146 PHE B N 1
ATOM 2718 C CA . PHE B 1 146 ? 4.078 -7.48 -18.844 1 95.12 146 PHE B CA 1
ATOM 2719 C C . PHE B 1 146 ? 4.41 -8.961 -19.031 1 95.12 146 PHE B C 1
ATOM 2721 O O . PHE B 1 146 ? 5.559 -9.367 -18.828 1 95.12 146 PHE B O 1
ATOM 2728 N N . TYR B 1 147 ? 3.469 -9.719 -19.453 1 96.19 147 TYR B N 1
ATOM 2729 C CA . TYR B 1 147 ? 3.662 -11.156 -19.594 1 96.19 147 TYR B CA 1
ATO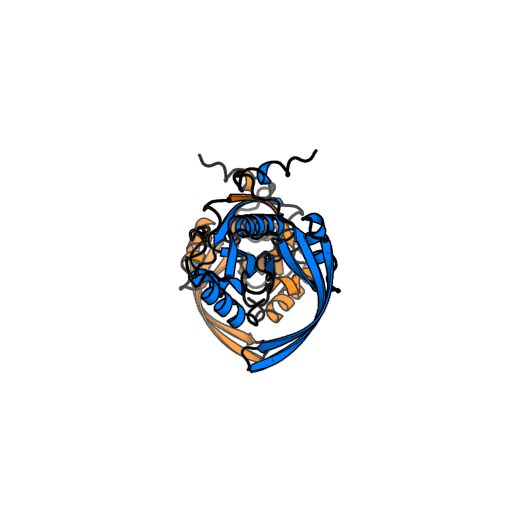M 2730 C C . TYR B 1 147 ? 4.559 -11.469 -20.781 1 96.19 147 TYR B C 1
ATOM 2732 O O . TYR B 1 147 ? 5.359 -12.406 -20.734 1 96.19 147 TYR B O 1
ATOM 2740 N N . GLU B 1 148 ? 4.426 -10.688 -21.844 1 94.5 148 GLU B N 1
ATOM 2741 C CA . GLU B 1 148 ? 5.297 -10.859 -23 1 94.5 148 GLU B CA 1
ATOM 2742 C C . GLU B 1 148 ? 6.762 -10.664 -22.625 1 94.5 148 GLU B C 1
ATOM 2744 O O . GLU B 1 148 ? 7.629 -11.406 -23.078 1 94.5 148 GLU B O 1
ATOM 2749 N N . ARG B 1 149 ? 6.988 -9.711 -21.812 1 94.94 149 ARG B N 1
ATOM 2750 C CA . ARG B 1 149 ? 8.352 -9.445 -21.359 1 94.94 149 ARG B CA 1
ATOM 2751 C C . ARG B 1 149 ? 8.891 -10.609 -20.531 1 94.94 149 ARG B C 1
ATOM 2753 O O . ARG B 1 149 ? 10.102 -10.82 -20.469 1 94.94 149 ARG B O 1
ATOM 2760 N N . LEU B 1 150 ? 8.023 -11.352 -19.969 1 95.5 150 LEU B N 1
ATOM 2761 C CA . LEU B 1 150 ? 8.414 -12.492 -19.141 1 95.5 150 LEU B CA 1
ATOM 2762 C C . LEU B 1 150 ? 8.516 -13.758 -19.984 1 95.5 150 LEU B C 1
ATOM 2764 O O . LEU B 1 150 ? 8.812 -14.836 -19.469 1 95.5 150 LEU B O 1
ATOM 2768 N N . GLY B 1 151 ? 8.219 -13.648 -21.25 1 95.44 151 GLY B N 1
ATOM 2769 C CA . GLY B 1 151 ? 8.414 -14.773 -22.156 1 95.44 151 GLY B CA 1
ATOM 2770 C C . GLY B 1 151 ? 7.125 -15.484 -22.516 1 95.44 151 GLY B C 1
ATOM 2771 O O . GLY B 1 151 ? 7.145 -16.516 -23.188 1 95.44 151 GLY B O 1
ATOM 2772 N N . TYR B 1 152 ? 5.984 -14.953 -22.078 1 95.81 152 TYR B N 1
ATOM 2773 C CA . TYR B 1 152 ? 4.703 -15.539 -22.469 1 95.81 152 TYR B CA 1
ATOM 2774 C C . TYR B 1 152 ? 4.305 -15.109 -23.875 1 95.81 152 TYR B C 1
ATOM 2776 O O . TYR B 1 152 ? 4.621 -13.992 -24.297 1 95.81 152 TYR B O 1
ATOM 2784 N N . ARG B 1 153 ? 3.596 -16.016 -24.531 1 93.81 153 ARG B N 1
ATOM 2785 C CA . ARG B 1 153 ? 3.125 -15.742 -25.891 1 93.81 153 ARG B CA 1
ATOM 2786 C C . ARG B 1 153 ? 1.63 -16 -26.016 1 93.81 153 ARG B C 1
ATOM 2788 O O . ARG B 1 153 ? 1.105 -16.938 -25.391 1 93.81 153 ARG B O 1
ATOM 2795 N N . THR B 1 154 ? 1.055 -15.219 -26.906 1 89.31 154 THR B N 1
ATOM 2796 C CA . THR B 1 154 ? -0.367 -15.438 -27.156 1 89.31 154 THR B CA 1
ATOM 2797 C C . THR B 1 154 ? -0.595 -16.75 -27.891 1 89.31 154 THR B C 1
ATOM 2799 O O . THR B 1 154 ? 0.06 -17.031 -28.891 1 89.31 154 THR B O 1
ATOM 2802 N N . SER B 1 155 ? -1.414 -17.547 -27.266 1 81.81 155 SER B N 1
ATOM 2803 C CA . SER B 1 155 ? -1.653 -18.859 -27.859 1 81.81 155 SER B CA 1
ATOM 2804 C C . SER B 1 155 ? -3.107 -19.016 -28.297 1 81.81 155 SER B C 1
ATOM 2806 O O . SER B 1 155 ? -3.467 -20 -28.938 1 81.81 155 SER B O 1
ATOM 2808 N N . GLY B 1 156 ? -3.902 -18.219 -27.953 1 78.81 156 GLY B N 1
ATOM 2809 C CA . GLY B 1 156 ? -5.297 -18.312 -28.359 1 78.81 156 GLY B CA 1
ATOM 2810 C C . GLY B 1 156 ? -6.184 -17.281 -27.688 1 78.81 156 GLY B C 1
ATOM 2811 O O . GLY B 1 156 ? -5.691 -16.312 -27.109 1 78.81 156 GLY B O 1
ATOM 2812 N N . ALA B 1 157 ? -7.422 -17.266 -28.172 1 69.94 157 ALA B N 1
ATOM 2813 C CA . ALA B 1 157 ? -8.414 -16.391 -27.578 1 69.94 157 ALA B CA 1
ATOM 2814 C C . ALA B 1 157 ? -9.555 -17.188 -26.953 1 69.94 157 ALA B C 1
ATOM 2816 O O . ALA B 1 157 ? -9.93 -18.25 -27.453 1 69.94 157 ALA B O 1
ATOM 2817 N N . ALA B 1 158 ? -9.641 -17 -25.688 1 63.56 158 ALA B N 1
ATOM 2818 C CA . ALA B 1 158 ? -10.797 -17.641 -25.047 1 63.56 158 ALA B CA 1
ATOM 2819 C C . ALA B 1 158 ? -11.961 -16.656 -24.922 1 63.56 158 ALA B C 1
ATOM 2821 O O . ALA B 1 158 ? -11.789 -15.516 -24.516 1 63.56 158 ALA B O 1
ATOM 2822 N N . GLN B 1 159 ? -12.945 -16.891 -25.781 1 58.12 159 GLN B N 1
ATOM 2823 C CA . GLN B 1 159 ? -14.211 -16.172 -25.641 1 58.12 159 GLN B CA 1
ATOM 2824 C C . GLN B 1 159 ? -15.18 -16.938 -24.75 1 58.12 159 GLN B C 1
ATOM 2826 O O . GLN B 1 159 ? -15.617 -18.031 -25.094 1 58.12 159 GLN B O 1
ATOM 2831 N N . ASP B 1 160 ? -14.742 -17.094 -23.5 1 57.59 160 ASP B N 1
ATOM 2832 C CA . ASP B 1 160 ? -15.664 -17.828 -22.641 1 57.59 160 ASP B CA 1
ATOM 2833 C C . ASP B 1 160 ? -16.234 -16.938 -21.547 1 57.59 160 ASP B C 1
ATOM 2835 O O . ASP B 1 160 ? -16 -15.719 -21.562 1 57.59 160 ASP B O 1
ATOM 2839 N N . CYS B 1 161 ? -17.484 -17.266 -21.047 1 54.41 161 CYS B N 1
ATOM 2840 C CA . CYS B 1 161 ? -18.109 -16.562 -19.922 1 54.41 161 CYS B CA 1
ATOM 2841 C C . CYS B 1 161 ? -17.875 -17.297 -18.609 1 54.41 161 CYS B C 1
ATOM 2843 O O . CYS B 1 161 ? -17.875 -18.531 -18.594 1 54.41 161 CYS B O 1
ATOM 2845 N N . TYR B 1 162 ? -17 -16.828 -17.766 1 56.06 162 TYR B N 1
ATOM 2846 C CA . TYR B 1 162 ? -16.984 -17.484 -16.469 1 56.06 162 TYR B CA 1
ATOM 2847 C C . TYR B 1 162 ? -17.938 -16.812 -15.492 1 56.06 162 TYR B C 1
ATOM 2849 O O . TYR B 1 162 ? -18.172 -15.602 -15.57 1 56.06 162 TYR B O 1
ATOM 2857 N N . SER B 1 163 ? -18.812 -17.766 -14.797 1 57.12 163 SER B N 1
ATOM 2858 C CA . SER B 1 163 ? -19.797 -17.266 -13.844 1 57.12 163 SER B CA 1
ATOM 2859 C C . SER B 1 163 ? -19.344 -17.484 -12.406 1 57.12 163 SER B C 1
ATOM 2861 O O . SER B 1 163 ? -18.641 -18.453 -12.117 1 57.12 163 SER B O 1
ATOM 2863 N N . TYR B 1 164 ? -19.188 -16.438 -11.734 1 58.84 164 TYR B N 1
ATOM 2864 C CA . TYR B 1 164 ? -19.016 -16.641 -10.297 1 58.84 164 TYR B CA 1
ATOM 2865 C C . TYR B 1 164 ? -20.125 -15.945 -9.516 1 58.84 164 TYR B C 1
ATOM 2867 O O . TYR B 1 164 ? -20.812 -15.07 -10.047 1 58.84 164 TYR B O 1
ATOM 2875 N N . ARG B 1 165 ? -20.438 -16.562 -8.328 1 57.88 165 ARG B N 1
ATOM 2876 C CA . ARG B 1 165 ? -21.469 -15.969 -7.484 1 57.88 165 ARG B CA 1
ATOM 2877 C C . ARG B 1 165 ? -20.859 -15.016 -6.461 1 57.88 165 ARG B C 1
ATOM 2879 O O . ARG B 1 165 ? -19.891 -15.359 -5.789 1 57.88 165 ARG B O 1
ATOM 2886 N N . THR B 1 166 ? -21.266 -13.828 -6.418 1 57.25 166 THR B N 1
ATOM 2887 C CA . THR B 1 166 ? -20.891 -12.844 -5.418 1 57.25 166 THR B CA 1
ATOM 2888 C C . THR B 1 166 ? -21.344 -13.281 -4.027 1 57.25 166 THR B C 1
ATOM 2890 O O . THR B 1 166 ? -22.172 -14.18 -3.893 1 57.25 166 THR B O 1
ATOM 2893 N N . PRO B 1 167 ? -20.656 -12.734 -3.037 1 55.5 167 PRO B N 1
ATOM 2894 C CA . PRO B 1 167 ? -21.156 -13.07 -1.702 1 55.5 167 PRO B CA 1
ATOM 2895 C C . PRO B 1 167 ? -22.672 -12.891 -1.574 1 55.5 167 PRO B C 1
ATOM 2897 O O . PRO B 1 167 ? -23.297 -13.508 -0.712 1 55.5 167 PRO B O 1
ATOM 2900 N N . ARG B 1 168 ? -23.156 -12.086 -2.41 1 59.41 168 ARG B N 1
ATOM 2901 C CA . ARG B 1 168 ? -24.594 -11.844 -2.363 1 59.41 168 ARG B CA 1
ATOM 2902 C C . ARG B 1 168 ? -25.359 -12.891 -3.174 1 59.41 168 ARG B C 1
ATOM 2904 O O . ARG B 1 168 ? -26.578 -12.836 -3.275 1 59.41 168 ARG B O 1
ATOM 2911 N N . GLY B 1 169 ? -24.719 -13.758 -3.703 1 60.09 169 GLY B N 1
ATOM 2912 C CA . GLY B 1 169 ? -25.359 -14.859 -4.41 1 60.09 169 GLY B CA 1
ATOM 2913 C C . GLY B 1 169 ? -25.562 -14.578 -5.887 1 60.09 169 GLY B C 1
ATOM 2914 O O . GLY B 1 169 ? -26.203 -15.367 -6.586 1 60.09 169 GLY B O 1
ATOM 2915 N N . GLU B 1 170 ? -25.188 -13.438 -6.211 1 61.09 170 GLU B N 1
ATOM 2916 C CA . GLU B 1 170 ? -25.422 -13.078 -7.605 1 61.09 170 GLU B CA 1
ATOM 2917 C C . GLU B 1 170 ? -24.406 -13.75 -8.531 1 61.09 170 GLU B C 1
ATOM 2919 O O . GLU B 1 170 ? -23.203 -13.758 -8.242 1 61.09 170 GLU B O 1
ATOM 2924 N N . LEU B 1 171 ? -25.031 -14.453 -9.516 1 58.84 171 LEU B N 1
ATOM 2925 C CA . LEU B 1 171 ? -24.188 -15.078 -10.523 1 58.84 171 LEU B CA 1
ATOM 2926 C C . LEU B 1 171 ? -23.578 -14.039 -11.461 1 58.84 171 LEU B C 1
ATOM 2928 O O . LEU B 1 171 ? -24.312 -13.234 -12.047 1 58.84 171 LEU B O 1
ATOM 2932 N N . ARG B 1 172 ? -22.359 -13.742 -11.414 1 59.41 172 ARG B N 1
ATOM 2933 C CA . ARG B 1 172 ? -21.688 -12.852 -12.359 1 59.41 172 ARG B CA 1
ATOM 2934 C C . ARG B 1 172 ? -21.031 -13.648 -13.484 1 59.41 172 ARG B C 1
ATOM 2936 O O . ARG B 1 172 ? -20.406 -14.68 -13.25 1 59.41 172 ARG B O 1
ATOM 2943 N N . GLN B 1 173 ? -21.641 -13.398 -14.727 1 56.84 173 GLN B N 1
ATOM 2944 C CA . GLN B 1 173 ? -21.047 -13.977 -15.922 1 56.84 173 GLN B CA 1
ATOM 2945 C C . GLN B 1 173 ? -20.078 -13.008 -16.578 1 56.84 173 GLN B C 1
ATOM 2947 O O . GLN B 1 173 ? -20.438 -11.875 -16.891 1 56.84 173 GLN B O 1
ATOM 2952 N N . ILE B 1 174 ? -18.922 -13.141 -16.438 1 55.03 174 ILE B N 1
ATOM 2953 C CA . ILE B 1 174 ? -17.922 -12.266 -17.047 1 55.03 174 ILE B CA 1
ATOM 2954 C C . ILE B 1 174 ? -17.547 -12.797 -18.422 1 55.03 174 ILE B C 1
ATOM 2956 O O . ILE B 1 174 ? -17.016 -13.898 -18.547 1 55.03 174 ILE B O 1
ATOM 2960 N N . PRO B 1 175 ? -18.266 -12.18 -19.422 1 56.91 175 PRO B N 1
ATOM 2961 C CA . PRO B 1 175 ? -17.766 -12.562 -20.75 1 56.91 175 PRO B CA 1
ATOM 2962 C C . PRO B 1 175 ? -16.25 -12.461 -20.859 1 56.91 175 PRO B C 1
ATOM 2964 O O . PRO B 1 175 ? -15.648 -11.531 -20.312 1 56.91 175 PRO B O 1
ATOM 2967 N N . LEU B 1 176 ? -15.594 -13.547 -21.031 1 60.47 176 LEU B N 1
ATOM 2968 C CA . LEU B 1 176 ? -14.141 -13.539 -21.016 1 60.47 176 LEU B CA 1
ATOM 2969 C C . LEU B 1 176 ? -13.586 -13.344 -22.438 1 60.47 176 LEU B C 1
ATOM 2971 O O . LEU B 1 176 ? -13.812 -14.18 -23.312 1 60.47 176 LEU B O 1
ATOM 2975 N N . ASP B 1 177 ? -13.68 -12.117 -22.922 1 70.44 177 ASP B N 1
ATOM 2976 C CA . ASP B 1 177 ? -12.789 -11.828 -24.031 1 70.44 177 ASP B CA 1
ATOM 2977 C C . ASP B 1 177 ? -11.344 -11.688 -23.562 1 70.44 177 ASP B C 1
ATOM 2979 O O . ASP B 1 177 ? -10.914 -10.594 -23.172 1 70.44 177 ASP B O 1
ATOM 2983 N N . GLN B 1 178 ? -10.758 -12.922 -23.578 1 83.06 178 GLN B N 1
ATOM 2984 C CA . GLN B 1 178 ? -9.422 -12.938 -22.984 1 83.06 178 GLN B CA 1
ATOM 2985 C C . GLN B 1 178 ? -8.406 -13.578 -23.938 1 83.06 178 GLN B C 1
ATOM 2987 O O . GLN B 1 178 ? -8.766 -14.414 -24.766 1 83.06 178 GLN B O 1
ATOM 2992 N N . TRP B 1 179 ? -7.301 -13.023 -23.984 1 84.06 179 TRP B N 1
ATOM 2993 C CA . TRP B 1 179 ? -6.16 -13.719 -24.562 1 84.06 179 TRP B CA 1
ATOM 2994 C C . TRP B 1 179 ? -5.668 -14.828 -23.656 1 84.06 179 TRP B C 1
ATOM 2996 O O . TRP B 1 179 ? -5.605 -14.656 -22.438 1 84.06 179 TRP B O 1
ATOM 3006 N N . VAL B 1 180 ? -5.434 -15.961 -24.297 1 88.56 180 VAL B N 1
ATOM 3007 C CA . VAL B 1 180 ? -4.707 -17.016 -23.578 1 88.56 180 VAL B CA 1
ATOM 3008 C C . VAL B 1 180 ? -3.217 -16.922 -23.891 1 88.56 180 VAL B C 1
ATOM 3010 O O . VAL B 1 180 ? -2.826 -16.828 -25.062 1 88.56 180 VAL B O 1
ATOM 3013 N N . MET B 1 181 ? -2.461 -16.844 -22.844 1 93.81 181 MET B N 1
ATOM 3014 C CA . MET B 1 181 ? -1.012 -16.781 -23.016 1 93.81 181 MET B CA 1
ATOM 3015 C C . MET B 1 181 ? -0.336 -17.984 -22.359 1 93.81 181 MET B C 1
ATOM 3017 O O . MET B 1 181 ? -0.806 -18.484 -21.328 1 93.81 181 MET B O 1
ATOM 3021 N N . THR B 1 182 ? 0.761 -18.453 -23.062 1 93 182 THR B N 1
ATOM 3022 C CA . THR B 1 182 ? 1.456 -19.625 -22.562 1 93 182 THR B CA 1
ATOM 3023 C C . THR B 1 182 ? 2.967 -19.422 -22.578 1 93 182 THR B C 1
ATOM 3025 O O . THR B 1 182 ? 3.471 -18.578 -23.328 1 93 182 THR B O 1
ATOM 3028 N N . LYS B 1 183 ? 3.594 -20.078 -21.734 1 94.88 183 LYS B N 1
ATOM 3029 C CA . LYS B 1 183 ? 5.051 -20.125 -21.688 1 94.88 183 LYS B CA 1
ATOM 3030 C C . LYS B 1 183 ? 5.551 -21.547 -21.406 1 94.88 183 LYS B C 1
ATOM 3032 O O . LYS B 1 183 ? 5.094 -22.188 -20.453 1 94.88 183 LYS B O 1
ATOM 3037 N N . ARG B 1 184 ? 6.434 -22 -22.234 1 92.81 184 ARG B N 1
ATOM 3038 C CA . ARG B 1 184 ? 7.078 -23.297 -21.984 1 92.81 184 ARG B CA 1
ATOM 3039 C C . ARG B 1 184 ? 8.172 -23.172 -20.938 1 92.81 184 ARG B C 1
ATOM 3041 O O . ARG B 1 184 ? 8.969 -22.234 -20.969 1 92.81 184 ARG B O 1
ATOM 3048 N N . LEU B 1 185 ? 8.086 -24.016 -20 1 90.81 185 LEU B N 1
ATOM 3049 C CA . LEU B 1 185 ? 9.07 -24 -18.922 1 90.81 185 LEU B CA 1
ATOM 3050 C C . LEU B 1 185 ? 10.25 -24.906 -19.266 1 90.81 185 LEU B C 1
ATOM 3052 O O . LEU B 1 185 ? 10.07 -25.969 -19.844 1 90.81 185 LEU B O 1
ATOM 3056 N N . ALA B 1 186 ? 11.5 -24.297 -19.234 1 75.06 186 ALA B N 1
ATOM 3057 C CA . ALA B 1 186 ? 12.68 -25.156 -19.375 1 75.06 186 ALA B CA 1
ATOM 3058 C C . ALA B 1 186 ? 12.828 -26.094 -18.203 1 75.06 186 ALA B C 1
ATOM 3060 O O . ALA B 1 186 ? 12.477 -25.75 -17.062 1 75.06 186 ALA B O 1
ATOM 3061 N N . PRO B 1 187 ? 13.156 -27.344 -18.453 1 61.22 187 PRO B N 1
ATOM 3062 C CA . PRO B 1 187 ? 13.391 -28.266 -17.328 1 61.22 187 PRO B CA 1
ATOM 3063 C C . PRO B 1 187 ? 14.391 -27.719 -16.312 1 61.22 187 PRO B C 1
ATOM 3065 O O . PRO B 1 187 ? 15.312 -26.984 -16.688 1 61.22 187 PRO B O 1
ATOM 3068 N N . GLU B 1 188 ? 13.953 -27.297 -15.148 1 55.56 188 GLU B N 1
ATOM 3069 C CA . GLU B 1 188 ? 14.711 -26.641 -14.086 1 55.56 188 GLU B CA 1
ATOM 3070 C C . GLU B 1 188 ? 16.156 -27.125 -14.055 1 55.56 188 GLU B C 1
ATOM 3072 O O . GLU B 1 188 ? 16.406 -28.328 -13.969 1 55.56 188 GLU B O 1
ATOM 3077 N N . HIS B 1 189 ? 17.125 -26.531 -14.836 1 47 189 HIS B N 1
ATOM 3078 C CA . HIS B 1 189 ? 18.438 -26.734 -14.227 1 47 189 HIS B CA 1
ATOM 3079 C C . HIS B 1 189 ? 18.469 -26.219 -12.789 1 47 189 HIS B C 1
ATOM 3081 O O . HIS B 1 189 ? 17.734 -25.281 -12.445 1 47 189 HIS B O 1
ATOM 3087 N N . ALA B 1 190 ? 18.922 -26.969 -11.797 1 42.66 190 ALA B N 1
ATOM 3088 C CA . ALA B 1 190 ? 19.078 -26.828 -10.352 1 42.66 190 ALA B CA 1
ATOM 3089 C C . ALA B 1 190 ? 19.422 -25.391 -9.969 1 42.66 190 ALA B C 1
ATOM 3091 O O . ALA B 1 190 ? 19.828 -25.125 -8.836 1 42.66 190 ALA B O 1
ATOM 3092 N N . GLU B 1 191 ? 19.516 -24.359 -10.844 1 44.88 191 GLU B N 1
ATOM 3093 C CA . GLU B 1 191 ? 20.156 -23.172 -10.289 1 44.88 191 GLU B CA 1
ATOM 3094 C C . GLU B 1 191 ? 19.219 -22.453 -9.32 1 44.88 191 GLU B C 1
ATOM 3096 O O . GLU B 1 191 ? 18 -22.5 -9.477 1 44.88 191 GLU B O 1
ATOM 3101 N N . SER B 1 192 ? 19.719 -22.078 -8.203 1 46.84 192 SER B N 1
ATOM 3102 C CA . SER B 1 192 ? 19.078 -21.531 -7.02 1 46.84 192 SER B CA 1
ATOM 3103 C C . SER B 1 192 ? 18.312 -20.25 -7.355 1 46.84 192 SER B C 1
ATOM 3105 O O . SER B 1 192 ? 18.812 -19.375 -8.039 1 46.84 192 SER B O 1
ATOM 3107 N N . PRO B 1 193 ? 17.094 -20.125 -7.293 1 46.12 193 PRO B N 1
ATOM 3108 C CA . PRO B 1 193 ? 16.062 -19.156 -7.652 1 46.12 193 PRO B CA 1
ATOM 3109 C C . PRO B 1 193 ? 16.453 -17.719 -7.273 1 46.12 193 PRO B C 1
ATOM 3111 O O . PRO B 1 193 ? 16.078 -16.766 -7.965 1 46.12 193 PRO B O 1
ATOM 3114 N N . CYS B 1 194 ? 16.953 -17.422 -6.008 1 48.47 194 CYS B N 1
ATOM 3115 C CA . CYS B 1 194 ? 17.141 -16.109 -5.402 1 48.47 194 CYS B CA 1
ATOM 3116 C C . CYS B 1 194 ? 18.297 -15.367 -6.059 1 48.47 194 CYS B C 1
ATOM 3118 O O . CYS B 1 194 ? 18.438 -14.156 -5.891 1 48.47 194 CYS B O 1
ATOM 3120 N N . GLU B 1 195 ? 19.312 -15.969 -6.629 1 43.53 195 GLU B N 1
ATOM 3121 C CA . GLU B 1 195 ? 20.578 -15.383 -7.062 1 43.53 195 GLU B CA 1
ATOM 3122 C C . GLU B 1 195 ? 20.422 -14.625 -8.375 1 43.53 195 GLU B C 1
ATOM 3124 O O . GLU B 1 195 ? 21.125 -13.648 -8.625 1 43.53 195 GLU B O 1
ATOM 3129 N N . ALA B 1 196 ? 19.578 -14.938 -9.227 1 42.66 196 ALA B N 1
ATOM 3130 C CA . ALA B 1 196 ? 19.547 -14.297 -10.539 1 42.66 196 ALA B CA 1
ATOM 3131 C C . ALA B 1 196 ? 18.938 -12.906 -10.461 1 42.66 196 ALA B C 1
ATOM 3133 O O . ALA B 1 196 ? 19.172 -12.055 -11.32 1 42.66 196 ALA B O 1
ATOM 3134 N N . ALA B 1 197 ? 18.078 -12.555 -9.586 1 42.28 197 ALA B N 1
ATOM 3135 C CA . ALA B 1 197 ? 17.266 -11.336 -9.57 1 42.28 197 ALA B CA 1
ATOM 3136 C C . ALA B 1 197 ? 18.094 -10.141 -9.102 1 42.28 197 ALA B C 1
ATOM 3138 O O . ALA B 1 197 ? 17.656 -8.992 -9.211 1 42.28 197 ALA B O 1
ATOM 3139 N N . THR B 1 198 ? 19.219 -10.25 -8.32 1 40.53 198 THR B N 1
ATOM 3140 C CA . THR B 1 198 ? 20.062 -9.164 -7.82 1 40.53 198 THR B CA 1
ATOM 3141 C C . THR B 1 198 ? 20.828 -8.5 -8.961 1 40.53 198 THR B C 1
ATOM 3143 O O . THR B 1 198 ? 21.328 -7.383 -8.82 1 40.53 198 THR B O 1
ATOM 3146 N N . ARG B 1 199 ? 21.094 -9.141 -10.055 1 40.53 199 ARG B N 1
ATOM 3147 C CA . ARG B 1 199 ? 22.016 -8.578 -11.031 1 40.53 199 ARG B CA 1
ATOM 3148 C C . ARG B 1 199 ? 21.312 -7.562 -11.93 1 40.53 199 ARG B C 1
ATOM 3150 O O . ARG B 1 199 ? 21.953 -6.773 -12.609 1 40.53 199 ARG B O 1
ATOM 3157 N N . GLY B 1 200 ? 20.109 -7.668 -12.203 1 37.56 200 GLY B N 1
ATOM 3158 C CA . GLY B 1 200 ? 19.516 -6.875 -13.273 1 37.56 200 GLY B CA 1
ATOM 3159 C C . GLY B 1 200 ? 19.359 -5.414 -12.914 1 37.56 200 GLY B C 1
ATOM 3160 O O . GLY B 1 200 ? 18.859 -4.621 -13.711 1 37.56 200 GLY B O 1
ATOM 3161 N N . GLY B 1 201 ? 19.453 -5.047 -11.719 1 34.91 201 GLY B N 1
ATOM 3162 C CA . GLY B 1 201 ? 19.234 -3.631 -11.469 1 34.91 201 GLY B CA 1
ATOM 3163 C C . GLY B 1 201 ? 20.453 -2.785 -11.797 1 34.91 201 GLY B C 1
ATOM 3164 O O . GLY B 1 201 ? 20.516 -1.612 -11.414 1 34.91 201 GLY B O 1
ATOM 3165 N N . GLY B 1 202 ? 21.609 -3.412 -12.18 1 30.92 202 GLY B N 1
ATOM 3166 C CA . GLY B 1 202 ? 22.719 -2.531 -12.547 1 30.92 202 GLY B CA 1
ATOM 3167 C C . GLY B 1 202 ? 22.484 -1.812 -13.859 1 30.92 202 GLY B C 1
ATOM 3168 O O . GLY B 1 202 ? 22.406 -2.449 -14.914 1 30.92 202 GLY B O 1
ATOM 3169 N N . ARG B 1 203 ? 21.75 -0.81 -14 1 27.17 203 ARG B N 1
ATOM 3170 C CA . ARG B 1 203 ? 21.969 -0.035 -15.219 1 27.17 203 ARG B CA 1
ATOM 3171 C C . ARG B 1 203 ? 23.453 0.055 -15.555 1 27.17 203 ARG B C 1
ATOM 3173 O O . ARG B 1 203 ? 24.266 0.456 -14.711 1 27.17 203 ARG B O 1
ATOM 3180 N N . ALA B 1 204 ? 23.641 -0.698 -16.719 1 22.48 204 ALA B N 1
ATOM 3181 C CA . ALA B 1 204 ? 24.672 -0.098 -17.562 1 22.48 204 ALA B CA 1
ATOM 3182 C C . ALA B 1 204 ? 24.344 1.354 -17.891 1 22.48 204 ALA B C 1
ATOM 3184 O O . ALA B 1 204 ? 23.188 1.691 -18.141 1 22.48 204 ALA B O 1
#

pLDDT: mean 78.66, std 21.47, range [21.88, 98.19]